Protein AF-A0A0M1JCL0-F1 (afdb_monomer_lite)

Secondary structure (DSSP, 8-state):
-HHHHHHHHHHHHHHHHHHHHHHTTTTSTTHHHHHHHHHHHHHHHTT--HHHHHHHHHHTHHHHHHHHHH-HHHHHHHHHHHGGGGG-HHHHHHHHH-GGGHHHHHH-S-HHHHHHHHTTS-TTTHHHHHHHHHH--SHHHHHHHHHHHHHHHHHHHHHHHTT-TTTTGGG-S-TTSHHHHHHHHHIIIIIHHHHHHHHHH-S-HHHHHHHHHHHHHHHHHHHHHHHHHHHH-HHHHHHHHHHHHHHHHHTTTSTTHHHHHHHHTT-TTHHHHHTSTTHHHHHHHHGGG--THHHHSTTPPPTTTHHHHHHHHHTT-HHHHHHHHHTTT-HHHHHHHT-TTS-HHHHHHHHHHHHS--TTS-SSHHHHHHHHHH--HHHHHHHSSPPP-THHHHSTTHHHHHHHHHHHTT----HHHHHHHHHHIIIIIHHHHHHSHHHHHHHHHHHHHHHHHHTTTTS-SHHHHHHHHHHHHHHHHHHHHHHTTTS----TTTTSS---PPPP----------------------------------------

Structure (mmCIF, N/CA/C/O backbone):
data_AF-A0A0M1JCL0-F1
#
_entry.id   AF-A0A0M1JCL0-F1
#
loop_
_atom_site.group_PDB
_atom_site.id
_atom_site.type_symbol
_atom_site.label_atom_id
_atom_site.label_alt_id
_atom_site.label_comp_id
_atom_site.label_asym_id
_atom_site.label_entity_id
_atom_site.label_seq_id
_atom_site.pdbx_PDB_ins_code
_atom_site.Cartn_x
_atom_site.Cartn_y
_atom_site.Cartn_z
_atom_site.occupancy
_atom_site.B_iso_or_equiv
_atom_site.auth_seq_id
_atom_site.auth_comp_id
_atom_site.auth_asym_id
_atom_site.auth_atom_id
_atom_site.pdbx_PDB_model_num
ATOM 1 N N . MET A 1 1 ? 31.296 -7.741 11.160 1.00 39.81 1 MET A N 1
ATOM 2 C CA . MET A 1 1 ? 32.186 -8.827 10.672 1.00 39.81 1 MET A CA 1
ATOM 3 C C . MET A 1 1 ? 31.529 -9.761 9.644 1.00 39.81 1 MET A C 1
ATOM 5 O O . MET A 1 1 ? 32.161 -10.052 8.638 1.00 39.81 1 MET A O 1
ATOM 9 N N . TYR A 1 2 ? 30.270 -10.188 9.824 1.00 29.16 2 TYR A N 1
ATOM 10 C CA . TYR A 1 2 ? 29.563 -11.065 8.866 1.00 29.16 2 TYR A CA 1
ATOM 11 C C . TYR A 1 2 ? 29.241 -10.385 7.511 1.00 29.16 2 TYR A C 1
ATOM 13 O O . TYR A 1 2 ? 29.352 -11.006 6.458 1.00 29.16 2 TYR A O 1
ATOM 21 N N . LEU A 1 3 ? 28.955 -9.076 7.515 1.00 33.28 3 LEU A N 1
ATOM 22 C CA . LEU A 1 3 ? 28.707 -8.289 6.293 1.00 33.28 3 LEU A CA 1
ATOM 23 C C . LEU A 1 3 ? 29.984 -7.993 5.479 1.00 33.28 3 LEU A C 1
ATOM 25 O O . LEU A 1 3 ? 29.945 -8.015 4.253 1.00 33.28 3 LEU A O 1
ATOM 29 N N . ALA A 1 4 ? 31.140 -7.842 6.137 1.00 35.06 4 ALA A N 1
ATOM 30 C CA . ALA A 1 4 ? 32.431 -7.663 5.461 1.00 35.06 4 ALA A CA 1
ATOM 31 C C . ALA A 1 4 ? 32.893 -8.941 4.730 1.00 35.06 4 ALA A C 1
ATOM 33 O O . ALA A 1 4 ? 33.469 -8.866 3.649 1.00 35.06 4 ALA A O 1
ATOM 34 N N . ARG A 1 5 ? 32.567 -10.129 5.267 1.00 34.47 5 ARG A N 1
ATOM 35 C CA . ARG A 1 5 ? 32.823 -11.415 4.590 1.00 34.47 5 ARG A CA 1
ATOM 36 C C . ARG A 1 5 ? 31.927 -11.647 3.367 1.00 34.47 5 ARG A C 1
ATOM 38 O O . ARG A 1 5 ? 32.366 -12.305 2.431 1.00 34.47 5 ARG A O 1
ATOM 45 N N . ARG A 1 6 ? 30.710 -11.087 3.329 1.00 38.03 6 ARG A N 1
ATOM 46 C CA . ARG A 1 6 ? 29.845 -11.149 2.135 1.00 38.03 6 ARG A CA 1
ATOM 47 C C . ARG A 1 6 ? 30.331 -10.226 1.015 1.00 38.03 6 ARG A C 1
ATOM 49 O O . ARG A 1 6 ? 30.335 -10.659 -0.129 1.00 38.03 6 ARG A O 1
ATOM 56 N N . ALA A 1 7 ? 30.813 -9.021 1.328 1.00 37.88 7 ALA A N 1
ATOM 57 C CA . ALA A 1 7 ? 31.351 -8.102 0.317 1.00 37.88 7 ALA A CA 1
ATOM 58 C C . ALA A 1 7 ? 32.598 -8.661 -0.402 1.00 37.88 7 ALA A C 1
ATOM 60 O O . ALA A 1 7 ? 32.731 -8.522 -1.614 1.00 37.88 7 ALA A O 1
ATOM 61 N N . ILE A 1 8 ? 33.472 -9.376 0.316 1.00 44.12 8 ILE A N 1
ATOM 62 C CA . ILE A 1 8 ? 34.675 -9.996 -0.267 1.00 44.12 8 ILE A CA 1
ATOM 63 C C . ILE A 1 8 ? 34.316 -11.168 -1.201 1.00 44.12 8 ILE A C 1
ATOM 65 O O . ILE A 1 8 ? 34.912 -11.306 -2.268 1.00 44.12 8 ILE A O 1
ATOM 69 N N . ASN A 1 9 ? 33.287 -11.957 -0.870 1.00 39.16 9 ASN A N 1
ATOM 70 C CA . ASN A 1 9 ? 32.848 -13.078 -1.710 1.00 39.16 9 ASN A CA 1
ATOM 71 C C . ASN A 1 9 ? 32.101 -12.646 -2.985 1.00 39.16 9 ASN A C 1
ATOM 73 O O . ASN A 1 9 ? 32.099 -13.400 -3.953 1.00 39.16 9 ASN A O 1
ATOM 77 N N . TYR A 1 10 ? 31.515 -11.442 -3.020 1.00 41.03 10 TYR A N 1
ATOM 78 C CA . TYR A 1 10 ? 30.919 -10.889 -4.244 1.00 41.03 10 TYR A CA 1
ATOM 79 C C . TYR A 1 10 ? 31.944 -10.206 -5.161 1.00 41.03 10 TYR A C 1
ATOM 81 O O . TYR A 1 10 ? 31.726 -10.176 -6.365 1.00 41.03 10 TYR A O 1
ATOM 89 N N . CYS A 1 11 ? 33.077 -9.718 -4.641 1.00 36.28 11 CYS A N 1
ATOM 90 C CA . CYS A 1 11 ? 34.115 -9.074 -5.460 1.00 36.28 11 CYS A CA 1
ATOM 91 C C . CYS A 1 11 ? 35.144 -10.053 -6.060 1.00 36.28 11 CYS A C 1
ATOM 93 O O . CYS A 1 11 ? 35.705 -9.768 -7.118 1.00 36.28 11 CYS A O 1
ATOM 95 N N . LEU A 1 12 ? 35.383 -11.213 -5.433 1.00 34.22 12 LEU A N 1
ATOM 96 C CA . LEU A 1 12 ? 36.360 -12.200 -5.917 1.00 34.22 12 LEU A CA 1
ATOM 97 C C . LEU A 1 12 ? 36.106 -12.731 -7.350 1.00 34.22 12 LEU A C 1
ATOM 99 O O . LEU A 1 12 ? 37.074 -12.811 -8.109 1.00 34.22 12 LEU A O 1
ATOM 103 N N . PRO A 1 13 ? 34.868 -13.052 -7.784 1.00 40.41 13 PRO A N 1
ATOM 104 C CA . PRO A 1 13 ? 34.643 -13.513 -9.157 1.00 40.41 13 PRO A CA 1
ATOM 105 C C . PRO A 1 13 ? 34.840 -12.404 -10.207 1.00 40.41 13 PRO A C 1
ATOM 107 O O . PRO A 1 13 ? 35.305 -12.692 -11.307 1.00 40.41 13 PRO A O 1
ATOM 110 N N . TYR A 1 14 ? 34.601 -11.131 -9.865 1.00 38.69 14 TYR A N 1
ATOM 111 C CA . TYR A 1 14 ? 34.862 -10.002 -10.772 1.00 38.69 14 TYR A CA 1
ATOM 112 C C . TYR A 1 14 ? 36.358 -9.686 -10.909 1.00 38.69 14 TYR A C 1
ATOM 114 O O . TYR A 1 14 ? 36.804 -9.280 -11.982 1.00 38.69 14 TYR A O 1
ATOM 122 N N . LEU A 1 15 ? 37.162 -9.941 -9.870 1.00 37.75 15 LEU A N 1
ATOM 123 C CA . LEU A 1 15 ? 38.618 -9.792 -9.946 1.00 37.75 15 LEU A CA 1
ATOM 124 C C . LEU A 1 15 ? 39.268 -10.868 -10.833 1.00 37.75 15 LEU A C 1
ATOM 126 O O . LEU A 1 15 ? 40.231 -10.579 -11.542 1.00 37.75 15 LEU A O 1
ATOM 130 N N . HIS A 1 16 ? 38.720 -12.089 -10.845 1.00 37.72 16 HIS A N 1
ATOM 131 C CA . HIS A 1 16 ? 39.189 -13.157 -11.730 1.00 37.72 16 HIS A CA 1
ATOM 132 C C . HIS A 1 16 ? 38.821 -12.913 -13.199 1.00 37.72 16 HIS A C 1
ATOM 134 O O . HIS A 1 16 ? 39.652 -13.179 -14.063 1.00 37.72 16 HIS A O 1
ATOM 140 N N . ILE A 1 17 ? 37.653 -12.328 -13.489 1.00 43.34 17 ILE A N 1
ATOM 141 C CA . ILE A 1 17 ? 37.267 -11.929 -14.856 1.00 43.34 17 ILE A CA 1
ATOM 142 C C . ILE A 1 17 ? 38.161 -10.784 -15.367 1.00 43.34 17 ILE A C 1
ATOM 144 O O . ILE A 1 17 ? 38.632 -10.832 -16.502 1.00 43.34 17 ILE A O 1
ATOM 148 N N . CYS A 1 18 ? 38.490 -9.802 -14.520 1.00 35.28 18 CYS A N 1
ATOM 149 C CA . CYS A 1 18 ? 39.399 -8.712 -14.894 1.00 35.28 18 CYS A CA 1
ATOM 150 C C . CYS A 1 18 ? 40.865 -9.158 -15.054 1.00 35.28 18 CYS A C 1
ATOM 152 O O . CYS A 1 18 ? 41.565 -8.620 -15.907 1.00 35.28 18 CYS A O 1
ATOM 154 N N . MET A 1 19 ? 41.346 -10.145 -14.285 1.00 36.03 19 MET A N 1
ATOM 155 C CA . MET A 1 19 ? 42.727 -10.643 -14.414 1.00 36.03 19 MET A CA 1
ATOM 156 C C . MET A 1 19 ? 42.917 -11.652 -15.558 1.00 36.03 19 MET A C 1
ATOM 158 O O . MET A 1 19 ? 43.997 -11.689 -16.144 1.00 36.03 19 MET A O 1
ATOM 162 N N . PHE A 1 20 ? 41.884 -12.414 -15.942 1.00 38.88 20 PHE A N 1
ATOM 163 C CA . PHE A 1 20 ? 41.943 -13.289 -17.127 1.00 38.88 20 PHE A CA 1
ATOM 164 C C . PHE A 1 20 ? 41.950 -12.492 -18.445 1.00 38.88 20 PHE A C 1
ATOM 166 O O . PHE A 1 20 ? 42.522 -12.935 -19.438 1.00 38.88 20 PHE A O 1
ATOM 173 N N . ALA A 1 21 ? 41.381 -11.281 -18.445 1.00 42.22 21 ALA A N 1
ATOM 174 C CA . ALA A 1 21 ? 41.378 -10.383 -19.600 1.00 42.22 21 ALA A CA 1
ATOM 175 C C . ALA A 1 21 ? 42.756 -9.757 -19.912 1.00 42.22 21 ALA A C 1
ATOM 177 O O . ALA A 1 21 ? 42.989 -9.325 -21.038 1.00 42.22 21 ALA A O 1
ATOM 178 N N . ILE A 1 22 ? 43.686 -9.720 -18.948 1.00 45.00 22 ILE A N 1
ATOM 179 C CA . ILE A 1 22 ? 44.989 -9.047 -19.107 1.00 45.00 22 ILE A CA 1
ATOM 180 C C . ILE A 1 22 ? 46.073 -10.007 -19.639 1.00 45.00 22 ILE A C 1
ATOM 182 O O . ILE A 1 22 ? 46.973 -9.572 -20.356 1.00 45.00 22 ILE A O 1
ATOM 186 N N . SER A 1 23 ? 45.983 -11.318 -19.375 1.00 40.19 23 SER A N 1
ATOM 187 C CA . SER A 1 23 ? 47.005 -12.297 -19.795 1.00 40.19 23 SER A CA 1
ATOM 188 C C . SER A 1 23 ? 46.862 -12.804 -21.241 1.00 40.19 23 SER A C 1
ATOM 190 O O . SER A 1 23 ? 47.848 -13.249 -21.824 1.00 40.19 23 SER A O 1
ATOM 192 N N . LEU A 1 24 ? 45.685 -12.673 -21.866 1.00 44.38 24 LEU A N 1
ATOM 193 C CA . LEU A 1 24 ? 45.437 -13.026 -23.280 1.00 44.38 24 LEU A CA 1
ATOM 194 C C . LEU A 1 24 ? 45.734 -11.878 -24.274 1.00 44.38 24 LEU A C 1
ATOM 196 O O . LEU A 1 24 ? 45.544 -12.024 -25.485 1.00 44.38 24 LEU A O 1
ATOM 200 N N . GLY A 1 25 ? 46.201 -10.726 -23.785 1.00 43.69 25 GLY A N 1
ATOM 201 C CA . GLY A 1 25 ? 46.282 -9.476 -24.549 1.00 43.69 25 GLY A CA 1
ATOM 202 C C . GLY A 1 25 ? 47.476 -9.301 -25.497 1.00 43.69 25 GLY A C 1
ATOM 203 O O . GLY A 1 25 ? 47.513 -8.298 -26.204 1.00 43.69 25 GLY A O 1
ATOM 204 N N . LEU A 1 26 ? 48.454 -10.218 -25.541 1.00 42.56 26 LEU A N 1
ATOM 205 C CA . LEU A 1 26 ? 49.728 -9.954 -26.242 1.00 42.56 26 LEU A CA 1
ATOM 206 C C . LEU A 1 26 ? 49.988 -10.773 -27.519 1.00 42.56 26 LEU A C 1
ATOM 208 O O . LEU A 1 26 ? 50.852 -10.387 -28.298 1.00 42.56 26 LEU A O 1
ATOM 212 N N . THR A 1 27 ? 49.206 -11.817 -27.815 1.00 42.84 27 THR A N 1
ATOM 213 C CA . THR A 1 27 ? 49.255 -12.532 -29.116 1.00 42.84 27 THR A CA 1
ATOM 214 C C . THR A 1 27 ? 47.953 -12.443 -29.923 1.00 42.84 27 THR A C 1
ATOM 216 O O . THR A 1 27 ? 47.927 -12.811 -31.093 1.00 42.84 27 THR A O 1
ATOM 219 N N . SER A 1 28 ? 46.883 -11.889 -29.342 1.00 45.91 28 SER A N 1
ATOM 220 C CA . SER A 1 28 ? 45.543 -11.784 -29.943 1.00 45.91 28 SER A CA 1
ATOM 221 C C . SER A 1 28 ? 45.299 -10.497 -30.742 1.00 45.91 28 SER A C 1
ATOM 223 O O . SER A 1 28 ? 44.291 -10.388 -31.435 1.00 45.91 28 SER A O 1
ATOM 225 N N . SER A 1 29 ? 46.200 -9.512 -30.691 1.00 46.53 29 SER A N 1
ATOM 226 C CA . SER A 1 29 ? 45.930 -8.161 -31.211 1.00 46.53 29 SER A CA 1
ATOM 227 C C . SER A 1 29 ? 45.887 -8.051 -32.740 1.00 46.53 29 SER A C 1
ATOM 229 O O . SER A 1 29 ? 45.275 -7.114 -33.249 1.00 46.53 29 SER A O 1
ATOM 231 N N . VAL A 1 30 ? 46.490 -8.993 -33.476 1.00 45.28 30 VAL A N 1
ATOM 232 C CA . VAL A 1 30 ? 46.502 -8.986 -34.953 1.00 45.28 30 VAL A CA 1
ATOM 233 C C . VAL A 1 30 ? 45.280 -9.720 -35.518 1.00 45.28 30 VAL A C 1
ATOM 235 O O . VAL A 1 30 ? 44.540 -9.138 -36.307 1.00 45.28 30 VAL A O 1
ATOM 238 N N . ILE A 1 31 ? 44.979 -10.926 -35.022 1.00 48.53 31 ILE A N 1
ATOM 239 C CA . ILE A 1 31 ? 43.798 -11.712 -35.436 1.00 48.53 31 ILE A CA 1
ATOM 240 C C . ILE A 1 31 ? 42.497 -11.016 -34.998 1.00 48.53 31 ILE A C 1
ATOM 242 O O . ILE A 1 31 ? 41.539 -10.930 -35.764 1.00 48.53 31 ILE A O 1
ATOM 246 N N . ALA A 1 32 ? 42.480 -10.413 -33.803 1.00 49.69 32 ALA A N 1
ATOM 247 C CA . ALA A 1 32 ? 41.311 -9.680 -33.322 1.00 49.69 32 ALA A CA 1
ATOM 248 C C . ALA A 1 32 ? 41.057 -8.366 -34.087 1.00 49.69 32 ALA A C 1
ATOM 250 O O . ALA A 1 32 ? 39.961 -7.817 -34.003 1.00 49.69 32 ALA A O 1
ATOM 251 N N . LYS A 1 33 ? 42.035 -7.832 -34.835 1.00 50.78 33 LYS A N 1
ATOM 252 C CA . LYS A 1 33 ? 41.846 -6.633 -35.672 1.00 50.78 33 LYS A CA 1
ATOM 253 C C . LYS A 1 33 ? 41.283 -6.986 -37.054 1.00 50.78 33 LYS A C 1
ATOM 255 O O . LYS A 1 33 ? 40.491 -6.219 -37.592 1.00 50.78 33 LYS A O 1
ATOM 260 N N . GLU A 1 34 ? 41.627 -8.157 -37.593 1.00 54.53 34 GLU A N 1
ATOM 261 C CA . GLU A 1 34 ? 41.066 -8.670 -38.853 1.00 54.53 34 GLU A CA 1
ATOM 262 C C . GLU A 1 34 ? 39.606 -9.135 -38.715 1.00 54.53 34 GLU A C 1
ATOM 264 O O . GLU A 1 34 ? 38.788 -8.799 -39.569 1.00 54.53 34 GLU A O 1
ATOM 269 N N . ALA A 1 35 ? 39.235 -9.819 -37.624 1.00 56.19 35 ALA A N 1
ATOM 270 C CA . ALA A 1 35 ? 37.853 -10.274 -37.402 1.00 56.19 35 ALA A CA 1
ATOM 271 C C . ALA A 1 35 ? 36.859 -9.112 -37.187 1.00 56.19 35 ALA A C 1
ATOM 273 O O . ALA A 1 35 ? 35.759 -9.116 -37.739 1.00 56.19 35 ALA A O 1
ATOM 274 N N . THR A 1 36 ? 37.277 -8.060 -36.470 1.00 58.59 36 THR A N 1
ATOM 275 C CA . THR A 1 36 ? 36.467 -6.839 -36.272 1.00 58.59 36 THR A CA 1
ATOM 276 C C . THR A 1 36 ? 36.160 -6.145 -37.603 1.00 58.59 36 THR A C 1
ATOM 278 O O . THR A 1 36 ? 35.037 -5.700 -37.836 1.00 58.59 36 THR A O 1
ATOM 281 N N . ASN A 1 37 ? 37.131 -6.141 -38.525 1.00 71.38 37 ASN A N 1
ATOM 282 C CA . ASN A 1 37 ? 36.943 -5.610 -39.873 1.00 71.38 37 ASN A CA 1
ATOM 283 C C . ASN A 1 37 ? 35.938 -6.430 -40.697 1.00 71.38 37 ASN A C 1
ATOM 285 O O . ASN A 1 37 ? 35.248 -5.849 -41.535 1.00 71.38 37 ASN A O 1
ATOM 289 N N . LEU A 1 38 ? 35.807 -7.744 -40.476 1.00 88.19 38 LEU A N 1
ATOM 290 C CA . LEU A 1 38 ? 34.889 -8.588 -41.249 1.00 88.19 38 LEU A CA 1
ATOM 291 C C . LEU A 1 38 ? 33.421 -8.245 -40.960 1.00 88.19 38 LEU A C 1
ATOM 293 O O . LEU A 1 38 ? 32.654 -7.971 -41.887 1.00 88.19 38 LEU A O 1
ATOM 297 N N . TYR A 1 39 ? 33.027 -8.218 -39.683 1.00 92.19 39 TYR A N 1
ATOM 298 C CA . TYR A 1 39 ? 31.643 -7.919 -39.301 1.00 92.19 39 TYR A CA 1
ATOM 299 C C . TYR A 1 39 ? 31.268 -6.471 -39.623 1.00 92.19 39 TYR A C 1
ATOM 301 O O . TYR A 1 39 ? 30.174 -6.220 -40.132 1.00 92.19 39 TYR A O 1
ATOM 309 N N . ALA A 1 40 ? 32.192 -5.528 -39.408 1.00 93.00 40 ALA A N 1
ATOM 310 C CA . ALA A 1 40 ? 31.971 -4.129 -39.750 1.00 93.00 40 ALA A CA 1
ATOM 311 C C . ALA A 1 40 ? 31.789 -3.948 -41.265 1.00 93.00 40 ALA A C 1
ATOM 313 O O . ALA A 1 40 ? 30.878 -3.244 -41.699 1.00 93.00 40 ALA A O 1
ATOM 314 N N . THR A 1 41 ? 32.593 -4.641 -42.081 1.00 94.62 41 THR A N 1
ATOM 315 C CA . THR A 1 41 ? 32.461 -4.632 -43.549 1.00 94.62 41 THR A CA 1
ATOM 316 C C . THR A 1 41 ? 31.117 -5.196 -43.997 1.00 94.62 41 THR A C 1
ATOM 318 O O . THR A 1 41 ? 30.478 -4.629 -44.887 1.00 94.62 41 THR A O 1
ATOM 321 N N . ARG A 1 42 ? 30.658 -6.285 -43.368 1.00 94.81 42 ARG A N 1
ATOM 322 C CA . ARG A 1 42 ? 29.351 -6.883 -43.660 1.00 94.81 42 ARG A CA 1
ATOM 323 C C . ARG A 1 42 ? 28.206 -5.921 -43.349 1.00 94.81 42 ARG A C 1
ATOM 325 O O . ARG A 1 42 ? 27.374 -5.687 -44.221 1.00 94.81 42 ARG A O 1
ATOM 332 N N . LEU A 1 43 ? 28.195 -5.309 -42.163 1.00 96.00 43 LEU A N 1
ATOM 333 C CA . LEU A 1 43 ? 27.182 -4.307 -41.811 1.00 96.00 43 LEU A CA 1
ATOM 334 C C . LEU A 1 43 ? 27.244 -3.088 -42.747 1.00 96.00 43 LEU A C 1
ATOM 336 O O . LEU A 1 43 ? 26.208 -2.621 -43.210 1.00 96.00 43 LEU A O 1
ATOM 340 N N . ASN A 1 44 ? 28.443 -2.612 -43.096 1.00 95.62 44 ASN A N 1
ATOM 341 C CA . ASN A 1 44 ? 28.626 -1.507 -44.044 1.00 95.62 44 ASN A CA 1
ATOM 342 C C . ASN A 1 44 ? 28.067 -1.845 -45.440 1.00 95.62 44 ASN A C 1
ATOM 344 O O . ASN A 1 44 ? 27.361 -1.046 -46.049 1.00 95.62 44 ASN A O 1
ATOM 348 N N . THR A 1 45 ? 28.293 -3.071 -45.918 1.00 96.06 45 THR A N 1
ATOM 349 C CA . THR A 1 45 ? 27.720 -3.557 -47.186 1.00 96.06 45 THR A CA 1
ATOM 350 C C . THR A 1 45 ? 26.191 -3.647 -47.121 1.00 96.06 45 THR A C 1
ATOM 352 O O . THR A 1 45 ? 25.521 -3.410 -48.121 1.00 96.06 45 THR A O 1
ATOM 355 N N . ALA A 1 46 ? 25.629 -3.901 -45.936 1.00 95.50 46 ALA A N 1
ATOM 356 C CA . ALA A 1 46 ? 24.192 -3.845 -45.665 1.00 95.50 46 ALA A CA 1
ATOM 357 C C . ALA A 1 46 ? 23.645 -2.415 -45.444 1.00 95.50 46 ALA A C 1
ATOM 359 O O . ALA A 1 46 ? 22.555 -2.248 -44.904 1.00 95.50 46 ALA A O 1
ATOM 360 N N . GLY A 1 47 ? 24.387 -1.370 -45.830 1.00 96.25 47 GLY A N 1
ATOM 361 C CA . GLY A 1 47 ? 23.919 0.021 -45.810 1.00 96.25 47 GLY A CA 1
ATOM 362 C C . GLY A 1 47 ? 24.205 0.792 -44.518 1.00 96.25 47 GLY A C 1
ATOM 363 O O . GLY A 1 47 ? 23.805 1.953 -44.392 1.00 96.25 47 GLY A O 1
ATOM 364 N N . TRP A 1 48 ? 24.912 0.197 -43.553 1.00 97.62 48 TRP A N 1
ATOM 365 C CA . TRP A 1 48 ? 25.330 0.913 -42.348 1.00 97.62 48 TRP A CA 1
ATOM 366 C C . TRP A 1 48 ? 26.450 1.913 -42.644 1.00 97.62 48 TRP A C 1
ATOM 368 O O . TRP A 1 48 ? 27.381 1.632 -43.388 1.00 97.62 48 TRP A O 1
ATOM 378 N N . SER A 1 49 ? 26.434 3.065 -41.978 1.00 96.75 49 SER A N 1
ATOM 379 C CA . SER A 1 49 ? 27.592 3.955 -41.950 1.00 96.75 49 SER A CA 1
ATOM 380 C C . SER A 1 49 ? 28.762 3.287 -41.232 1.00 96.75 49 SER A C 1
ATOM 382 O O . SER A 1 49 ? 28.584 2.606 -40.220 1.00 96.75 49 SER A O 1
ATOM 384 N N . ILE A 1 50 ? 29.975 3.554 -41.722 1.00 94.88 50 ILE A N 1
ATOM 385 C CA . ILE A 1 50 ? 31.230 3.022 -41.168 1.00 94.88 50 ILE A CA 1
ATOM 386 C C . ILE A 1 50 ? 31.311 3.257 -39.653 1.00 94.88 50 ILE A C 1
ATOM 388 O O . ILE A 1 50 ? 31.659 2.351 -38.904 1.00 94.88 50 ILE A O 1
ATOM 392 N N . ASN A 1 51 ? 30.925 4.448 -39.185 1.00 95.12 51 ASN A N 1
ATOM 393 C CA . ASN A 1 51 ? 30.962 4.788 -37.762 1.00 95.12 51 ASN A CA 1
ATOM 394 C C . ASN A 1 51 ? 30.025 3.910 -36.922 1.00 95.12 51 ASN A C 1
ATOM 396 O O . ASN A 1 51 ? 30.421 3.453 -35.855 1.00 95.12 51 ASN A O 1
ATOM 400 N N . ALA A 1 52 ? 28.794 3.674 -37.388 1.00 96.31 52 ALA A N 1
ATOM 401 C CA . ALA A 1 52 ? 27.828 2.848 -36.670 1.00 96.31 52 ALA A CA 1
ATOM 402 C C . ALA A 1 52 ? 28.227 1.367 -36.691 1.00 96.31 52 ALA A C 1
ATOM 404 O O . ALA A 1 52 ? 28.160 0.707 -35.657 1.00 96.31 52 ALA A O 1
ATOM 405 N N . ALA A 1 53 ? 28.676 0.869 -37.850 1.00 96.56 53 ALA A N 1
ATOM 406 C CA . ALA A 1 53 ? 29.160 -0.498 -38.001 1.00 96.56 53 ALA A CA 1
ATOM 407 C C . ALA A 1 53 ? 30.335 -0.771 -37.050 1.00 96.56 53 ALA A C 1
ATOM 409 O O . ALA A 1 53 ? 30.246 -1.689 -36.239 1.00 96.56 53 ALA A O 1
ATOM 410 N N . ASN A 1 54 ? 31.364 0.084 -37.080 1.00 95.31 54 ASN A N 1
ATOM 411 C CA . ASN A 1 54 ? 32.532 -0.042 -36.209 1.00 95.31 54 ASN A CA 1
ATOM 412 C C . ASN A 1 54 ? 32.150 0.063 -34.728 1.00 95.31 54 ASN A C 1
ATOM 414 O O . ASN A 1 54 ? 32.554 -0.782 -33.944 1.00 95.31 54 ASN A O 1
ATOM 418 N N . ALA A 1 55 ? 31.329 1.043 -34.329 1.00 95.94 55 ALA A N 1
ATOM 419 C CA . ALA A 1 55 ? 30.942 1.209 -32.924 1.00 95.94 55 ALA A CA 1
ATOM 420 C C . ALA A 1 55 ? 30.276 -0.051 -32.342 1.00 95.94 55 ALA A C 1
ATOM 422 O O . ALA A 1 55 ? 30.591 -0.462 -31.223 1.00 95.94 55 ALA A O 1
ATOM 423 N N . VAL A 1 56 ? 29.377 -0.681 -33.107 1.00 96.19 56 VAL A N 1
ATOM 424 C CA . VAL A 1 56 ? 28.706 -1.922 -32.700 1.00 96.19 56 VAL A CA 1
ATOM 425 C C . VAL A 1 56 ? 29.697 -3.083 -32.635 1.00 96.19 56 VAL A C 1
ATOM 427 O O . VAL A 1 56 ? 29.753 -3.777 -31.621 1.00 96.19 56 VAL A O 1
ATOM 430 N N . THR A 1 57 ? 30.490 -3.302 -33.684 1.00 94.88 57 THR A N 1
ATOM 431 C CA . THR A 1 57 ? 31.391 -4.462 -33.750 1.00 94.88 57 THR A CA 1
ATOM 432 C C . THR A 1 57 ? 32.567 -4.353 -32.793 1.00 94.88 57 THR A C 1
ATOM 434 O O . THR A 1 57 ? 32.971 -5.363 -32.229 1.00 94.88 57 THR A O 1
ATOM 437 N N . ASP A 1 58 ? 33.088 -3.148 -32.566 1.00 94.50 58 ASP A N 1
ATOM 438 C CA . ASP A 1 58 ? 34.206 -2.904 -31.655 1.00 94.50 58 ASP A CA 1
ATOM 439 C C . ASP A 1 58 ? 33.794 -3.195 -30.207 1.00 94.50 58 ASP A C 1
ATOM 441 O O . ASP A 1 58 ? 34.515 -3.891 -29.488 1.00 94.50 58 ASP A O 1
ATOM 445 N N . LEU A 1 59 ? 32.615 -2.713 -29.782 1.00 95.06 59 LEU A N 1
ATOM 446 C CA . LEU A 1 59 ? 32.111 -2.960 -28.430 1.00 95.06 59 LEU A CA 1
ATOM 447 C C . LEU A 1 59 ? 31.788 -4.446 -28.206 1.00 95.06 59 LEU A C 1
ATOM 449 O O . LEU A 1 59 ? 32.095 -4.993 -27.148 1.00 95.06 59 LEU A O 1
ATOM 453 N N . HIS A 1 60 ? 31.171 -5.098 -29.195 1.00 93.62 60 HIS A N 1
ATOM 454 C CA . HIS A 1 60 ? 30.669 -6.473 -29.078 1.00 93.62 60 HIS A CA 1
ATOM 455 C C . HIS A 1 60 ? 31.628 -7.538 -29.616 1.00 93.62 60 HIS A C 1
ATOM 457 O O . HIS A 1 60 ? 31.246 -8.701 -29.725 1.00 93.62 60 HIS A O 1
ATOM 463 N N . ARG A 1 61 ? 32.881 -7.179 -29.917 1.00 92.25 61 ARG A N 1
ATOM 464 C CA . ARG A 1 61 ? 33.850 -8.064 -30.582 1.00 92.25 61 ARG A CA 1
ATOM 465 C C . ARG A 1 61 ? 33.969 -9.436 -29.929 1.00 92.25 61 ARG A C 1
ATOM 467 O O . ARG A 1 61 ? 33.805 -10.446 -30.597 1.00 92.25 61 ARG A O 1
ATOM 474 N N . LEU A 1 62 ? 34.208 -9.468 -28.616 1.00 91.44 62 LEU A N 1
ATOM 475 C CA . LEU A 1 62 ? 34.380 -10.729 -27.884 1.00 91.44 62 LEU A CA 1
ATOM 476 C C . LEU A 1 62 ? 33.132 -11.613 -27.962 1.00 91.44 62 LEU A C 1
ATOM 478 O O . LEU A 1 62 ? 33.251 -12.829 -28.041 1.00 91.44 62 LEU A O 1
ATOM 482 N N . TRP A 1 63 ? 31.945 -11.003 -27.960 1.00 92.19 63 TRP A N 1
ATOM 483 C CA . TRP A 1 63 ? 30.689 -11.729 -28.095 1.00 92.19 63 TRP A CA 1
ATOM 484 C C . TRP A 1 63 ? 30.513 -12.281 -29.514 1.00 92.19 63 TRP A C 1
ATOM 486 O O . TRP A 1 63 ? 30.120 -13.431 -29.675 1.00 92.19 63 TRP A O 1
ATOM 496 N N . PHE A 1 64 ? 30.854 -11.506 -30.546 1.00 93.69 64 PHE A N 1
ATOM 497 C CA . PHE A 1 64 ? 30.775 -11.965 -31.935 1.00 93.69 64 PHE A CA 1
ATOM 498 C C . PHE A 1 64 ? 31.788 -13.078 -32.229 1.00 93.69 64 PHE A C 1
ATOM 500 O O . PHE A 1 64 ? 31.425 -14.057 -32.875 1.00 93.69 64 PHE A O 1
ATOM 507 N N . ASP A 1 65 ? 33.017 -12.973 -31.721 1.00 92.00 65 ASP A N 1
ATOM 508 C CA . ASP A 1 65 ? 34.062 -13.992 -31.889 1.00 92.00 65 ASP A CA 1
ATOM 509 C C . ASP A 1 65 ? 33.706 -15.303 -31.167 1.00 92.00 65 ASP A C 1
ATOM 511 O O . ASP A 1 65 ? 33.887 -16.396 -31.718 1.00 92.00 65 ASP A O 1
ATOM 515 N N . ASP A 1 66 ? 33.149 -15.203 -29.955 1.00 93.38 66 ASP A N 1
ATOM 516 C CA . ASP A 1 66 ? 32.636 -16.355 -29.211 1.00 93.38 66 ASP A CA 1
ATOM 517 C C . ASP A 1 66 ? 31.500 -17.042 -29.976 1.00 93.38 66 ASP A C 1
ATOM 519 O O . ASP A 1 66 ? 31.543 -18.253 -30.191 1.00 93.38 66 ASP A O 1
ATOM 523 N N . LEU A 1 67 ? 30.525 -16.277 -30.477 1.00 93.94 67 LEU A N 1
ATOM 524 C CA . LEU A 1 67 ? 29.436 -16.830 -31.277 1.00 93.94 67 LEU A CA 1
ATOM 525 C C . LEU A 1 67 ? 29.931 -17.419 -32.601 1.00 93.94 67 LEU A C 1
ATOM 527 O O . LEU A 1 67 ? 29.457 -18.478 -32.992 1.00 93.94 67 LEU A O 1
ATOM 531 N N . ALA A 1 68 ? 30.895 -16.801 -33.281 1.00 94.00 68 ALA A N 1
ATOM 532 C CA . ALA A 1 68 ? 31.466 -17.349 -34.512 1.00 94.00 68 ALA A CA 1
ATOM 533 C C . ALA A 1 68 ? 32.092 -18.729 -34.283 1.00 94.00 68 ALA A C 1
ATOM 535 O O . ALA A 1 68 ? 31.937 -19.633 -35.104 1.00 94.00 68 ALA A O 1
ATOM 536 N N . THR A 1 69 ? 32.775 -18.885 -33.148 1.00 94.50 69 THR A N 1
ATOM 537 C CA . THR A 1 69 ? 33.490 -20.111 -32.784 1.00 94.50 69 THR A CA 1
ATOM 538 C C . THR A 1 69 ? 32.539 -21.182 -32.257 1.00 94.50 69 THR A C 1
ATOM 540 O O . THR A 1 69 ? 32.600 -22.337 -32.674 1.00 94.50 69 THR A O 1
ATOM 543 N N . ASN A 1 70 ? 31.651 -20.800 -31.339 1.00 95.88 70 ASN A N 1
ATOM 544 C CA . ASN A 1 70 ? 30.885 -21.735 -30.521 1.00 95.88 70 ASN A CA 1
ATOM 545 C C . ASN A 1 70 ? 29.426 -21.879 -30.971 1.00 95.88 70 ASN A C 1
ATOM 547 O O . ASN A 1 70 ? 28.812 -22.917 -30.725 1.00 95.88 70 ASN A O 1
ATOM 551 N N . GLN A 1 71 ? 28.843 -20.859 -31.611 1.00 96.50 71 GLN A N 1
ATOM 552 C CA . GLN A 1 71 ? 27.423 -20.817 -31.990 1.00 96.50 71 GLN A CA 1
ATOM 553 C C . GLN A 1 71 ? 27.189 -20.073 -33.325 1.00 96.50 71 GLN A C 1
ATOM 555 O O . GLN A 1 71 ? 26.448 -19.083 -33.366 1.00 96.50 71 GLN A O 1
ATOM 560 N N . PRO A 1 72 ? 27.775 -20.528 -34.450 1.00 94.69 72 PRO A N 1
ATOM 561 C CA . PRO A 1 72 ? 27.780 -19.765 -35.704 1.00 94.69 72 PRO A CA 1
ATOM 562 C C . PRO A 1 72 ? 26.371 -19.475 -36.243 1.00 94.69 72 PRO A C 1
ATOM 564 O O . PRO A 1 72 ? 26.124 -18.424 -36.827 1.00 94.69 72 PRO A O 1
ATOM 567 N N . GLN A 1 73 ? 25.405 -20.364 -35.989 1.00 95.94 73 GLN A N 1
ATOM 568 C CA . GLN A 1 73 ? 24.001 -20.140 -36.356 1.00 95.94 73 GLN A CA 1
ATOM 569 C C . GLN A 1 73 ? 23.368 -18.969 -35.585 1.00 95.94 73 GLN A C 1
ATOM 571 O O . GLN A 1 73 ? 22.559 -18.230 -36.144 1.00 95.94 73 GLN A O 1
ATOM 576 N N . ALA A 1 74 ? 23.740 -18.781 -34.314 1.00 93.69 74 ALA A N 1
ATOM 577 C CA . ALA A 1 74 ? 23.268 -17.661 -33.507 1.00 93.69 74 ALA A CA 1
ATOM 578 C C . ALA A 1 74 ? 23.899 -16.342 -33.974 1.00 93.69 74 ALA A C 1
ATOM 580 O O . ALA A 1 74 ? 23.190 -15.340 -34.071 1.00 93.69 74 ALA A O 1
ATOM 581 N N . LEU A 1 75 ? 25.189 -16.352 -34.342 1.00 94.50 75 LEU A N 1
ATOM 582 C CA . LEU A 1 75 ? 25.842 -15.195 -34.962 1.00 94.50 75 LEU A CA 1
ATOM 583 C C . LEU A 1 75 ? 25.126 -14.773 -36.250 1.00 94.50 75 LEU A C 1
ATOM 585 O O . LEU A 1 75 ? 24.783 -13.603 -36.403 1.00 94.50 75 LEU A O 1
ATOM 589 N N . GLU A 1 76 ? 24.846 -15.718 -37.150 1.00 95.19 76 GLU A N 1
ATOM 590 C CA . GLU A 1 76 ? 24.127 -15.426 -38.395 1.00 95.19 76 GLU A CA 1
ATOM 591 C C . GLU A 1 76 ? 22.726 -14.866 -38.136 1.00 95.19 76 GLU A C 1
ATOM 593 O O . GLU A 1 76 ? 22.297 -13.929 -38.809 1.00 95.19 76 GLU A O 1
ATOM 598 N N . LEU A 1 77 ? 22.017 -15.375 -37.124 1.00 95.06 77 LEU A N 1
ATOM 599 C CA . LEU A 1 77 ? 20.722 -14.829 -36.724 1.00 95.06 77 LEU A CA 1
ATOM 600 C C . LEU A 1 77 ? 20.837 -13.386 -36.205 1.00 95.06 77 LEU A C 1
ATOM 602 O O . LEU A 1 77 ? 19.980 -12.554 -36.511 1.00 95.06 77 LEU A O 1
ATOM 606 N N . ILE A 1 78 ? 21.876 -13.075 -35.428 1.00 94.75 78 ILE A N 1
ATOM 607 C CA . ILE A 1 78 ? 22.137 -11.720 -34.925 1.00 94.75 78 ILE A CA 1
ATOM 608 C C . ILE A 1 78 ? 22.457 -10.775 -36.084 1.00 94.75 78 ILE A C 1
ATOM 610 O O . ILE A 1 78 ? 21.818 -9.730 -36.201 1.00 94.75 78 ILE A O 1
ATOM 614 N N . LEU A 1 79 ? 23.376 -11.156 -36.976 1.00 95.19 79 LEU A N 1
ATOM 615 C CA . LEU A 1 79 ? 23.748 -10.350 -38.141 1.00 95.19 79 LEU A CA 1
ATOM 616 C C . LEU A 1 79 ? 22.544 -10.115 -39.060 1.00 95.19 79 LEU A C 1
ATOM 618 O O . LEU A 1 79 ? 22.258 -8.969 -39.395 1.00 95.19 79 LEU A O 1
ATOM 622 N N . LYS A 1 80 ? 21.746 -11.151 -39.346 1.00 95.94 80 LYS A N 1
ATOM 623 C CA . LYS A 1 80 ? 20.494 -11.035 -40.112 1.00 95.94 80 LYS A CA 1
ATOM 624 C C . LYS A 1 80 ? 19.482 -10.077 -39.471 1.00 95.94 80 LYS A C 1
ATOM 626 O O . LYS A 1 80 ? 18.693 -9.450 -40.173 1.00 95.94 80 LYS A O 1
ATOM 631 N N . ASN A 1 81 ? 19.469 -9.963 -38.142 1.00 94.94 81 ASN A N 1
ATOM 632 C CA . ASN A 1 81 ? 18.611 -9.011 -37.436 1.00 94.94 81 ASN A CA 1
ATOM 633 C C . ASN A 1 81 ? 19.168 -7.580 -37.428 1.00 94.94 81 ASN A C 1
ATOM 635 O O . ASN A 1 81 ? 18.371 -6.640 -37.349 1.00 94.94 81 ASN A O 1
ATOM 639 N N . LEU A 1 82 ? 20.492 -7.419 -37.513 1.00 96.00 82 LEU A N 1
ATOM 640 C CA . LEU A 1 82 ? 21.174 -6.126 -37.582 1.00 96.00 82 LEU A CA 1
ATOM 641 C C . LEU A 1 82 ? 21.144 -5.521 -38.984 1.00 96.00 82 LEU A C 1
ATOM 643 O O . LEU A 1 82 ? 20.873 -4.332 -39.111 1.00 96.00 82 LEU A O 1
ATOM 647 N N . GLU A 1 83 ? 21.383 -6.308 -40.032 1.00 96.25 83 GLU A N 1
ATOM 648 C CA . GLU A 1 83 ? 21.480 -5.827 -41.418 1.00 96.25 83 GLU A CA 1
ATOM 649 C C . GLU A 1 83 ? 20.333 -4.862 -41.807 1.00 96.25 83 GLU A C 1
ATOM 651 O O . GLU A 1 83 ? 20.645 -3.732 -42.184 1.00 96.25 83 GLU A O 1
ATOM 656 N N . PRO A 1 84 ? 19.034 -5.170 -41.579 1.00 95.88 84 PRO A N 1
ATOM 657 C CA . PRO A 1 84 ? 17.931 -4.273 -41.950 1.00 95.88 84 PRO A CA 1
ATOM 658 C C . PRO A 1 84 ? 17.883 -2.944 -41.179 1.00 95.88 84 PRO A C 1
ATOM 660 O O . PRO A 1 84 ? 17.157 -2.029 -41.561 1.00 95.88 84 PRO A O 1
ATOM 663 N N . LEU A 1 85 ? 18.607 -2.813 -40.061 1.00 95.31 85 LEU A N 1
ATOM 664 C CA . LEU A 1 85 ? 18.701 -1.539 -39.338 1.00 95.31 85 LEU A CA 1
ATOM 665 C C . LEU A 1 85 ? 19.562 -0.519 -40.101 1.00 95.31 85 LEU A C 1
ATOM 667 O O . LEU A 1 85 ? 19.432 0.681 -39.850 1.00 95.31 85 LEU A O 1
ATOM 671 N N . GLY A 1 86 ? 20.384 -0.988 -41.048 1.00 94.06 86 GLY A N 1
ATOM 672 C CA . GLY A 1 86 ? 21.186 -0.171 -41.955 1.00 94.06 86 GLY A CA 1
ATOM 673 C C . GLY A 1 86 ? 20.338 0.757 -42.819 1.00 94.06 86 GLY A C 1
ATOM 674 O O . GLY A 1 86 ? 20.739 1.883 -43.073 1.00 94.06 86 GLY A O 1
ATOM 675 N N . ASP A 1 87 ? 19.102 0.393 -43.148 1.00 93.31 87 ASP A N 1
ATOM 676 C CA . ASP A 1 87 ? 18.225 1.254 -43.955 1.00 93.31 87 ASP A CA 1
ATOM 677 C C . ASP A 1 87 ? 17.686 2.479 -43.183 1.00 93.31 87 ASP A C 1
ATOM 679 O O . ASP A 1 87 ? 17.081 3.385 -43.759 1.00 93.31 87 ASP A O 1
ATOM 683 N N . SER A 1 88 ? 17.891 2.539 -41.861 1.00 95.94 88 SER A N 1
ATOM 684 C CA . SER A 1 88 ? 17.388 3.606 -40.993 1.00 95.94 88 SER A CA 1
ATOM 685 C C . SER A 1 88 ? 18.520 4.460 -40.431 1.00 95.94 88 SER A C 1
ATOM 687 O O . SER A 1 88 ? 19.201 4.079 -39.476 1.00 95.94 88 SER A O 1
ATOM 689 N N . PHE A 1 89 ? 18.645 5.691 -40.933 1.00 95.62 89 PHE A N 1
ATOM 690 C CA . PHE A 1 89 ? 19.601 6.674 -40.403 1.00 95.62 89 PHE A CA 1
ATOM 691 C C . PHE A 1 89 ? 19.461 6.883 -38.885 1.00 95.62 89 PHE A C 1
ATOM 693 O O . PHE A 1 89 ? 20.450 7.065 -38.177 1.00 95.62 89 PHE A O 1
ATOM 700 N N . ALA A 1 90 ? 18.233 6.830 -38.363 1.00 96.31 90 ALA A N 1
ATOM 701 C CA . ALA A 1 90 ? 17.975 6.990 -36.938 1.00 96.31 90 ALA A CA 1
ATOM 702 C C . ALA A 1 90 ? 18.537 5.823 -36.106 1.00 96.31 90 ALA A C 1
ATOM 704 O O . ALA A 1 90 ? 19.107 6.069 -35.043 1.00 96.31 90 ALA A O 1
ATOM 705 N N . TRP A 1 91 ? 18.450 4.581 -36.600 1.00 96.00 91 TRP A N 1
ATOM 706 C CA . TRP A 1 91 ? 19.070 3.431 -35.933 1.00 96.00 91 TRP A CA 1
ATOM 707 C C . TRP A 1 91 ? 20.585 3.495 -35.973 1.00 96.00 91 TRP A C 1
ATOM 709 O O . TRP A 1 91 ? 21.225 3.331 -34.937 1.00 96.00 91 TRP A O 1
ATOM 719 N N . GLN A 1 92 ? 21.149 3.800 -37.141 1.00 96.06 92 GLN A N 1
ATOM 720 C CA . GLN A 1 92 ? 22.591 3.960 -37.279 1.00 96.06 92 GLN A CA 1
ATOM 721 C C . GLN A 1 92 ? 23.128 5.035 -36.331 1.00 96.06 92 GLN A C 1
ATOM 723 O O . GLN A 1 92 ? 24.105 4.807 -35.624 1.00 96.06 92 GLN A O 1
ATOM 728 N N . ARG A 1 93 ? 22.469 6.200 -36.267 1.00 96.06 93 ARG A N 1
ATOM 729 C CA . ARG A 1 93 ? 22.864 7.287 -35.365 1.00 96.06 93 ARG A CA 1
ATOM 730 C C . ARG A 1 93 ? 22.782 6.868 -33.899 1.00 96.06 93 ARG A C 1
ATOM 732 O O . ARG A 1 93 ? 23.681 7.206 -33.134 1.00 96.06 93 ARG A O 1
ATOM 739 N N . LEU A 1 94 ? 21.715 6.172 -33.505 1.00 95.94 94 LEU A N 1
ATOM 740 C CA . LEU A 1 94 ? 21.548 5.694 -32.134 1.00 95.94 94 LEU A CA 1
ATOM 741 C C . LEU A 1 94 ? 22.656 4.704 -31.758 1.00 95.94 94 LEU A C 1
ATOM 743 O O . LEU A 1 94 ? 23.295 4.888 -30.732 1.00 95.94 94 LEU A O 1
ATOM 747 N N . LEU A 1 95 ? 22.906 3.694 -32.593 1.00 96.06 95 LEU A N 1
ATOM 748 C CA . LEU A 1 95 ? 23.872 2.628 -32.311 1.00 96.06 95 LEU A CA 1
ATOM 749 C C . LEU A 1 95 ? 25.330 3.066 -32.484 1.00 96.06 95 LEU A C 1
ATOM 751 O O . LEU A 1 95 ?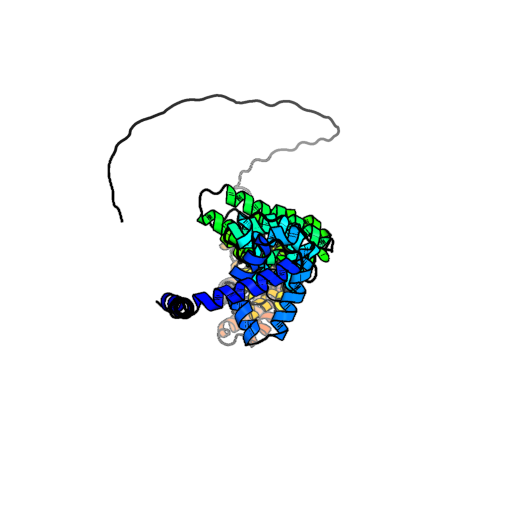 26.204 2.501 -31.841 1.00 96.06 95 LEU A O 1
ATOM 755 N N . ALA A 1 96 ? 25.599 4.109 -33.271 1.00 96.25 96 ALA A N 1
ATOM 756 C CA . ALA A 1 96 ? 26.904 4.766 -33.270 1.00 96.25 96 ALA A CA 1
ATOM 757 C C . ALA A 1 96 ? 27.203 5.463 -31.932 1.00 96.25 96 ALA A C 1
ATOM 759 O O . ALA A 1 96 ? 28.354 5.522 -31.513 1.00 96.25 96 ALA A O 1
ATOM 760 N N . LEU A 1 97 ? 26.176 6.022 -31.282 1.00 95.69 97 LEU A N 1
ATOM 761 C CA . LEU A 1 97 ? 26.314 6.721 -30.000 1.00 95.69 97 LEU A CA 1
ATOM 762 C C . LEU A 1 97 ? 26.247 5.773 -28.802 1.00 95.69 97 LEU A C 1
ATOM 764 O O . LEU A 1 97 ? 26.946 6.002 -27.822 1.00 95.69 97 LEU A O 1
ATOM 768 N N . HIS A 1 98 ? 25.407 4.742 -28.894 1.00 96.00 98 HIS A N 1
ATOM 769 C CA . HIS A 1 98 ? 25.093 3.817 -27.807 1.00 96.00 98 HIS A CA 1
ATOM 770 C C . HIS A 1 98 ? 25.099 2.351 -28.283 1.00 96.00 98 HIS A C 1
ATOM 772 O O . HIS A 1 98 ? 24.052 1.678 -28.269 1.00 96.00 98 HIS A O 1
ATOM 778 N N . PRO A 1 99 ? 26.253 1.840 -28.753 1.00 95.62 99 PRO A N 1
ATOM 779 C CA . PRO A 1 99 ? 26.374 0.492 -29.310 1.00 95.62 99 PRO A CA 1
ATOM 780 C C . PRO A 1 99 ? 26.015 -0.619 -28.314 1.00 95.62 99 PRO A C 1
ATOM 782 O O . PRO A 1 99 ? 25.638 -1.721 -28.714 1.00 95.62 99 PRO A O 1
ATOM 785 N N . GLU A 1 100 ? 26.044 -0.363 -27.010 1.00 94.00 100 GLU A N 1
ATOM 786 C CA . GLU A 1 100 ? 25.653 -1.312 -25.966 1.00 94.00 100 GLU A CA 1
ATOM 787 C C . GLU A 1 100 ? 24.168 -1.706 -26.026 1.00 94.00 100 GLU A C 1
ATOM 789 O O . GLU A 1 100 ? 23.787 -2.761 -25.524 1.00 94.00 100 GLU A O 1
ATOM 794 N N . SER A 1 101 ? 23.329 -0.919 -26.708 1.00 93.19 101 SER A N 1
ATOM 795 C CA . SER A 1 101 ? 21.911 -1.244 -26.918 1.00 93.19 101 SER A CA 1
ATOM 796 C C . SER A 1 101 ? 21.649 -2.246 -28.046 1.00 93.19 101 SER A C 1
ATOM 798 O O . SER A 1 101 ? 20.508 -2.668 -28.224 1.00 93.19 101 SER A O 1
ATOM 800 N N . THR A 1 102 ? 22.682 -2.681 -28.774 1.00 93.06 102 THR A N 1
ATOM 801 C CA . THR A 1 102 ? 22.570 -3.618 -29.908 1.00 93.06 102 THR A CA 1
ATOM 802 C C . THR A 1 102 ? 21.740 -4.857 -29.563 1.00 93.06 102 THR A C 1
ATOM 804 O O . THR A 1 102 ? 20.785 -5.165 -30.275 1.00 93.06 102 THR A O 1
ATOM 807 N N . GLY A 1 103 ? 22.035 -5.521 -28.438 1.00 89.31 103 GLY A N 1
ATOM 808 C CA . GLY A 1 103 ? 21.309 -6.720 -28.000 1.00 89.31 103 GLY A CA 1
ATOM 809 C C . GLY A 1 103 ? 19.820 -6.468 -27.727 1.00 89.31 103 GLY A C 1
ATOM 810 O O . GLY A 1 103 ? 18.969 -7.286 -28.080 1.00 89.31 103 GLY A O 1
ATOM 811 N N . LEU A 1 104 ? 19.486 -5.301 -27.172 1.00 90.06 104 LEU A N 1
ATOM 812 C CA . LEU A 1 104 ? 18.099 -4.893 -26.950 1.00 90.06 104 LEU A CA 1
ATOM 813 C C . LEU A 1 104 ? 17.382 -4.622 -28.280 1.00 90.06 104 LEU A C 1
ATOM 815 O O . LEU A 1 104 ? 16.249 -5.050 -28.476 1.00 90.06 104 LEU A O 1
ATOM 819 N N . VAL A 1 105 ? 18.037 -3.931 -29.215 1.00 92.06 105 VAL A N 1
ATOM 820 C CA . VAL A 1 105 ? 17.421 -3.544 -30.492 1.00 92.06 105 VAL A CA 1
ATOM 821 C C . VAL A 1 105 ? 17.105 -4.759 -31.365 1.00 92.06 105 VAL A C 1
ATOM 823 O O . VAL A 1 105 ? 16.035 -4.811 -31.974 1.00 92.06 105 VAL A O 1
ATOM 826 N N . ILE A 1 106 ? 17.997 -5.752 -31.416 1.00 91.00 106 ILE A N 1
ATOM 827 C CA . ILE A 1 106 ? 17.779 -6.949 -32.244 1.00 91.00 106 ILE A CA 1
ATOM 828 C C . ILE A 1 106 ? 16.652 -7.838 -31.712 1.00 91.00 106 ILE A C 1
ATOM 830 O O . ILE A 1 106 ? 15.943 -8.448 -32.515 1.00 91.00 106 ILE A O 1
ATOM 834 N N . THR A 1 107 ? 16.475 -7.881 -30.388 1.00 87.62 107 THR A N 1
ATOM 835 C CA . THR A 1 107 ? 15.472 -8.716 -29.705 1.00 87.62 107 THR A CA 1
ATOM 836 C C . THR A 1 107 ? 14.129 -8.015 -29.504 1.00 87.62 107 THR A C 1
ATOM 838 O O . THR A 1 107 ? 13.145 -8.672 -29.175 1.00 87.62 107 THR A O 1
ATOM 841 N N . ALA A 1 108 ? 14.054 -6.700 -29.726 1.00 89.44 108 ALA A N 1
ATOM 842 C CA . ALA A 1 108 ? 12.825 -5.940 -29.552 1.00 89.44 108 ALA A CA 1
ATOM 843 C C . ALA A 1 108 ? 11.729 -6.365 -30.540 1.00 89.44 108 ALA A C 1
ATOM 845 O O . ALA A 1 108 ? 11.921 -6.326 -31.757 1.00 89.44 108 ALA A O 1
ATOM 846 N N . GLU A 1 109 ? 10.550 -6.677 -29.999 1.00 88.62 109 GLU A N 1
ATOM 847 C CA . GLU A 1 109 ? 9.349 -7.019 -30.769 1.00 88.62 109 GLU A CA 1
ATOM 848 C C . GLU A 1 109 ? 8.883 -5.840 -31.643 1.00 88.62 109 GLU A C 1
ATOM 850 O O . GLU A 1 109 ? 8.662 -5.990 -32.843 1.00 88.62 109 GLU A O 1
ATOM 855 N N . ASP A 1 110 ? 8.809 -4.634 -31.064 1.00 92.56 110 ASP A N 1
ATOM 856 C CA . ASP A 1 110 ? 8.482 -3.397 -31.780 1.00 92.56 110 ASP A CA 1
ATOM 857 C C . ASP A 1 110 ? 9.688 -2.451 -31.815 1.00 92.56 110 ASP A C 1
ATOM 859 O O . ASP A 1 110 ? 9.847 -1.528 -31.007 1.00 92.56 110 ASP A O 1
ATOM 863 N N . ARG A 1 111 ? 10.551 -2.680 -32.807 1.00 92.94 111 ARG A N 1
ATOM 864 C CA . ARG A 1 111 ? 11.739 -1.861 -33.079 1.00 92.94 111 ARG A CA 1
ATOM 865 C C . ARG A 1 111 ? 11.374 -0.384 -33.292 1.00 92.94 111 ARG A C 1
ATOM 867 O O . ARG A 1 111 ? 12.058 0.501 -32.788 1.00 92.94 111 ARG A O 1
ATOM 874 N N . ARG A 1 112 ? 10.280 -0.073 -33.996 1.00 94.00 112 ARG A N 1
ATOM 875 C CA . ARG A 1 112 ? 9.906 1.327 -34.281 1.00 94.00 112 ARG A CA 1
ATOM 876 C C . ARG A 1 112 ? 9.534 2.072 -33.005 1.00 94.00 112 ARG A C 1
ATOM 878 O O . ARG A 1 112 ? 9.979 3.204 -32.801 1.00 94.00 112 ARG A O 1
ATOM 885 N N . LEU A 1 113 ? 8.752 1.433 -32.140 1.00 93.81 113 LEU A N 1
ATOM 886 C CA . LEU A 1 113 ? 8.420 1.979 -30.834 1.00 93.81 113 LEU A CA 1
ATOM 887 C C . LEU A 1 113 ? 9.681 2.170 -29.990 1.00 93.81 113 LEU A C 1
ATOM 889 O O . LEU A 1 113 ? 9.880 3.268 -29.466 1.00 93.81 113 LEU A O 1
ATOM 893 N N . LEU A 1 114 ? 10.553 1.160 -29.915 1.00 94.19 114 LEU A N 1
ATOM 894 C CA . LEU A 1 114 ? 11.806 1.249 -29.167 1.00 94.19 114 LEU A CA 1
ATOM 895 C C . LEU A 1 114 ? 12.675 2.416 -29.644 1.00 94.19 114 LEU A C 1
ATOM 897 O O . LEU A 1 114 ? 13.111 3.221 -28.824 1.00 94.19 114 LEU A O 1
ATOM 901 N N . LEU A 1 115 ? 12.861 2.568 -30.958 1.00 94.94 115 LEU A N 1
ATOM 902 C CA . LEU A 1 115 ? 13.610 3.685 -31.532 1.00 94.94 115 LEU A CA 1
ATOM 903 C C . LEU A 1 115 ? 13.025 5.033 -31.113 1.00 94.94 115 LEU A C 1
ATOM 905 O O . LEU A 1 115 ? 13.776 5.931 -30.736 1.00 94.94 115 LEU A O 1
ATOM 909 N N . SER A 1 116 ? 11.696 5.173 -31.164 1.00 94.50 116 SER A N 1
ATOM 910 C CA . SER A 1 116 ? 11.020 6.423 -30.795 1.00 94.50 116 SER A CA 1
ATOM 911 C C . SER A 1 116 ? 11.253 6.805 -29.331 1.00 94.50 116 SER A C 1
ATOM 913 O O . SER A 1 116 ? 11.365 7.987 -29.013 1.00 94.50 116 SER A O 1
ATOM 915 N N . VAL A 1 117 ? 11.377 5.807 -28.452 1.00 93.56 117 VAL A N 1
ATOM 916 C CA . VAL A 1 117 ? 11.659 5.993 -27.026 1.00 93.56 117 VAL A CA 1
ATOM 917 C C . VAL A 1 117 ? 13.132 6.321 -26.807 1.00 93.56 117 VAL A C 1
ATOM 919 O O . VAL A 1 117 ? 13.444 7.351 -26.216 1.00 93.56 117 VAL A O 1
ATOM 922 N N . LEU A 1 118 ? 14.036 5.476 -27.311 1.00 93.38 118 LEU A N 1
ATOM 923 C CA . LEU A 1 118 ? 15.482 5.615 -27.124 1.00 93.38 118 LEU A CA 1
ATOM 924 C C . LEU A 1 118 ? 16.025 6.912 -27.732 1.00 93.38 118 LEU A C 1
ATOM 926 O O . LEU A 1 118 ? 16.823 7.594 -27.097 1.00 93.38 118 LEU A O 1
ATOM 930 N N . SER A 1 119 ? 15.527 7.323 -28.900 1.00 91.56 119 SER A N 1
ATOM 931 C CA . SER A 1 119 ? 15.937 8.587 -29.535 1.00 91.56 119 SER A CA 1
ATOM 932 C C . SER A 1 119 ? 15.524 9.830 -28.738 1.00 91.56 119 SER A C 1
ATOM 934 O O . SER A 1 119 ? 16.106 10.897 -28.923 1.00 91.56 119 SER A O 1
ATOM 936 N N . GLY A 1 120 ? 14.507 9.717 -27.876 1.00 89.19 120 GLY A N 1
ATOM 937 C CA . GLY A 1 120 ? 14.033 10.808 -27.023 1.00 89.19 120 GLY A CA 1
ATOM 938 C C . GLY A 1 120 ? 14.757 10.910 -25.677 1.00 89.19 120 GLY A C 1
ATOM 939 O O . GLY A 1 120 ? 14.529 11.864 -24.931 1.00 89.19 120 GLY A O 1
ATOM 940 N N . ILE A 1 121 ? 15.612 9.941 -25.342 1.00 91.88 121 ILE A N 1
ATOM 941 C CA . ILE A 1 121 ? 16.313 9.878 -24.058 1.00 91.88 121 ILE A CA 1
ATOM 942 C C . ILE A 1 121 ? 17.611 10.688 -24.139 1.00 91.88 121 ILE A C 1
ATOM 944 O O . ILE A 1 121 ? 18.405 10.543 -25.063 1.00 91.88 121 ILE A O 1
ATOM 948 N N . SER A 1 122 ? 17.850 11.556 -23.151 1.00 92.00 122 SER A N 1
ATOM 949 C CA . SER A 1 122 ? 19.098 12.320 -23.084 1.00 92.00 122 SER A CA 1
ATOM 950 C C . SER A 1 122 ? 20.287 11.414 -22.757 1.00 92.00 122 SER A C 1
ATOM 952 O O . SER A 1 122 ? 20.160 10.484 -21.964 1.00 92.00 122 SER A O 1
ATOM 954 N N . ASN A 1 123 ? 21.481 11.749 -23.252 1.00 90.56 123 ASN A N 1
ATOM 955 C CA . ASN A 1 123 ? 22.705 10.990 -22.943 1.00 90.56 123 ASN A CA 1
ATOM 956 C C . ASN A 1 123 ? 22.976 10.879 -21.431 1.00 90.56 123 ASN A C 1
ATOM 958 O O . ASN A 1 123 ? 23.463 9.864 -20.956 1.00 90.56 123 ASN A O 1
ATOM 962 N N . THR A 1 124 ? 22.596 11.893 -20.646 1.00 91.00 124 THR A N 1
ATOM 963 C CA . THR A 1 124 ? 22.702 11.872 -19.173 1.00 91.00 124 THR A CA 1
ATOM 964 C C . THR A 1 124 ? 21.751 10.887 -18.495 1.00 91.00 124 THR A C 1
ATOM 966 O O . THR A 1 124 ? 21.953 10.523 -17.341 1.00 91.00 124 THR A O 1
ATOM 969 N N . CYS A 1 125 ? 20.684 10.503 -19.185 1.00 92.19 125 CYS A N 1
ATOM 970 C CA . CYS A 1 125 ? 19.672 9.575 -18.714 1.00 92.19 125 CYS A CA 1
ATOM 971 C C . CYS A 1 125 ? 19.913 8.145 -19.213 1.00 92.19 125 CYS A C 1
ATOM 973 O O . CYS A 1 125 ? 19.435 7.184 -18.614 1.00 92.19 125 CYS A O 1
ATOM 975 N N . TRP A 1 126 ? 20.660 8.013 -20.306 1.00 92.94 126 TRP A N 1
ATOM 976 C CA . TRP A 1 126 ? 20.862 6.767 -21.024 1.00 92.94 126 TRP A CA 1
ATOM 977 C C . TRP A 1 126 ? 21.317 5.588 -20.147 1.00 92.94 126 TRP A C 1
ATOM 979 O O . TRP A 1 126 ? 20.624 4.567 -20.169 1.00 92.94 126 TRP A O 1
ATOM 989 N N . PRO A 1 127 ? 22.356 5.716 -19.288 1.00 91.81 127 PRO A N 1
ATOM 990 C CA . PRO A 1 127 ? 22.807 4.590 -18.466 1.00 91.81 127 PRO A CA 1
ATOM 991 C C . PRO A 1 127 ? 21.707 4.065 -17.538 1.00 91.81 127 PRO A C 1
ATOM 993 O O . PRO A 1 127 ? 21.576 2.862 -17.332 1.00 91.81 127 PRO A O 1
ATOM 996 N N . PHE A 1 128 ? 20.868 4.966 -17.023 1.00 91.12 128 PHE A N 1
ATOM 997 C CA . PHE A 1 128 ? 19.785 4.629 -16.106 1.00 91.12 128 PHE A CA 1
ATOM 998 C C . PHE A 1 128 ? 18.635 3.899 -16.792 1.00 91.12 128 PHE A C 1
ATOM 1000 O O . PHE A 1 128 ? 18.032 3.013 -16.187 1.00 91.12 128 PHE A O 1
ATOM 1007 N N . ILE A 1 129 ? 18.320 4.272 -18.036 1.00 90.56 129 ILE A N 1
ATOM 1008 C CA . ILE A 1 129 ? 17.291 3.588 -18.821 1.00 90.56 129 ILE A CA 1
ATOM 1009 C C . ILE A 1 129 ? 17.784 2.218 -19.270 1.00 90.56 129 ILE A C 1
ATOM 1011 O O . ILE A 1 129 ? 17.050 1.241 -19.131 1.00 90.56 129 ILE A O 1
ATOM 1015 N N . LEU A 1 130 ? 19.025 2.129 -19.751 1.00 89.31 130 LEU A N 1
ATOM 1016 C CA . LEU A 1 130 ? 19.611 0.853 -20.145 1.00 89.31 130 LEU A CA 1
ATOM 1017 C C . LEU A 1 130 ? 19.639 -0.130 -18.967 1.00 89.31 130 LEU A C 1
ATOM 1019 O O . LEU A 1 130 ? 19.272 -1.291 -19.125 1.00 89.31 130 LEU A O 1
ATOM 1023 N N . GLN A 1 131 ? 19.966 0.354 -17.766 1.00 88.56 131 GLN A N 1
ATOM 1024 C CA . GLN A 1 131 ? 19.916 -0.447 -16.545 1.00 88.56 131 GLN A CA 1
ATOM 1025 C C . GLN A 1 131 ? 18.524 -1.054 -16.283 1.00 88.56 131 GLN A C 1
ATOM 1027 O O . GLN A 1 131 ? 18.444 -2.180 -15.798 1.00 88.56 131 GLN A O 1
ATOM 1032 N N . GLN A 1 132 ? 17.424 -0.368 -16.629 1.00 88.06 132 GLN A N 1
ATOM 1033 C CA . GLN A 1 132 ? 16.078 -0.940 -16.468 1.00 88.06 132 GLN A CA 1
ATOM 1034 C C . GLN A 1 132 ? 15.867 -2.167 -17.363 1.00 88.06 132 GLN A C 1
ATOM 1036 O O . GLN A 1 132 ? 15.270 -3.139 -16.915 1.00 88.06 132 GLN A O 1
ATOM 1041 N N . TYR A 1 133 ? 16.383 -2.147 -18.598 1.00 87.75 133 TYR A N 1
ATOM 1042 C CA . TYR A 1 133 ? 16.310 -3.302 -19.500 1.00 87.75 133 TYR A CA 1
ATOM 1043 C C . TYR A 1 133 ? 17.177 -4.467 -19.015 1.00 87.75 133 TYR A C 1
ATOM 1045 O O . TYR A 1 133 ? 16.788 -5.615 -19.174 1.00 87.75 133 TYR A O 1
ATOM 1053 N N . ILE A 1 134 ? 18.314 -4.192 -18.368 1.00 84.00 134 ILE A N 1
ATOM 1054 C CA . ILE A 1 134 ? 19.163 -5.244 -17.786 1.00 84.00 134 ILE A CA 1
ATOM 1055 C C . ILE A 1 134 ? 18.432 -5.986 -16.657 1.00 84.00 134 ILE A C 1
ATOM 1057 O O . ILE A 1 134 ? 18.584 -7.198 -16.522 1.00 84.00 134 ILE A O 1
ATOM 1061 N N . TYR A 1 135 ? 17.619 -5.286 -15.860 1.00 78.75 135 TYR A N 1
ATOM 1062 C CA . TYR A 1 135 ? 16.818 -5.917 -14.806 1.00 78.75 135 TYR A CA 1
ATOM 1063 C C . TYR A 1 135 ? 15.609 -6.705 -15.331 1.00 78.75 135 TYR A C 1
ATOM 1065 O O . TYR A 1 135 ? 15.073 -7.532 -14.598 1.00 78.75 135 TYR A O 1
ATOM 1073 N N . LEU A 1 136 ? 15.190 -6.469 -16.576 1.00 77.88 136 LEU A N 1
ATOM 1074 C CA . LEU A 1 136 ? 14.016 -7.077 -17.202 1.00 77.88 136 LEU A CA 1
ATOM 1075 C C . LEU A 1 136 ? 14.452 -7.939 -18.389 1.00 77.88 136 LEU A C 1
ATOM 1077 O O . LEU A 1 136 ? 14.360 -7.538 -19.547 1.00 77.88 136 LEU A O 1
ATOM 1081 N N . THR A 1 137 ? 14.975 -9.125 -18.079 1.00 71.94 137 THR A N 1
ATOM 1082 C CA . THR A 1 137 ? 15.606 -10.012 -19.067 1.00 71.94 137 THR A CA 1
ATOM 1083 C C . THR A 1 137 ? 14.611 -10.763 -19.951 1.00 71.94 137 THR A C 1
ATOM 1085 O O . THR A 1 137 ? 15.001 -11.260 -21.008 1.00 71.94 137 THR A O 1
ATOM 1088 N N . ALA A 1 138 ? 13.337 -10.855 -19.557 1.00 80.69 138 ALA A N 1
ATOM 1089 C CA . ALA A 1 138 ? 12.311 -11.498 -20.368 1.00 80.69 138 ALA A CA 1
ATOM 1090 C C . ALA A 1 138 ? 11.862 -10.579 -21.528 1.00 80.69 138 ALA A C 1
ATOM 1092 O O . ALA A 1 138 ? 11.622 -9.388 -21.306 1.00 80.69 138 ALA A O 1
ATOM 1093 N N . PRO A 1 139 ? 11.679 -11.104 -22.757 1.00 77.81 139 PRO A N 1
ATOM 1094 C CA . PRO A 1 139 ? 11.231 -10.300 -23.900 1.00 77.81 139 PRO A CA 1
ATOM 1095 C C . PRO A 1 139 ? 9.902 -9.562 -23.667 1.00 77.81 139 PRO A C 1
ATOM 1097 O O . PRO A 1 139 ? 9.752 -8.411 -24.078 1.00 77.81 139 PRO A O 1
ATOM 1100 N N . GLU A 1 140 ? 8.953 -10.199 -22.976 1.00 83.38 140 GLU A N 1
ATOM 1101 C CA . GLU A 1 140 ? 7.644 -9.614 -22.650 1.00 83.38 140 GLU A CA 1
ATOM 1102 C C . GLU A 1 140 ? 7.780 -8.390 -21.729 1.00 83.38 140 GLU A C 1
ATOM 1104 O O . GLU A 1 140 ? 7.160 -7.347 -21.970 1.00 83.38 140 GLU A O 1
ATOM 1109 N N . ASP A 1 141 ? 8.661 -8.477 -20.730 1.00 85.00 141 ASP A N 1
ATOM 1110 C CA . ASP A 1 141 ? 8.950 -7.380 -19.808 1.00 85.00 141 ASP A CA 1
ATOM 1111 C C . ASP A 1 141 ? 9.656 -6.225 -20.521 1.00 85.00 141 ASP A C 1
ATOM 1113 O O . ASP A 1 141 ? 9.336 -5.060 -20.277 1.00 85.00 141 ASP A O 1
ATOM 1117 N N . ALA A 1 142 ? 10.572 -6.522 -21.449 1.00 85.69 142 ALA A N 1
ATOM 1118 C CA . ALA A 1 142 ? 11.234 -5.510 -22.266 1.00 85.69 142 ALA A CA 1
ATOM 1119 C C . ALA A 1 142 ? 10.229 -4.757 -23.157 1.00 85.69 142 ALA A C 1
ATOM 1121 O O . ALA A 1 142 ? 10.255 -3.524 -23.212 1.00 85.69 142 ALA A O 1
ATOM 1122 N N . ALA A 1 143 ? 9.292 -5.466 -23.796 1.00 88.06 143 ALA A N 1
ATOM 1123 C CA . ALA A 1 143 ? 8.231 -4.848 -24.592 1.00 88.06 143 ALA A CA 1
ATOM 1124 C C . ALA A 1 143 ? 7.299 -3.974 -23.731 1.00 88.06 143 ALA A C 1
ATOM 1126 O O . ALA A 1 143 ? 6.898 -2.876 -24.142 1.00 88.06 143 ALA A O 1
ATOM 1127 N N . MET A 1 144 ? 6.968 -4.428 -22.518 1.00 90.19 144 MET A N 1
ATOM 1128 C CA . MET A 1 144 ? 6.202 -3.646 -21.549 1.00 90.19 144 MET A CA 1
ATOM 1129 C C . MET A 1 144 ? 6.972 -2.397 -21.097 1.00 90.19 144 MET A C 1
ATOM 1131 O O . MET A 1 144 ? 6.420 -1.292 -21.115 1.00 90.19 144 MET A O 1
ATOM 1135 N N . LEU A 1 145 ? 8.260 -2.539 -20.776 1.00 91.88 145 LEU A N 1
ATOM 1136 C CA . LEU A 1 145 ? 9.144 -1.440 -20.399 1.00 91.88 145 LEU A CA 1
ATOM 1137 C C . LEU A 1 145 ? 9.228 -0.388 -21.507 1.00 91.88 145 LEU A C 1
ATOM 1139 O O . LEU A 1 145 ? 9.109 0.803 -21.224 1.00 91.88 145 LEU A O 1
ATOM 1143 N N . THR A 1 146 ? 9.364 -0.793 -22.772 1.00 92.56 146 THR A N 1
ATOM 1144 C CA . THR A 1 146 ? 9.375 0.150 -23.898 1.00 92.56 146 THR A CA 1
ATOM 1145 C C . THR A 1 146 ? 8.089 0.981 -23.949 1.00 92.56 146 THR A C 1
ATOM 1147 O O . THR A 1 146 ? 8.145 2.207 -24.088 1.00 92.56 146 THR A O 1
ATOM 1150 N N . LYS A 1 147 ? 6.920 0.346 -23.780 1.00 91.94 147 LYS A N 1
ATOM 1151 C CA . LYS A 1 147 ? 5.621 1.045 -23.747 1.00 91.94 147 LYS A CA 1
ATOM 1152 C C . LYS A 1 147 ? 5.545 2.040 -22.588 1.00 91.94 147 LYS A C 1
ATOM 1154 O O . LYS A 1 147 ? 5.071 3.159 -22.772 1.00 91.94 147 LYS A O 1
ATOM 1159 N N . ILE A 1 148 ? 6.051 1.660 -21.421 1.00 92.69 148 ILE A N 1
ATOM 1160 C CA . ILE A 1 148 ? 6.070 2.500 -20.220 1.00 92.69 148 ILE A CA 1
ATOM 1161 C C . ILE A 1 148 ? 7.011 3.684 -20.381 1.00 92.69 148 ILE A C 1
ATOM 1163 O O . ILE A 1 148 ? 6.627 4.812 -20.087 1.00 92.69 148 ILE A O 1
ATOM 1167 N N . LEU A 1 149 ? 8.223 3.467 -20.888 1.00 92.94 149 LEU A N 1
ATOM 1168 C CA . LEU A 1 149 ? 9.206 4.528 -21.093 1.00 92.94 149 LEU A CA 1
ATOM 1169 C C . LEU A 1 149 ? 8.705 5.584 -22.081 1.00 92.94 149 LEU A C 1
ATOM 1171 O O . LEU A 1 149 ? 8.943 6.775 -21.875 1.00 92.94 149 LEU A O 1
ATOM 1175 N N . LYS A 1 150 ? 7.932 5.195 -23.101 1.00 92.94 150 LYS A N 1
ATOM 1176 C CA . LYS A 1 150 ? 7.285 6.165 -23.995 1.00 92.94 150 LYS A CA 1
ATOM 1177 C C . LYS A 1 150 ? 6.478 7.216 -23.234 1.00 92.94 150 LYS A C 1
ATOM 1179 O O . LYS A 1 150 ? 6.517 8.388 -23.600 1.00 92.94 150 LYS A O 1
ATOM 1184 N N . LEU A 1 151 ? 5.785 6.805 -22.178 1.00 91.06 151 LEU A N 1
ATOM 1185 C CA . LEU A 1 151 ? 4.928 7.676 -21.379 1.00 91.06 151 LEU A CA 1
ATOM 1186 C C . LEU A 1 151 ? 5.693 8.320 -20.213 1.00 91.06 151 LEU A C 1
ATOM 1188 O O . LEU A 1 151 ? 5.567 9.517 -19.975 1.00 91.06 151 LEU A O 1
ATOM 1192 N N . HIS A 1 152 ? 6.542 7.546 -19.535 1.00 93.25 152 HIS A N 1
ATOM 1193 C CA . HIS A 1 152 ? 7.053 7.863 -18.200 1.00 93.25 152 HIS A CA 1
ATOM 1194 C C . HIS A 1 152 ? 8.581 8.023 -18.126 1.00 93.25 152 HIS A C 1
ATOM 1196 O O . HIS A 1 152 ? 9.117 8.183 -17.027 1.00 93.25 152 HIS A O 1
ATOM 1202 N N . HIS A 1 153 ? 9.313 8.024 -19.256 1.00 92.00 153 HIS A N 1
ATOM 1203 C CA . HIS A 1 153 ? 10.788 8.092 -19.250 1.00 92.00 153 HIS A CA 1
ATOM 1204 C C . HIS A 1 153 ? 11.333 9.253 -18.413 1.00 92.00 153 HIS A C 1
ATOM 1206 O O . HIS A 1 153 ? 12.343 9.084 -17.741 1.00 92.00 153 HIS A O 1
ATOM 1212 N N . ARG A 1 154 ? 10.679 10.424 -18.398 1.00 91.44 154 ARG A N 1
ATOM 1213 C CA . ARG A 1 154 ? 11.148 11.581 -17.612 1.00 91.44 154 ARG A CA 1
ATOM 1214 C C . ARG A 1 154 ? 11.128 11.306 -16.109 1.00 91.44 154 ARG A C 1
ATOM 1216 O O . ARG A 1 154 ? 12.095 11.641 -15.427 1.00 91.44 154 ARG A O 1
ATOM 1223 N N . SER A 1 155 ? 10.046 10.724 -15.600 1.00 92.12 155 SER A N 1
ATOM 1224 C CA . SER A 1 155 ? 9.874 10.405 -14.178 1.00 92.12 155 SER A CA 1
ATOM 1225 C C . SER A 1 155 ? 10.804 9.264 -13.769 1.00 92.12 155 SER A C 1
ATOM 1227 O O . SER A 1 155 ? 11.563 9.409 -12.812 1.00 92.12 155 SER A O 1
ATOM 1229 N N . ILE A 1 156 ? 10.847 8.194 -14.570 1.00 93.25 156 ILE A N 1
ATOM 1230 C CA . ILE A 1 156 ? 11.742 7.043 -14.368 1.00 93.25 156 ILE A CA 1
ATOM 1231 C C . ILE A 1 156 ? 13.204 7.493 -14.350 1.00 93.25 156 ILE A C 1
ATOM 1233 O O . ILE A 1 156 ? 13.955 7.139 -13.447 1.00 93.25 156 ILE A O 1
ATOM 1237 N N . CYS A 1 157 ? 13.598 8.344 -15.296 1.00 92.44 157 CYS A N 1
ATOM 1238 C CA . CYS A 1 157 ? 14.943 8.895 -15.357 1.00 92.44 157 CYS A CA 1
ATOM 1239 C C . CYS A 1 157 ? 15.315 9.701 -14.112 1.00 92.44 157 CYS A C 1
ATOM 1241 O O . CYS A 1 157 ? 16.413 9.558 -13.579 1.00 92.44 157 CYS A O 1
ATOM 1243 N N . LYS A 1 158 ? 14.409 10.572 -13.650 1.00 92.12 158 LYS A N 1
ATOM 1244 C CA . LYS A 1 158 ? 14.634 11.375 -12.444 1.00 92.12 158 LYS A CA 1
ATOM 1245 C C . LYS A 1 158 ? 14.810 10.483 -11.221 1.00 92.12 158 LYS A C 1
ATOM 1247 O O . LYS A 1 158 ? 15.762 10.693 -10.483 1.00 92.12 158 LYS A O 1
ATOM 1252 N N . LEU A 1 159 ? 13.944 9.487 -11.039 1.00 91.88 159 LEU A N 1
ATOM 1253 C CA . LEU A 1 159 ? 14.038 8.530 -9.935 1.00 91.88 159 LEU A CA 1
ATOM 1254 C C . LEU A 1 159 ? 15.345 7.732 -9.985 1.00 91.88 159 LEU A C 1
ATOM 1256 O O . LEU A 1 159 ? 16.067 7.664 -8.994 1.00 91.88 159 LEU A O 1
ATOM 1260 N N . ALA A 1 160 ? 15.705 7.203 -11.153 1.00 89.31 160 ALA A N 1
ATOM 1261 C CA . ALA A 1 160 ? 16.930 6.430 -11.310 1.00 89.31 160 ALA A CA 1
ATOM 1262 C C . ALA A 1 160 ? 18.194 7.278 -11.067 1.00 89.31 160 ALA A C 1
ATOM 1264 O O . ALA A 1 160 ? 19.112 6.834 -10.381 1.00 89.31 160 ALA A O 1
ATOM 1265 N N . ARG A 1 161 ? 18.212 8.542 -11.518 1.00 88.31 161 ARG A N 1
ATOM 1266 C CA . ARG A 1 161 ? 19.285 9.509 -11.202 1.00 88.31 161 ARG A CA 1
ATOM 1267 C C . ARG A 1 161 ? 19.396 9.836 -9.716 1.00 88.31 161 ARG A C 1
ATOM 1269 O O . ARG A 1 161 ? 20.443 10.305 -9.280 1.00 88.31 161 ARG A O 1
ATOM 1276 N N . LEU A 1 162 ? 18.321 9.632 -8.964 1.00 88.12 162 LEU A N 1
ATOM 1277 C CA . LEU A 1 162 ? 18.270 9.800 -7.515 1.00 88.12 162 LEU A CA 1
ATOM 1278 C C . LEU A 1 162 ? 18.545 8.487 -6.769 1.00 88.12 162 LEU A C 1
ATOM 1280 O O . LEU A 1 162 ? 18.341 8.428 -5.564 1.00 88.12 162 LEU A O 1
ATOM 1284 N N . GLY A 1 163 ? 19.036 7.456 -7.464 1.00 85.69 163 GLY A N 1
ATOM 1285 C CA . GLY A 1 163 ? 19.456 6.203 -6.845 1.00 85.69 163 GLY A CA 1
ATOM 1286 C C . GLY A 1 163 ? 18.324 5.208 -6.608 1.00 85.69 163 GLY A C 1
ATOM 1287 O O . GLY A 1 163 ? 18.484 4.320 -5.781 1.00 85.69 163 GLY A O 1
ATOM 1288 N N . VAL A 1 164 ? 17.198 5.327 -7.322 1.00 86.62 164 VAL A N 1
ATOM 1289 C CA . VAL A 1 164 ? 16.104 4.343 -7.287 1.00 86.62 164 VAL A CA 1
ATOM 1290 C C . VAL A 1 164 ? 16.251 3.370 -8.470 1.00 86.62 164 VAL A C 1
ATOM 1292 O O . VAL A 1 164 ? 15.712 3.635 -9.552 1.00 86.62 164 VAL A O 1
ATOM 1295 N N . PRO A 1 165 ? 17.000 2.256 -8.331 1.00 79.75 165 PRO A N 1
ATOM 1296 C CA . PRO A 1 165 ? 17.053 1.230 -9.368 1.00 79.75 165 PRO A CA 1
ATOM 1297 C C . PRO A 1 165 ? 15.673 0.580 -9.527 1.00 79.75 165 PRO A C 1
ATOM 1299 O O . PRO A 1 165 ? 14.888 0.522 -8.584 1.00 79.75 165 PRO A O 1
ATOM 1302 N N . GLY A 1 166 ? 15.353 0.104 -10.731 1.00 83.81 166 GLY A N 1
ATOM 1303 C CA . GLY A 1 166 ? 14.054 -0.527 -10.985 1.00 83.81 166 GLY A CA 1
ATOM 1304 C C . GLY A 1 166 ? 12.858 0.432 -10.919 1.00 83.81 166 GLY A C 1
ATOM 1305 O O . GLY A 1 166 ? 11.724 -0.026 -10.810 1.00 83.81 166 GLY A O 1
ATOM 1306 N N . ALA A 1 167 ? 13.069 1.752 -11.002 1.00 89.69 167 ALA A N 1
ATOM 1307 C CA . ALA A 1 167 ? 11.996 2.750 -10.981 1.00 89.69 167 ALA A CA 1
ATOM 1308 C C . ALA A 1 167 ? 10.928 2.539 -12.069 1.00 89.69 167 ALA A C 1
ATOM 1310 O O . ALA A 1 167 ? 9.832 3.072 -11.952 1.00 89.69 167 ALA A O 1
ATOM 1311 N N . ALA A 1 168 ? 11.207 1.769 -13.123 1.00 91.75 168 ALA A N 1
ATOM 1312 C CA . ALA A 1 168 ? 10.180 1.396 -14.089 1.00 91.75 168 ALA A CA 1
ATOM 1313 C C . ALA A 1 168 ? 9.094 0.479 -13.495 1.00 91.75 168 ALA A C 1
ATOM 1315 O O . ALA A 1 168 ? 7.943 0.569 -13.917 1.00 91.75 168 ALA A O 1
ATOM 1316 N N . ALA A 1 169 ? 9.419 -0.344 -12.492 1.00 90.38 169 ALA A N 1
ATOM 1317 C CA . ALA A 1 169 ? 8.513 -1.348 -11.933 1.00 90.38 169 ALA A CA 1
ATOM 1318 C C . ALA A 1 169 ? 7.226 -0.742 -11.346 1.00 90.38 169 ALA A C 1
ATOM 1320 O O . ALA A 1 169 ? 6.153 -1.323 -11.486 1.00 90.38 169 ALA A O 1
ATOM 1321 N N . ILE A 1 170 ? 7.286 0.465 -10.766 1.00 92.31 170 ILE A N 1
ATOM 1322 C CA . ILE A 1 170 ? 6.087 1.140 -10.229 1.00 92.31 170 ILE A CA 1
ATOM 1323 C C . ILE A 1 170 ? 5.105 1.580 -11.328 1.00 92.31 170 ILE A C 1
ATOM 1325 O O . ILE A 1 170 ? 3.945 1.853 -11.031 1.00 92.31 170 ILE A O 1
ATOM 1329 N N . TYR A 1 171 ? 5.553 1.618 -12.588 1.00 93.00 171 TYR A N 1
ATOM 1330 C CA . TYR A 1 171 ? 4.750 1.937 -13.771 1.00 93.00 171 TYR A CA 1
ATOM 1331 C C . TYR A 1 171 ? 4.372 0.690 -14.593 1.00 93.00 171 TYR A C 1
ATOM 1333 O O . TYR A 1 171 ? 3.651 0.810 -15.583 1.00 93.00 171 TYR A O 1
ATOM 1341 N N . MET A 1 172 ? 4.835 -0.507 -14.203 1.00 90.94 172 MET A N 1
ATOM 1342 C CA . MET A 1 172 ? 4.570 -1.768 -14.908 1.00 90.94 172 MET A CA 1
ATOM 1343 C C . MET A 1 172 ? 3.184 -2.333 -14.594 1.00 90.94 172 MET A C 1
ATOM 1345 O O . MET A 1 172 ? 3.028 -3.291 -13.844 1.00 90.94 172 MET A O 1
ATOM 1349 N N . PHE A 1 173 ? 2.156 -1.737 -15.199 1.00 90.00 173 PHE A N 1
ATOM 1350 C CA . PHE A 1 173 ? 0.777 -2.236 -15.201 1.00 90.00 173 PHE A CA 1
ATOM 1351 C C . PHE A 1 173 ? 0.037 -1.833 -16.491 1.00 90.00 173 PHE A C 1
ATOM 1353 O O . PHE A 1 173 ? 0.490 -0.960 -17.232 1.00 90.00 173 PHE A O 1
ATOM 1360 N N . ASP A 1 174 ? -1.108 -2.462 -16.777 1.00 85.88 174 ASP A N 1
ATOM 1361 C CA . ASP A 1 174 ? -1.933 -2.102 -17.939 1.00 85.88 174 ASP A CA 1
ATOM 1362 C C . ASP A 1 174 ? -2.642 -0.755 -17.719 1.00 85.88 174 ASP A C 1
ATOM 1364 O O . ASP A 1 174 ? -3.570 -0.645 -16.917 1.00 85.88 174 ASP A O 1
ATOM 1368 N N . SER A 1 175 ? -2.209 0.278 -18.444 1.00 82.62 175 SER A N 1
ATOM 1369 C CA . SER A 1 175 ? -2.736 1.644 -18.349 1.00 82.62 175 SER A CA 1
ATOM 1370 C C . SER A 1 175 ? -3.973 1.905 -19.216 1.00 82.62 175 SER A C 1
ATOM 1372 O O . SER A 1 175 ? -4.483 3.026 -19.238 1.00 82.62 175 SER A O 1
ATOM 1374 N N . LYS A 1 176 ? -4.493 0.905 -19.941 1.00 86.38 176 LYS A N 1
ATOM 1375 C CA . LYS A 1 176 ? -5.626 1.104 -20.863 1.00 86.38 176 LYS A CA 1
ATOM 1376 C C . LYS A 1 176 ? -6.953 1.366 -20.162 1.00 8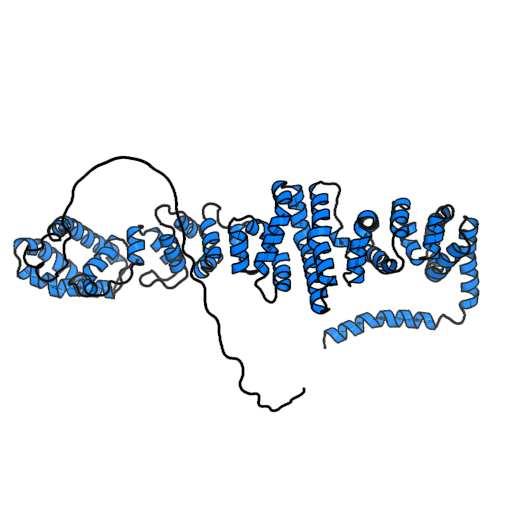6.38 176 LYS A C 1
ATOM 1378 O O . LYS A 1 176 ? -7.835 1.973 -20.762 1.00 86.38 176 LYS A O 1
ATOM 1383 N N . GLN A 1 177 ? -7.113 0.927 -18.921 1.00 88.31 177 GLN A N 1
ATOM 1384 C CA . GLN A 1 177 ? -8.368 1.058 -18.182 1.00 88.31 177 GLN A CA 1
ATOM 1385 C C . GLN A 1 177 ? -8.457 2.416 -17.470 1.00 88.31 177 GLN A C 1
ATOM 1387 O O . GLN A 1 177 ? -7.448 2.955 -17.019 1.00 88.31 177 GLN A O 1
ATOM 1392 N N . ASP A 1 178 ? -9.662 2.971 -17.327 1.00 87.81 178 ASP A N 1
ATOM 1393 C CA . ASP A 1 178 ? -9.868 4.314 -16.762 1.00 87.81 178 ASP A CA 1
ATOM 1394 C C . ASP A 1 178 ? -9.262 4.479 -15.361 1.00 87.81 178 ASP A C 1
ATOM 1396 O O . ASP A 1 178 ? -8.617 5.486 -15.077 1.00 87.81 178 ASP A O 1
ATOM 1400 N N . GLY A 1 179 ? -9.427 3.478 -14.489 1.00 90.62 179 GLY A N 1
ATOM 1401 C CA . GLY A 1 179 ? -8.834 3.510 -13.150 1.00 90.62 179 GLY A CA 1
ATOM 1402 C C . GLY A 1 179 ? -7.308 3.428 -13.174 1.00 90.62 179 GLY A C 1
ATOM 1403 O O . GLY A 1 179 ? -6.658 4.056 -12.347 1.00 90.62 179 GLY A O 1
ATOM 1404 N N . ALA A 1 180 ? -6.719 2.740 -14.155 1.00 90.44 180 ALA A N 1
ATOM 1405 C CA . ALA A 1 180 ? -5.271 2.707 -14.318 1.00 90.44 180 ALA A CA 1
ATOM 1406 C C . ALA A 1 180 ? -4.723 4.056 -14.810 1.00 90.44 180 ALA A C 1
ATOM 1408 O O . ALA A 1 180 ? -3.687 4.497 -14.322 1.00 90.44 180 ALA A O 1
ATOM 1409 N N . ARG A 1 181 ? -5.440 4.755 -15.704 1.00 91.62 181 ARG A N 1
ATOM 1410 C CA . ARG A 1 181 ? -5.070 6.117 -16.132 1.00 91.62 181 ARG A CA 1
ATOM 1411 C C . ARG A 1 181 ? -5.129 7.119 -14.983 1.00 91.62 181 ARG A C 1
ATOM 1413 O O . ARG A 1 181 ? -4.199 7.906 -14.824 1.00 91.62 181 ARG A O 1
ATOM 1420 N N . GLU A 1 182 ? -6.178 7.069 -14.164 1.00 93.94 182 GLU A N 1
ATOM 1421 C CA . GLU A 1 182 ? -6.265 7.925 -12.975 1.00 93.94 182 GLU A CA 1
ATOM 1422 C C . GLU A 1 182 ? -5.199 7.582 -11.934 1.00 93.94 182 GLU A C 1
ATOM 1424 O O . GLU A 1 182 ? -4.618 8.489 -11.338 1.00 93.94 182 GLU A O 1
ATOM 1429 N N . TYR A 1 183 ? -4.873 6.299 -11.759 1.00 95.50 183 TYR A N 1
ATOM 1430 C CA . TYR A 1 183 ? -3.763 5.900 -10.901 1.00 95.50 183 TYR A CA 1
ATOM 1431 C C . TYR A 1 183 ? -2.438 6.455 -11.418 1.00 95.50 183 TYR A C 1
ATOM 1433 O O . TYR A 1 183 ? -1.680 7.008 -10.632 1.00 95.50 183 TYR A O 1
ATOM 1441 N N . THR A 1 184 ? -2.167 6.369 -12.723 1.00 94.12 184 THR A N 1
ATOM 1442 C CA . THR A 1 184 ? -0.971 6.965 -13.331 1.00 94.12 184 THR A CA 1
ATOM 1443 C C . THR A 1 184 ? -0.909 8.469 -13.081 1.00 94.12 184 THR A C 1
ATOM 1445 O O . THR A 1 184 ? 0.122 8.963 -12.632 1.00 94.12 184 THR A O 1
ATOM 1448 N N . ARG A 1 185 ? -2.012 9.196 -13.305 1.00 94.00 185 ARG A N 1
ATOM 1449 C CA . ARG A 1 185 ? -2.084 10.639 -13.039 1.00 94.00 185 ARG A CA 1
ATOM 1450 C C . ARG A 1 185 ? -1.767 10.943 -11.572 1.00 94.00 185 ARG A C 1
ATOM 1452 O O . ARG A 1 185 ? -0.928 11.795 -11.292 1.00 94.00 185 ARG A O 1
ATOM 1459 N N . TRP A 1 186 ? -2.417 10.245 -10.642 1.00 95.69 186 TRP A N 1
ATOM 1460 C CA . TRP A 1 186 ? -2.183 10.402 -9.205 1.00 95.69 186 TRP A CA 1
ATOM 1461 C C . TRP A 1 186 ? -0.740 10.044 -8.815 1.00 95.69 186 TRP A C 1
ATOM 1463 O O . TRP A 1 186 ? -0.086 10.799 -8.101 1.00 95.69 186 TRP A O 1
ATOM 1473 N N . LEU A 1 187 ? -0.199 8.942 -9.339 1.00 95.69 187 LEU A N 1
ATOM 1474 C CA . LEU A 1 187 ? 1.171 8.498 -9.090 1.00 95.69 187 LEU A CA 1
ATOM 1475 C C . LEU A 1 187 ? 2.182 9.556 -9.543 1.00 95.69 187 LEU A C 1
ATOM 1477 O O . LEU A 1 187 ? 3.101 9.880 -8.798 1.00 95.69 187 LEU A O 1
ATOM 1481 N N . GLU A 1 188 ? 2.020 10.103 -10.747 1.00 94.31 188 GLU A N 1
ATOM 1482 C CA . GLU A 1 188 ? 2.954 11.077 -11.312 1.00 94.31 188 GLU A CA 1
ATOM 1483 C C . GLU A 1 188 ? 2.862 12.459 -10.678 1.00 94.31 188 GLU A C 1
ATOM 1485 O O . GLU A 1 188 ? 3.891 13.117 -10.545 1.00 94.31 188 GLU A O 1
ATOM 1490 N N . HIS A 1 189 ? 1.668 12.906 -10.295 1.00 93.94 189 HIS A N 1
ATOM 1491 C CA . HIS A 1 189 ? 1.470 14.250 -9.757 1.00 93.94 189 HIS A CA 1
ATOM 1492 C C . HIS A 1 189 ? 1.488 14.280 -8.230 1.00 93.94 189 HIS A C 1
ATOM 1494 O O . HIS A 1 189 ? 2.261 15.036 -7.642 1.00 93.94 189 HIS A O 1
ATOM 1500 N N . ASP A 1 190 ? 0.669 13.445 -7.598 1.00 94.12 190 ASP A N 1
ATOM 1501 C CA . ASP A 1 190 ? 0.318 13.563 -6.183 1.00 94.12 190 ASP A CA 1
ATOM 1502 C C . ASP A 1 190 ? 1.260 12.747 -5.276 1.00 94.12 190 ASP A C 1
ATOM 1504 O O . ASP A 1 190 ? 1.491 13.135 -4.131 1.00 94.12 190 ASP A O 1
ATOM 1508 N N . LEU A 1 191 ? 1.844 11.648 -5.780 1.00 95.38 191 LEU A N 1
ATOM 1509 C CA . LEU A 1 191 ? 2.812 10.828 -5.035 1.00 95.38 191 LEU A CA 1
ATOM 1510 C C . LEU A 1 191 ? 4.266 11.112 -5.445 1.00 95.38 191 LEU A C 1
ATOM 1512 O O . LEU A 1 191 ? 5.011 11.749 -4.703 1.00 95.38 191 LEU A O 1
ATOM 1516 N N . ILE A 1 192 ? 4.688 10.653 -6.627 1.00 95.88 192 ILE A N 1
ATOM 1517 C CA . ILE A 1 192 ? 6.080 10.756 -7.094 1.00 95.88 192 ILE A CA 1
ATOM 1518 C C . ILE A 1 192 ? 6.434 12.194 -7.467 1.00 95.88 192 ILE A C 1
ATOM 1520 O O . ILE A 1 192 ? 7.529 12.652 -7.149 1.00 95.88 192 ILE A O 1
ATOM 1524 N N . GLY A 1 193 ? 5.532 12.924 -8.125 1.00 93.94 193 GLY A N 1
ATOM 1525 C CA . GLY A 1 193 ? 5.758 14.322 -8.500 1.00 93.94 193 GLY A CA 1
ATOM 1526 C C . GLY A 1 193 ? 5.976 15.215 -7.287 1.00 93.94 193 GLY A C 1
ATOM 1527 O O . GLY A 1 193 ? 6.968 15.944 -7.241 1.00 93.94 193 GLY A O 1
ATOM 1528 N N . ALA A 1 194 ? 5.094 15.101 -6.292 1.00 93.19 194 ALA A N 1
ATOM 1529 C CA . ALA A 1 194 ? 5.228 15.779 -5.008 1.00 93.19 194 ALA A CA 1
ATOM 1530 C C . ALA A 1 194 ? 6.526 15.380 -4.285 1.00 93.19 194 ALA A C 1
ATOM 1532 O O . ALA A 1 194 ? 7.304 16.253 -3.913 1.00 93.19 194 ALA A O 1
ATOM 1533 N N . ALA A 1 195 ? 6.835 14.081 -4.190 1.00 93.81 195 ALA A N 1
ATOM 1534 C CA . ALA A 1 195 ? 8.066 13.613 -3.551 1.00 93.81 195 ALA A CA 1
ATOM 1535 C C . ALA A 1 195 ? 9.333 14.135 -4.250 1.00 93.81 195 ALA A C 1
ATOM 1537 O O . ALA A 1 195 ? 10.270 14.571 -3.590 1.00 93.81 195 ALA A O 1
ATOM 1538 N N . LEU A 1 196 ? 9.363 14.147 -5.588 1.00 93.06 196 LEU A N 1
ATOM 1539 C CA . LEU A 1 196 ? 10.463 14.716 -6.372 1.00 93.06 196 LEU A CA 1
ATOM 1540 C C . LEU A 1 196 ? 10.587 16.232 -6.184 1.00 93.06 196 LEU A C 1
ATOM 1542 O O . LEU A 1 196 ? 11.702 16.758 -6.226 1.00 93.06 196 LEU A O 1
ATOM 1546 N N . TYR A 1 197 ? 9.463 16.934 -6.025 1.00 92.88 197 TYR A N 1
ATOM 1547 C CA . TYR A 1 197 ? 9.449 18.359 -5.721 1.00 92.88 197 TYR A CA 1
ATOM 1548 C C . TYR A 1 197 ? 10.048 18.604 -4.332 1.00 92.88 197 TYR A C 1
ATOM 1550 O O . TYR A 1 197 ? 11.053 19.301 -4.235 1.00 92.88 197 TYR A O 1
ATOM 1558 N N . ASP A 1 198 ? 9.536 17.955 -3.290 1.00 90.50 198 ASP A N 1
ATOM 1559 C CA . ASP A 1 198 ? 10.018 18.119 -1.913 1.00 90.50 198 ASP A CA 1
ATOM 1560 C C . ASP A 1 198 ? 11.503 17.733 -1.781 1.00 90.50 198 ASP A C 1
ATOM 1562 O O . ASP A 1 198 ? 12.315 18.486 -1.238 1.00 90.50 198 ASP A O 1
ATOM 1566 N N . ALA A 1 199 ? 11.900 16.620 -2.403 1.00 89.62 199 ALA A N 1
ATOM 1567 C CA . ALA A 1 199 ? 13.284 16.158 -2.492 1.00 89.62 199 ALA A CA 1
ATOM 1568 C C . ALA A 1 199 ? 14.230 17.168 -3.169 1.00 89.62 199 ALA A C 1
ATOM 1570 O O . ALA A 1 199 ? 15.428 17.189 -2.884 1.00 89.62 199 ALA A O 1
ATOM 1571 N N . LYS A 1 200 ? 13.728 17.993 -4.096 1.00 89.69 200 LYS A N 1
ATOM 1572 C CA . LYS A 1 200 ? 14.527 19.019 -4.780 1.00 89.69 200 LYS A CA 1
ATOM 1573 C C . LYS A 1 200 ? 14.819 20.218 -3.875 1.00 89.69 200 LYS A C 1
ATOM 1575 O O . LYS A 1 200 ? 15.870 20.833 -4.041 1.00 89.69 200 LYS A O 1
ATOM 1580 N N . TYR A 1 201 ? 13.902 20.563 -2.973 1.00 90.00 201 TYR A N 1
ATOM 1581 C CA . TYR A 1 201 ? 14.029 21.727 -2.087 1.00 90.00 201 TYR A CA 1
ATOM 1582 C C . TYR A 1 201 ? 14.584 21.384 -0.700 1.00 90.00 201 TYR A C 1
ATOM 1584 O O . TYR A 1 201 ? 14.954 22.294 0.039 1.00 90.00 201 TYR A O 1
ATOM 1592 N N . SER A 1 202 ? 14.703 20.099 -0.357 1.00 87.75 202 SER A N 1
ATOM 1593 C CA . SER A 1 202 ? 15.437 19.667 0.834 1.00 87.75 202 SER A CA 1
ATOM 1594 C C . SER A 1 202 ? 16.938 19.927 0.679 1.00 87.75 202 SER A C 1
ATOM 1596 O O . SER A 1 202 ? 17.570 19.446 -0.264 1.00 87.75 202 SER A O 1
ATOM 1598 N N . SER A 1 203 ? 17.526 20.656 1.629 1.00 87.50 203 SER A N 1
ATOM 1599 C CA . SER A 1 203 ? 18.978 20.851 1.724 1.00 87.50 203 SER A CA 1
ATOM 1600 C C . SER A 1 203 ? 19.701 19.653 2.350 1.00 87.50 203 SER A C 1
ATOM 1602 O O . SER A 1 203 ? 20.896 19.479 2.116 1.00 87.50 203 SER A O 1
ATOM 1604 N N . ASN A 1 204 ? 18.990 18.822 3.120 1.00 90.19 204 ASN A N 1
ATOM 1605 C CA . ASN A 1 204 ? 19.530 17.618 3.742 1.00 90.19 204 ASN A CA 1
ATOM 1606 C C . ASN A 1 204 ? 19.372 16.413 2.796 1.00 90.19 204 ASN A C 1
ATOM 1608 O O . ASN A 1 204 ? 18.262 16.109 2.339 1.00 90.19 204 ASN A O 1
ATOM 1612 N N . LEU A 1 205 ? 20.494 15.745 2.505 1.00 86.19 205 LEU A N 1
ATOM 1613 C CA . LEU A 1 205 ? 20.554 14.564 1.646 1.00 86.19 205 LEU A CA 1
ATOM 1614 C C . LEU A 1 205 ? 19.808 13.366 2.247 1.00 86.19 205 LEU A C 1
ATOM 1616 O O . LEU A 1 205 ? 19.137 12.656 1.503 1.00 86.19 205 LEU A O 1
ATOM 1620 N N . ASP A 1 206 ? 19.870 13.175 3.563 1.00 86.56 206 ASP A N 1
ATOM 1621 C CA . ASP A 1 206 ? 19.193 12.066 4.242 1.00 86.56 206 ASP A CA 1
ATOM 1622 C C . ASP A 1 206 ? 17.678 12.246 4.139 1.00 86.56 206 ASP A C 1
ATOM 1624 O O . ASP A 1 206 ? 16.981 11.394 3.597 1.00 86.56 206 ASP A O 1
ATOM 1628 N N . THR A 1 207 ? 17.183 13.443 4.466 1.00 86.62 207 THR A N 1
ATOM 1629 C CA . THR A 1 207 ? 15.764 13.797 4.307 1.00 86.62 207 THR A CA 1
ATOM 1630 C C . THR A 1 207 ? 15.279 13.621 2.868 1.00 86.62 207 THR A C 1
ATOM 1632 O O . THR A 1 207 ? 14.166 13.154 2.627 1.00 86.62 207 THR A O 1
ATOM 1635 N N . LYS A 1 208 ? 16.113 13.978 1.886 1.00 88.38 208 LYS A N 1
ATOM 1636 C CA . LYS A 1 208 ? 15.801 13.795 0.467 1.00 88.38 208 LYS A CA 1
ATOM 1637 C C . LYS A 1 208 ? 15.634 12.316 0.111 1.00 88.38 208 LYS A C 1
ATOM 1639 O O . LYS A 1 208 ? 14.688 11.967 -0.597 1.00 88.38 208 LYS A O 1
ATOM 1644 N N . ASN A 1 209 ? 16.557 11.474 0.569 1.00 87.75 209 ASN A N 1
ATOM 1645 C CA . ASN A 1 209 ? 16.519 10.038 0.323 1.00 87.75 209 ASN A CA 1
ATOM 1646 C C . ASN A 1 209 ? 15.309 9.402 1.011 1.00 87.75 209 ASN A C 1
ATOM 1648 O O . ASN A 1 209 ? 14.612 8.618 0.371 1.00 87.75 209 ASN A O 1
ATOM 1652 N N . ASP A 1 210 ? 14.995 9.808 2.241 1.00 89.19 210 ASP A N 1
ATOM 1653 C CA . ASP A 1 210 ? 13.848 9.300 2.995 1.00 89.19 210 ASP A CA 1
ATOM 1654 C C . ASP A 1 210 ? 12.520 9.619 2.304 1.00 89.19 210 ASP A C 1
ATOM 1656 O O . ASP A 1 210 ? 11.694 8.729 2.116 1.00 89.19 210 ASP A O 1
ATOM 1660 N N . ILE A 1 211 ? 12.322 10.864 1.852 1.00 91.00 211 ILE A N 1
ATOM 1661 C CA . ILE A 1 211 ? 11.100 11.272 1.135 1.00 91.00 211 ILE A CA 1
ATOM 1662 C C . ILE A 1 211 ? 10.872 10.385 -0.099 1.00 91.00 211 ILE A C 1
ATOM 1664 O O . ILE A 1 211 ? 9.761 9.905 -0.340 1.00 91.00 211 ILE A O 1
ATOM 1668 N N . LEU A 1 212 ? 11.927 10.152 -0.885 1.00 91.94 212 LEU A N 1
ATOM 1669 C CA . LEU A 1 212 ? 11.839 9.343 -2.100 1.00 91.94 212 LEU A CA 1
ATOM 1670 C C . LEU A 1 212 ? 11.661 7.859 -1.785 1.00 91.94 212 LEU A C 1
ATOM 1672 O O . LEU A 1 212 ? 10.833 7.205 -2.418 1.00 91.94 212 LEU A O 1
ATOM 1676 N N . ALA A 1 213 ? 12.400 7.335 -0.805 1.00 90.50 213 ALA A N 1
ATOM 1677 C CA . ALA A 1 213 ? 12.298 5.949 -0.372 1.00 90.50 213 ALA A CA 1
ATOM 1678 C C . ALA A 1 213 ? 10.880 5.634 0.113 1.00 90.50 213 ALA A C 1
ATOM 1680 O O . ALA A 1 213 ? 10.309 4.626 -0.302 1.00 90.50 213 ALA A O 1
ATOM 1681 N N . VAL A 1 214 ? 10.275 6.523 0.905 1.00 92.00 214 VAL A N 1
ATOM 1682 C CA . VAL A 1 214 ? 8.889 6.394 1.366 1.00 92.00 214 VAL A CA 1
ATOM 1683 C C . VAL A 1 214 ? 7.914 6.409 0.196 1.00 92.00 214 VAL A C 1
ATOM 1685 O O . VAL A 1 214 ? 7.081 5.513 0.102 1.00 92.00 214 VAL A O 1
ATOM 1688 N N . ALA A 1 215 ? 8.021 7.369 -0.727 1.00 94.06 215 ALA A N 1
ATOM 1689 C CA . ALA A 1 215 ? 7.097 7.462 -1.858 1.00 94.06 215 ALA A CA 1
ATOM 1690 C C . ALA A 1 215 ? 7.175 6.240 -2.791 1.00 94.06 215 ALA A C 1
ATOM 1692 O O . ALA A 1 215 ? 6.147 5.727 -3.236 1.00 94.06 215 ALA A O 1
ATOM 1693 N N . VAL A 1 216 ? 8.387 5.746 -3.063 1.00 92.88 216 VAL A N 1
ATOM 1694 C CA . VAL A 1 216 ? 8.606 4.549 -3.889 1.00 92.88 216 VAL A CA 1
ATOM 1695 C C . VAL A 1 216 ? 8.104 3.296 -3.175 1.00 92.88 216 VAL A C 1
ATOM 1697 O O . VAL A 1 216 ? 7.377 2.511 -3.779 1.00 92.88 216 VAL A O 1
ATOM 1700 N N . THR A 1 217 ? 8.426 3.136 -1.890 1.00 91.06 217 THR A N 1
ATOM 1701 C CA . THR A 1 217 ? 7.935 2.030 -1.049 1.00 91.06 217 THR A CA 1
ATOM 1702 C C . THR A 1 217 ? 6.409 2.016 -1.031 1.00 91.06 217 THR A C 1
ATOM 1704 O O . THR A 1 217 ? 5.789 0.994 -1.322 1.00 91.06 217 THR A O 1
ATOM 1707 N N . PHE A 1 218 ? 5.786 3.173 -0.807 1.00 94.38 218 PHE A N 1
ATOM 1708 C CA . PHE A 1 218 ? 4.337 3.329 -0.842 1.00 94.38 218 PHE A CA 1
ATOM 1709 C C . PHE A 1 218 ? 3.754 2.907 -2.196 1.00 94.38 218 PHE A C 1
ATOM 1711 O O . PHE A 1 218 ? 2.813 2.116 -2.249 1.00 94.38 218 PHE A O 1
ATOM 1718 N N . ALA A 1 219 ? 4.332 3.383 -3.305 1.00 94.81 219 ALA A N 1
ATOM 1719 C CA . ALA A 1 219 ? 3.889 3.017 -4.649 1.00 94.81 219 ALA A CA 1
ATOM 1720 C C . ALA A 1 219 ? 4.013 1.509 -4.919 1.00 94.81 219 ALA A C 1
ATOM 1722 O O . ALA A 1 219 ? 3.128 0.931 -5.549 1.00 94.81 219 ALA A O 1
ATOM 1723 N N . MET A 1 220 ? 5.078 0.866 -4.433 1.00 91.69 220 MET A N 1
ATOM 1724 C CA . MET A 1 220 ? 5.300 -0.570 -4.604 1.00 91.69 220 MET A CA 1
ATOM 1725 C C . MET A 1 220 ? 4.295 -1.412 -3.809 1.00 91.69 220 MET A C 1
ATOM 1727 O O . MET A 1 220 ? 3.698 -2.326 -4.377 1.00 91.69 220 MET A O 1
ATOM 1731 N N . PHE A 1 221 ? 4.067 -1.094 -2.531 1.00 92.38 221 PHE A N 1
ATOM 1732 C CA . PHE A 1 221 ? 3.225 -1.916 -1.653 1.00 92.38 221 PHE A CA 1
ATOM 1733 C C . PHE A 1 221 ? 1.731 -1.592 -1.762 1.00 92.38 221 PHE A C 1
ATOM 1735 O O . PHE A 1 221 ? 0.911 -2.501 -1.885 1.00 92.38 221 PHE A O 1
ATOM 1742 N N . GLN A 1 222 ? 1.355 -0.311 -1.795 1.00 94.56 222 GLN A N 1
ATOM 1743 C CA . GLN A 1 222 ? -0.051 0.099 -1.905 1.00 94.56 222 GLN A CA 1
ATOM 1744 C C . GLN A 1 222 ? -0.530 0.205 -3.354 1.00 94.56 222 GLN A C 1
ATOM 1746 O O . GLN A 1 222 ? -1.731 0.131 -3.608 1.00 94.56 222 GLN A O 1
ATOM 1751 N N . GLY A 1 223 ? 0.379 0.347 -4.324 1.00 94.88 223 GLY A N 1
ATOM 1752 C CA . GLY A 1 223 ? 0.028 0.520 -5.735 1.00 94.88 223 GLY A CA 1
ATOM 1753 C C . GLY A 1 223 ? -0.947 -0.526 -6.278 1.00 94.88 223 GLY A C 1
ATOM 1754 O O . GLY A 1 223 ? -1.971 -0.127 -6.831 1.00 94.88 223 GLY A O 1
ATOM 1755 N N . PRO A 1 224 ? -0.700 -1.841 -6.113 1.00 93.81 224 PRO A N 1
ATOM 1756 C CA . PRO A 1 224 ? -1.628 -2.875 -6.572 1.00 93.81 224 PRO A CA 1
ATOM 1757 C C . PRO A 1 224 ? -3.033 -2.743 -5.967 1.00 93.81 224 PRO A C 1
ATOM 1759 O O . PRO A 1 224 ? -4.019 -2.828 -6.698 1.00 93.81 224 PRO A O 1
ATOM 1762 N N . VAL A 1 225 ? -3.126 -2.469 -4.661 1.00 94.69 225 VAL A N 1
ATOM 1763 C CA . VAL A 1 225 ? -4.401 -2.322 -3.937 1.00 94.69 225 VAL A CA 1
ATOM 1764 C C . VAL A 1 225 ? -5.160 -1.087 -4.414 1.00 94.69 225 VAL A C 1
ATOM 1766 O O . VAL A 1 225 ? -6.352 -1.167 -4.705 1.00 94.69 225 VAL A O 1
ATOM 1769 N N . ILE A 1 226 ? -4.473 0.052 -4.540 1.00 95.94 226 ILE A N 1
ATOM 1770 C CA . ILE A 1 226 ? -5.069 1.296 -5.035 1.00 95.94 226 ILE A CA 1
ATOM 1771 C C . ILE A 1 226 ? -5.562 1.108 -6.470 1.00 95.94 226 ILE A C 1
ATOM 1773 O O . ILE A 1 226 ? -6.687 1.497 -6.774 1.00 95.94 226 ILE A O 1
ATOM 1777 N N . ARG A 1 227 ? -4.748 0.503 -7.348 1.00 94.75 227 ARG A N 1
ATOM 1778 C CA . ARG A 1 227 ? -5.122 0.251 -8.747 1.00 94.75 227 ARG A CA 1
ATOM 1779 C C . ARG A 1 227 ? -6.372 -0.610 -8.835 1.00 94.75 227 ARG A C 1
ATOM 1781 O O . ARG A 1 227 ? -7.325 -0.213 -9.498 1.00 94.75 227 ARG A O 1
ATOM 1788 N N . ASP A 1 228 ? -6.395 -1.742 -8.138 1.00 94.50 228 ASP A N 1
ATOM 1789 C CA . ASP A 1 228 ? -7.548 -2.645 -8.133 1.00 94.50 228 ASP A CA 1
ATOM 1790 C C . ASP A 1 228 ? -8.827 -1.935 -7.658 1.00 94.50 228 ASP A C 1
ATOM 1792 O O . ASP A 1 228 ? -9.867 -2.002 -8.318 1.00 94.50 228 ASP A O 1
ATOM 1796 N N . ARG A 1 229 ? -8.738 -1.145 -6.579 1.00 95.00 229 ARG A N 1
ATOM 1797 C CA . ARG A 1 229 ? -9.870 -0.344 -6.091 1.00 95.00 229 ARG A CA 1
ATOM 1798 C C . ARG A 1 229 ? -10.290 0.743 -7.071 1.00 95.00 229 ARG A C 1
ATOM 1800 O O . ARG A 1 229 ? -11.480 0.915 -7.295 1.00 95.00 229 ARG A O 1
ATOM 1807 N N . MET A 1 230 ? -9.353 1.457 -7.693 1.00 94.62 230 MET A N 1
ATOM 1808 C CA . MET A 1 230 ? -9.682 2.468 -8.703 1.00 94.62 230 MET A CA 1
ATOM 1809 C C . MET A 1 230 ? -10.402 1.873 -9.915 1.00 94.62 230 MET A C 1
ATOM 1811 O O . MET A 1 230 ? -11.210 2.564 -10.541 1.00 94.62 230 MET A O 1
ATOM 1815 N N . LEU A 1 231 ? -10.099 0.624 -10.274 1.00 93.94 231 LEU A N 1
ATOM 1816 C CA . LEU A 1 231 ? -10.787 -0.088 -11.348 1.00 93.94 231 LEU A CA 1
ATOM 1817 C C . LEU A 1 231 ? -12.217 -0.465 -10.947 1.00 93.94 231 LEU A C 1
ATOM 1819 O O . LEU A 1 231 ? -13.134 -0.248 -11.736 1.00 93.94 231 LEU A O 1
ATOM 1823 N N . ARG A 1 232 ? -12.409 -0.981 -9.727 1.00 95.19 232 ARG A N 1
ATOM 1824 C CA . ARG A 1 232 ? -13.692 -1.534 -9.259 1.00 95.19 232 ARG A CA 1
ATOM 1825 C C . ARG A 1 232 ? -14.656 -0.504 -8.664 1.00 95.19 232 ARG A C 1
ATOM 1827 O O . ARG A 1 232 ? -15.864 -0.688 -8.763 1.00 95.19 232 ARG A O 1
ATOM 1834 N N . ASP A 1 233 ? -14.144 0.561 -8.053 1.00 95.50 233 ASP A N 1
ATOM 1835 C CA . ASP A 1 233 ? -14.923 1.556 -7.311 1.00 95.50 233 ASP A CA 1
ATOM 1836 C C . ASP A 1 233 ? -14.664 2.981 -7.850 1.00 95.50 233 ASP A C 1
ATOM 1838 O O . ASP A 1 233 ? -13.675 3.636 -7.490 1.00 95.50 233 ASP A O 1
ATOM 1842 N N . PRO A 1 234 ? -15.567 3.510 -8.701 1.00 94.19 234 PRO A N 1
ATOM 1843 C CA . PRO A 1 234 ? -15.487 4.885 -9.191 1.00 94.19 234 PRO A CA 1
ATOM 1844 C C . PRO A 1 234 ? -15.520 5.937 -8.075 1.00 94.19 234 PRO A C 1
ATOM 1846 O O . PRO A 1 234 ? -14.926 7.006 -8.215 1.00 94.19 234 PRO A O 1
ATOM 1849 N N . SER A 1 235 ? -16.193 5.648 -6.959 1.00 94.94 235 SER A N 1
ATOM 1850 C CA . SER A 1 235 ? -16.302 6.579 -5.838 1.00 94.94 235 SER A CA 1
ATOM 1851 C C . SER A 1 235 ? -14.994 6.664 -5.050 1.00 94.94 235 SER A C 1
ATOM 1853 O O . SER A 1 235 ? -14.609 7.753 -4.620 1.00 94.94 235 SER A O 1
ATOM 1855 N N . PHE A 1 236 ? -14.271 5.547 -4.920 1.00 95.81 236 PHE A N 1
ATOM 1856 C CA . PHE A 1 236 ? -12.916 5.527 -4.371 1.00 95.81 236 PHE A CA 1
ATOM 1857 C C . PHE A 1 236 ? -11.954 6.304 -5.268 1.00 95.81 236 PHE A C 1
ATOM 1859 O O . PHE A 1 236 ? -11.189 7.132 -4.778 1.00 95.81 236 PHE A O 1
ATOM 1866 N N . ARG A 1 237 ? -12.041 6.108 -6.591 1.00 94.56 237 ARG A N 1
ATOM 1867 C CA . ARG A 1 237 ? -11.215 6.825 -7.576 1.00 94.56 237 ARG A CA 1
ATOM 1868 C C . ARG A 1 237 ? -11.313 8.345 -7.419 1.00 94.56 237 ARG A C 1
ATOM 1870 O O . ARG A 1 237 ? -10.293 9.025 -7.436 1.00 94.56 237 ARG A O 1
ATOM 1877 N N . GLN A 1 238 ? -12.523 8.870 -7.223 1.00 93.44 238 GLN A N 1
ATOM 1878 C CA . GLN A 1 238 ? -12.749 10.304 -7.003 1.00 93.44 238 GLN A CA 1
ATOM 1879 C C . GLN A 1 238 ? -12.242 10.786 -5.636 1.00 93.44 238 GLN A C 1
ATOM 1881 O O . GLN A 1 238 ? -11.790 11.922 -5.512 1.00 93.44 238 GLN A O 1
ATOM 1886 N N . ARG A 1 239 ? -12.309 9.933 -4.607 1.00 95.31 239 ARG A N 1
ATOM 1887 C CA . ARG A 1 239 ? -11.945 10.286 -3.227 1.00 95.31 239 ARG A CA 1
ATOM 1888 C C . ARG A 1 239 ? -10.461 10.123 -2.906 1.00 95.31 239 ARG A C 1
ATOM 1890 O O . ARG A 1 239 ? -10.001 10.777 -1.972 1.00 95.31 239 ARG A O 1
ATOM 1897 N N . LEU A 1 240 ? -9.707 9.306 -3.649 1.00 95.56 240 LEU A N 1
ATOM 1898 C CA . LEU A 1 240 ? -8.314 8.985 -3.314 1.00 95.56 240 LEU A CA 1
ATOM 1899 C C . LEU A 1 240 ? -7.436 10.218 -3.043 1.00 95.56 240 LEU A C 1
ATOM 1901 O O . LEU A 1 240 ? -6.731 10.186 -2.037 1.00 95.56 240 LEU A O 1
ATOM 1905 N N . PRO A 1 241 ? -7.459 11.303 -3.845 1.00 93.75 241 PRO A N 1
ATOM 1906 C CA . PRO A 1 241 ? -6.634 12.473 -3.547 1.00 93.75 241 PRO A CA 1
ATOM 1907 C C . PRO A 1 241 ? -6.913 13.047 -2.150 1.00 93.75 241 PRO A C 1
ATOM 1909 O O . PRO A 1 241 ? -5.982 13.352 -1.409 1.00 93.75 241 PRO A O 1
ATOM 1912 N N . GLY A 1 242 ? -8.189 13.114 -1.752 1.00 95.81 242 GLY A N 1
ATOM 1913 C CA . GLY A 1 242 ? -8.595 13.556 -0.417 1.00 95.81 242 GLY A CA 1
ATOM 1914 C C . GLY A 1 242 ? -8.189 12.574 0.685 1.00 95.81 242 GLY A C 1
ATOM 1915 O O . GLY A 1 242 ? -7.703 13.002 1.729 1.00 95.81 242 GLY A O 1
ATOM 1916 N N . LEU A 1 243 ? -8.318 11.264 0.440 1.00 96.19 243 LEU A N 1
ATOM 1917 C CA . LEU A 1 243 ? -7.890 10.221 1.382 1.00 96.19 243 LEU A CA 1
ATOM 1918 C C . LEU A 1 243 ? -6.372 10.232 1.593 1.00 96.19 243 LEU A C 1
ATOM 1920 O O . LEU A 1 243 ? -5.903 10.116 2.719 1.00 96.19 243 LEU A O 1
ATOM 1924 N N . TYR A 1 244 ? -5.593 10.415 0.528 1.00 95.38 244 TYR A N 1
ATOM 1925 C CA . TYR A 1 244 ? -4.139 10.514 0.621 1.00 95.38 244 TYR A CA 1
ATOM 1926 C C . TYR A 1 244 ? -3.703 11.774 1.380 1.00 95.38 244 TYR A C 1
ATOM 1928 O O . TYR A 1 244 ? -2.795 11.718 2.205 1.00 95.38 244 TYR A O 1
ATOM 1936 N N . GLN A 1 245 ? -4.390 12.902 1.191 1.00 94.50 245 GLN A N 1
ATOM 1937 C CA . GLN A 1 245 ? -4.151 14.094 2.009 1.00 94.50 245 GLN A CA 1
ATOM 1938 C C . GLN A 1 245 ? -4.527 13.876 3.483 1.00 94.50 245 GL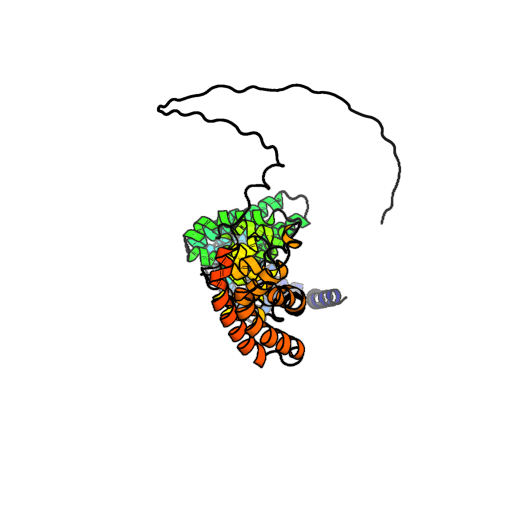N A C 1
ATOM 1940 O O . GLN A 1 245 ? -3.800 14.330 4.364 1.00 94.50 245 GLN A O 1
ATOM 1945 N N . ALA A 1 246 ? -5.627 13.169 3.765 1.00 95.94 246 ALA A N 1
ATOM 1946 C CA . ALA A 1 246 ? -6.010 12.794 5.128 1.00 95.94 246 ALA A CA 1
ATOM 1947 C C . ALA A 1 246 ? -4.952 11.898 5.783 1.00 95.94 246 ALA A C 1
ATOM 1949 O O . ALA A 1 246 ? -4.542 12.162 6.910 1.00 95.94 246 ALA A O 1
ATOM 1950 N N . LEU A 1 247 ? -4.426 10.914 5.046 1.00 95.50 247 LEU A N 1
ATOM 1951 C CA . LEU A 1 247 ? -3.293 10.098 5.479 1.00 95.50 247 LEU A CA 1
ATOM 1952 C C . LEU A 1 247 ? -2.097 10.978 5.860 1.00 95.50 247 LEU A C 1
ATOM 1954 O O . LEU A 1 247 ? -1.551 10.834 6.949 1.00 95.50 247 LEU A O 1
ATOM 1958 N N . GLN A 1 248 ? -1.704 11.903 4.979 1.00 92.94 248 GLN A N 1
ATOM 1959 C CA . GLN A 1 248 ? -0.558 12.786 5.202 1.00 92.94 248 GLN A CA 1
ATOM 1960 C C . GLN A 1 248 ? -0.730 13.702 6.421 1.00 92.94 248 GLN A C 1
ATOM 1962 O O . GLN A 1 248 ? 0.253 13.935 7.125 1.00 92.94 248 GLN A O 1
ATOM 1967 N N . ARG A 1 249 ? -1.945 14.206 6.677 1.00 94.62 249 ARG A N 1
ATOM 1968 C CA . ARG A 1 249 ? -2.267 15.009 7.869 1.00 94.62 249 ARG A CA 1
ATOM 1969 C C . ARG A 1 249 ? -2.280 14.175 9.145 1.00 94.62 249 ARG A C 1
ATOM 1971 O O . ARG A 1 249 ? -1.725 14.607 10.149 1.00 94.62 249 ARG A O 1
ATOM 1978 N N . ALA A 1 250 ? -2.832 12.964 9.102 1.00 94.94 250 ALA A N 1
ATOM 1979 C CA . ALA A 1 250 ? -2.860 12.078 10.264 1.00 94.94 250 ALA A CA 1
ATOM 1980 C C . ALA A 1 250 ? -1.451 11.782 10.799 1.00 94.94 250 ALA A C 1
ATOM 1982 O O . ALA A 1 250 ? -1.248 11.663 12.003 1.00 94.94 250 ALA A O 1
ATOM 1983 N N . VAL A 1 251 ? -0.459 11.714 9.908 1.00 93.19 251 VAL A N 1
ATOM 1984 C CA . VAL A 1 251 ? 0.936 11.446 10.278 1.00 93.19 251 VAL A CA 1
ATOM 1985 C C . VAL A 1 251 ? 1.802 12.700 10.435 1.00 93.19 251 VAL A C 1
ATOM 1987 O O . VAL A 1 251 ? 2.965 12.582 10.814 1.00 93.19 251 VAL A O 1
ATOM 1990 N N . SER A 1 252 ? 1.292 13.905 10.152 1.00 89.88 252 SER A N 1
ATOM 1991 C CA . SER A 1 252 ? 2.126 15.119 10.149 1.00 89.88 252 SER A CA 1
ATOM 1992 C C . SER A 1 252 ? 2.565 15.575 11.540 1.00 89.88 252 SER A C 1
ATOM 1994 O O . SER A 1 252 ? 3.511 16.346 11.646 1.00 89.88 252 SER A O 1
ATOM 1996 N N . GLY A 1 253 ? 1.870 15.136 12.594 1.00 85.25 253 GLY A N 1
ATOM 1997 C CA . GLY A 1 253 ? 2.186 15.482 13.983 1.00 85.25 253 GLY A CA 1
ATOM 1998 C C . GLY A 1 253 ? 3.326 14.669 14.604 1.00 85.25 253 GLY A C 1
ATOM 1999 O O . GLY A 1 253 ? 3.667 14.909 15.758 1.00 85.25 253 GLY A O 1
ATOM 2000 N N . TYR A 1 254 ? 3.893 13.706 13.875 1.00 85.81 254 TYR A N 1
ATOM 2001 C CA . TYR A 1 254 ? 4.971 12.858 14.371 1.00 85.81 254 TYR A CA 1
ATOM 2002 C C . TYR A 1 254 ? 6.333 13.335 13.875 1.00 85.81 254 TYR A C 1
ATOM 2004 O O . TYR A 1 254 ? 6.466 13.727 12.716 1.00 85.81 254 TYR A O 1
ATOM 2012 N N . GLU A 1 255 ? 7.338 13.243 14.748 1.00 85.38 255 GLU A N 1
ATOM 2013 C CA . GLU A 1 255 ? 8.736 13.559 14.433 1.00 85.38 255 GLU A CA 1
ATOM 2014 C C . GLU A 1 255 ? 9.231 12.698 13.256 1.00 85.38 255 GLU A C 1
ATOM 2016 O O . GLU A 1 255 ? 9.640 13.232 12.225 1.00 85.38 255 GLU A O 1
ATOM 2021 N N . ASP A 1 256 ? 8.998 11.383 13.321 1.00 87.00 256 ASP A N 1
ATOM 2022 C CA . ASP A 1 256 ? 9.352 10.421 12.267 1.00 87.00 256 ASP A CA 1
ATOM 2023 C C . ASP A 1 256 ? 8.206 10.183 11.268 1.00 87.00 256 ASP A C 1
ATOM 2025 O O . ASP A 1 256 ? 7.772 9.055 11.005 1.00 87.00 256 ASP A O 1
ATOM 2029 N N . ARG A 1 257 ? 7.664 11.264 10.694 1.00 88.38 257 ARG A N 1
ATOM 2030 C CA . ARG A 1 257 ? 6.549 11.204 9.725 1.00 88.38 257 ARG A CA 1
ATOM 2031 C C . ARG A 1 257 ? 6.788 10.182 8.605 1.00 88.38 257 ARG A C 1
ATOM 2033 O O . ARG A 1 257 ? 5.884 9.427 8.245 1.00 88.38 257 ARG A O 1
ATOM 2040 N N . ASN A 1 258 ? 7.988 10.194 8.033 1.00 86.81 258 ASN A N 1
ATOM 2041 C CA . ASN A 1 258 ? 8.368 9.350 6.901 1.00 86.81 258 ASN A CA 1
ATOM 2042 C C . ASN A 1 258 ? 8.342 7.861 7.269 1.00 86.81 258 ASN A C 1
ATOM 2044 O O . ASN A 1 258 ? 7.764 7.058 6.535 1.00 86.81 258 ASN A O 1
ATOM 2048 N N . GLU A 1 259 ? 8.877 7.506 8.438 1.00 87.69 259 GLU A N 1
ATOM 2049 C CA . GLU A 1 259 ? 8.845 6.137 8.955 1.00 87.69 259 GLU A CA 1
ATOM 2050 C C . GLU A 1 259 ? 7.406 5.653 9.157 1.00 87.69 259 GLU A C 1
ATOM 2052 O O . GLU A 1 259 ? 7.049 4.547 8.751 1.00 87.69 259 GLU A O 1
ATOM 2057 N N . ARG A 1 260 ? 6.524 6.509 9.682 1.00 89.75 260 ARG A N 1
ATOM 2058 C CA . ARG A 1 260 ? 5.112 6.146 9.865 1.00 89.75 260 ARG A CA 1
ATOM 2059 C C . ARG A 1 260 ? 4.388 5.903 8.551 1.00 89.75 260 ARG A C 1
ATOM 2061 O O . ARG A 1 260 ? 3.623 4.946 8.461 1.00 89.75 260 ARG A O 1
ATOM 2068 N N . ILE A 1 261 ? 4.636 6.716 7.522 1.00 90.12 261 ILE A N 1
ATOM 2069 C CA . ILE A 1 261 ? 4.081 6.458 6.184 1.00 90.12 261 ILE A CA 1
ATOM 2070 C C . ILE A 1 261 ? 4.619 5.133 5.636 1.00 90.12 261 ILE A C 1
ATOM 2072 O O . ILE A 1 261 ? 3.848 4.354 5.071 1.00 90.12 261 ILE A O 1
ATOM 2076 N N . ALA A 1 262 ? 5.911 4.846 5.822 1.00 88.00 262 ALA A N 1
ATOM 2077 C CA . ALA A 1 262 ? 6.497 3.577 5.400 1.00 88.00 262 ALA A CA 1
ATOM 2078 C C . ALA A 1 262 ? 5.811 2.384 6.083 1.00 88.00 262 ALA A C 1
ATOM 2080 O O . ALA A 1 262 ? 5.408 1.452 5.396 1.00 88.00 262 ALA A O 1
ATOM 2081 N N . LEU A 1 263 ? 5.583 2.439 7.397 1.00 89.25 263 LEU A N 1
ATOM 2082 C CA . LEU A 1 263 ? 4.884 1.380 8.133 1.00 89.25 263 LEU A CA 1
ATOM 2083 C C . LEU A 1 263 ? 3.429 1.213 7.669 1.00 89.25 263 LEU A C 1
ATOM 2085 O O . LEU A 1 263 ? 2.984 0.097 7.410 1.00 89.25 263 LEU A O 1
ATOM 2089 N N . ILE A 1 264 ? 2.707 2.318 7.467 1.00 91.56 264 ILE A N 1
ATOM 2090 C CA . ILE A 1 264 ? 1.326 2.290 6.958 1.00 91.56 264 ILE A CA 1
ATOM 2091 C C . ILE A 1 264 ? 1.257 1.733 5.525 1.00 91.56 264 ILE A C 1
ATOM 2093 O O . ILE A 1 264 ? 0.250 1.142 5.136 1.00 91.56 264 ILE A O 1
ATOM 2097 N N . SER A 1 265 ? 2.332 1.855 4.738 1.00 90.31 265 SER A N 1
ATOM 2098 C CA . SER A 1 265 ? 2.391 1.330 3.365 1.00 90.31 265 SER A CA 1
ATOM 2099 C C . SER A 1 265 ? 2.183 -0.184 3.292 1.00 90.31 265 SER A C 1
ATOM 2101 O O . SER A 1 265 ? 1.828 -0.691 2.231 1.00 90.31 265 SER A O 1
ATOM 2103 N N . PHE A 1 266 ? 2.351 -0.911 4.395 1.00 90.75 266 PHE A N 1
ATOM 2104 C CA . PHE A 1 266 ? 2.129 -2.355 4.456 1.00 90.75 266 PHE A CA 1
ATOM 2105 C C . PHE A 1 266 ? 0.695 -2.751 4.829 1.00 90.75 266 PHE A C 1
ATOM 2107 O O . PHE A 1 266 ? 0.367 -3.932 4.764 1.00 90.75 266 PHE A O 1
ATOM 2114 N N . GLU A 1 267 ? -0.171 -1.796 5.175 1.00 93.06 267 GLU A N 1
ATOM 2115 C CA . GLU A 1 267 ? -1.542 -2.066 5.610 1.00 93.06 267 GLU A CA 1
ATOM 2116 C C . GLU A 1 267 ? -2.548 -1.810 4.468 1.00 93.06 267 GLU A C 1
ATOM 2118 O O . GLU A 1 267 ? -2.915 -0.662 4.199 1.00 93.06 267 GLU A O 1
ATOM 2123 N N . PRO A 1 268 ? -3.006 -2.840 3.732 1.00 89.88 268 PRO A N 1
ATOM 2124 C CA . PRO A 1 268 ? -3.897 -2.671 2.577 1.00 89.88 268 PRO A CA 1
ATOM 2125 C C . PRO A 1 268 ? -5.303 -2.158 2.938 1.00 89.88 268 PRO A C 1
ATOM 2127 O O . PRO A 1 268 ? -6.045 -1.705 2.056 1.00 89.88 268 PRO A O 1
ATOM 2130 N N . LYS A 1 269 ? -5.701 -2.251 4.213 1.00 94.12 269 LYS A N 1
ATOM 2131 C CA . LYS A 1 269 ? -7.002 -1.807 4.730 1.00 94.12 269 LYS A CA 1
ATOM 2132 C C . LYS A 1 269 ? -6.974 -0.387 5.294 1.00 94.12 269 LYS A C 1
ATOM 2134 O O . LYS A 1 269 ? -8.008 0.109 5.739 1.00 94.12 269 LYS A O 1
ATOM 2139 N N . ILE A 1 270 ? -5.843 0.318 5.197 1.00 95.62 270 ILE A N 1
ATOM 2140 C CA . ILE A 1 270 ? -5.743 1.719 5.628 1.00 95.62 270 ILE A CA 1
ATOM 2141 C C . ILE A 1 270 ? -6.780 2.618 4.944 1.00 95.62 270 ILE A C 1
ATOM 2143 O O . ILE A 1 270 ? -7.339 3.528 5.551 1.00 95.62 270 ILE A O 1
ATOM 2147 N N . TRP A 1 271 ? -7.090 2.332 3.683 1.00 95.50 271 TRP A N 1
ATOM 2148 C CA . TRP A 1 271 ? -8.075 3.085 2.916 1.00 95.50 271 TRP A CA 1
ATOM 2149 C C . TRP A 1 271 ? -9.499 2.895 3.433 1.00 95.50 271 TRP A C 1
ATOM 2151 O O . TRP A 1 271 ? -10.283 3.835 3.378 1.00 95.50 271 TRP A O 1
ATOM 2161 N N . ASP A 1 272 ? -9.825 1.707 3.950 1.00 95.25 272 ASP A N 1
ATOM 2162 C CA . ASP A 1 272 ? -11.130 1.437 4.558 1.00 95.25 272 ASP A CA 1
ATOM 2163 C C . ASP A 1 272 ? -11.275 2.204 5.875 1.00 95.25 272 ASP A C 1
ATOM 2165 O O . ASP A 1 272 ? -12.322 2.795 6.133 1.00 95.25 272 ASP A O 1
ATOM 2169 N N . LEU A 1 273 ? -10.194 2.281 6.661 1.00 96.44 273 LEU A N 1
ATOM 2170 C CA . LEU A 1 273 ? -10.150 3.113 7.861 1.00 96.44 273 LEU A CA 1
ATOM 2171 C C . LEU A 1 273 ? -10.361 4.594 7.521 1.00 96.44 273 LEU A C 1
ATOM 2173 O O . LEU A 1 273 ? -11.192 5.246 8.143 1.00 96.44 273 LEU A O 1
ATOM 2177 N N . LEU A 1 274 ? -9.641 5.126 6.530 1.00 96.75 274 LEU A N 1
ATOM 2178 C CA . LEU A 1 274 ? -9.733 6.540 6.139 1.00 96.75 274 LEU A CA 1
ATOM 2179 C C . LEU A 1 274 ? -11.074 6.917 5.492 1.00 96.75 274 LEU A C 1
ATOM 2181 O O . LEU A 1 274 ? -11.386 8.101 5.395 1.00 96.75 274 LEU A O 1
ATOM 2185 N N . LEU A 1 275 ? -11.864 5.938 5.047 1.00 95.44 275 LEU A N 1
ATOM 2186 C CA . LEU A 1 275 ? -13.229 6.161 4.570 1.00 95.44 275 LEU A CA 1
ATOM 2187 C C . LEU A 1 275 ? -14.237 6.356 5.714 1.00 95.44 275 LEU A C 1
ATOM 2189 O O . LEU A 1 275 ? -15.334 6.854 5.457 1.00 95.44 275 LEU A O 1
ATOM 2193 N N . LEU A 1 276 ? -13.889 5.985 6.951 1.00 95.62 276 LEU A N 1
ATOM 2194 C CA . LEU A 1 276 ? -14.703 6.292 8.126 1.00 95.62 276 LEU A CA 1
ATOM 2195 C C . LEU A 1 276 ? -14.669 7.795 8.414 1.00 95.62 276 LEU A C 1
ATOM 2197 O O . LEU A 1 276 ? -13.637 8.445 8.260 1.00 95.62 276 LEU A O 1
ATOM 2201 N N . GLU A 1 277 ? -15.773 8.335 8.929 1.00 95.38 277 GLU A N 1
ATOM 2202 C CA . GLU A 1 277 ? -15.867 9.749 9.316 1.00 95.38 277 GLU A CA 1
ATOM 2203 C C . GLU A 1 277 ? -14.788 10.139 10.343 1.00 95.38 277 GLU A C 1
ATOM 2205 O O . GLU A 1 277 ? -14.187 11.206 10.250 1.00 95.38 277 GLU A O 1
ATOM 2210 N N . GLN A 1 278 ? -14.485 9.245 11.288 1.00 95.69 278 GLN A N 1
ATOM 2211 C CA . GLN A 1 278 ? -13.457 9.439 12.314 1.00 95.69 278 GLN A CA 1
ATOM 2212 C C . GLN A 1 278 ? -12.074 8.905 11.892 1.00 95.69 278 GLN A C 1
ATOM 2214 O O . GLN A 1 278 ? -11.142 8.936 12.694 1.00 95.69 278 GLN A O 1
ATOM 2219 N N . GLY A 1 279 ? -11.922 8.405 10.661 1.00 96.62 279 GLY A N 1
ATOM 2220 C CA . GLY A 1 279 ? -10.751 7.648 10.207 1.00 96.62 279 GLY A CA 1
ATOM 2221 C C . GLY A 1 279 ? -9.426 8.397 10.336 1.00 96.62 279 GLY A C 1
ATOM 2222 O O . GLY A 1 279 ? -8.452 7.845 10.844 1.00 96.62 279 GLY A O 1
ATOM 2223 N N . GLU A 1 280 ? -9.397 9.674 9.939 1.00 96.62 280 GLU A N 1
ATOM 2224 C CA . GLU A 1 280 ? -8.206 10.531 10.056 1.00 96.62 280 GLU A CA 1
ATOM 2225 C C . GLU A 1 280 ? -7.795 10.732 11.522 1.00 96.62 280 GLU A C 1
ATOM 2227 O O . GLU A 1 280 ? -6.628 10.560 11.866 1.00 96.62 280 GLU A O 1
ATOM 2232 N N . ALA A 1 281 ? -8.757 11.033 12.401 1.00 96.25 281 ALA A N 1
ATOM 2233 C CA . ALA A 1 281 ? -8.502 11.245 13.826 1.00 96.25 281 ALA A CA 1
ATOM 2234 C C . ALA A 1 281 ? -8.055 9.955 14.526 1.00 96.25 281 ALA A C 1
ATOM 2236 O O . ALA A 1 281 ? -7.132 9.973 15.339 1.00 96.25 281 ALA A O 1
ATOM 2237 N N . ILE A 1 282 ? -8.677 8.827 14.180 1.00 96.25 282 ILE A N 1
ATOM 2238 C CA . ILE A 1 282 ? -8.280 7.506 14.664 1.00 96.25 282 ILE A CA 1
ATOM 2239 C C . ILE A 1 282 ? -6.835 7.208 14.245 1.00 96.25 282 ILE A C 1
ATOM 2241 O O . ILE A 1 282 ? -6.012 6.856 15.089 1.00 96.25 282 ILE A O 1
ATOM 2245 N N . LEU A 1 283 ? -6.488 7.412 12.974 1.00 95.62 283 LEU A N 1
ATOM 2246 C CA . LEU A 1 283 ? -5.129 7.176 12.501 1.00 95.62 283 LEU A CA 1
ATOM 2247 C C . LEU A 1 283 ? -4.110 8.124 13.150 1.00 95.62 283 LEU A C 1
ATOM 2249 O O . LEU A 1 283 ? -3.024 7.686 13.506 1.00 95.62 283 LEU A O 1
ATOM 2253 N N . ALA A 1 284 ? -4.457 9.394 13.366 1.00 93.75 284 ALA A N 1
ATOM 2254 C CA . ALA A 1 284 ? -3.596 10.349 14.069 1.00 93.75 284 ALA A CA 1
ATOM 2255 C C . ALA A 1 284 ? -3.375 9.980 15.546 1.00 93.75 284 ALA A C 1
ATOM 2257 O O . ALA A 1 284 ? -2.353 10.309 16.144 1.00 93.75 284 ALA A O 1
ATOM 2258 N N . ASN A 1 285 ? -4.342 9.293 16.152 1.00 91.00 285 ASN A N 1
ATOM 2259 C CA . ASN A 1 285 ? -4.279 8.875 17.543 1.00 91.00 285 ASN A CA 1
ATOM 2260 C C . ASN A 1 285 ? -3.411 7.632 17.757 1.00 91.00 285 ASN A C 1
ATOM 2262 O O . ASN A 1 285 ? -2.766 7.536 18.805 1.00 91.00 285 ASN A O 1
ATOM 2266 N N . TRP A 1 286 ? -3.411 6.715 16.791 1.00 90.75 286 TRP A N 1
ATOM 2267 C CA . TRP A 1 286 ? -2.795 5.389 16.901 1.00 90.75 286 TRP A CA 1
ATOM 2268 C C . TRP A 1 286 ? -1.543 5.209 16.041 1.00 90.75 286 TRP A C 1
ATOM 2270 O O . TRP A 1 286 ? -0.663 4.422 16.377 1.00 90.75 286 TRP A O 1
ATOM 2280 N N . GLY A 1 287 ? -1.432 5.937 14.935 1.00 89.88 287 GLY A N 1
ATOM 2281 C CA . GLY A 1 287 ? -0.386 5.725 13.945 1.00 89.88 287 GLY A CA 1
ATOM 2282 C C . GLY A 1 287 ? -0.476 4.335 13.295 1.00 89.88 287 GLY A C 1
ATOM 2283 O O . GLY A 1 287 ? -1.575 3.808 13.144 1.00 89.88 287 GLY A O 1
ATOM 2284 N N . PRO A 1 288 ? 0.657 3.734 12.886 1.00 87.25 288 PRO A N 1
ATOM 2285 C CA . PRO A 1 288 ? 0.679 2.453 12.170 1.00 87.25 288 PRO A CA 1
ATOM 2286 C C . PRO A 1 288 ? 0.267 1.239 13.018 1.00 87.25 288 PRO A C 1
ATOM 2288 O O . PRO A 1 288 ? -0.029 0.190 12.461 1.00 87.25 288 PRO A O 1
ATOM 2291 N N . GLU A 1 289 ? 0.249 1.361 14.346 1.00 88.69 289 GLU A N 1
ATOM 2292 C CA . GLU A 1 289 ? -0.017 0.250 15.275 1.00 88.69 289 GLU A CA 1
ATOM 2293 C C . GLU A 1 289 ? -1.510 -0.049 15.457 1.00 88.69 289 GLU A C 1
ATOM 2295 O O . GLU A 1 289 ? -1.886 -0.950 16.208 1.00 88.69 289 GLU A O 1
ATOM 2300 N N . ILE A 1 290 ? -2.384 0.710 14.793 1.00 92.06 290 ILE A N 1
ATOM 2301 C CA . ILE A 1 290 ? -3.820 0.495 14.899 1.00 92.06 290 ILE A CA 1
ATOM 2302 C C . ILE A 1 290 ? -4.198 -0.929 14.449 1.00 92.06 290 ILE A C 1
ATOM 2304 O O . ILE A 1 290 ? -3.870 -1.336 13.332 1.00 92.06 290 ILE A O 1
ATOM 2308 N N . PRO A 1 291 ? -4.956 -1.695 15.255 1.00 92.62 291 PRO A N 1
ATOM 2309 C CA . PRO A 1 291 ? -5.366 -3.041 14.876 1.00 92.62 291 PRO A CA 1
ATOM 2310 C C . PRO A 1 291 ? -6.568 -3.016 13.922 1.00 92.62 291 PRO A C 1
ATOM 2312 O O . PRO A 1 291 ? -7.668 -3.465 14.244 1.00 92.62 291 PRO A O 1
ATOM 2315 N N . ILE A 1 292 ? -6.335 -2.513 12.706 1.00 93.88 292 ILE A N 1
ATOM 2316 C CA . ILE A 1 292 ? -7.301 -2.383 11.598 1.00 93.88 292 ILE A CA 1
ATOM 2317 C C . ILE A 1 292 ? -7.977 -3.722 11.266 1.00 93.88 292 ILE A C 1
ATOM 2319 O O . ILE A 1 292 ? -9.134 -3.752 10.836 1.00 93.88 292 ILE A O 1
ATOM 2323 N N . ALA A 1 293 ? -7.303 -4.842 11.540 1.00 91.94 293 ALA A N 1
ATOM 2324 C CA . ALA A 1 293 ? -7.856 -6.183 11.394 1.00 91.94 293 ALA A CA 1
ATOM 2325 C C . ALA A 1 293 ? -9.152 -6.411 12.199 1.00 91.94 293 ALA A C 1
ATOM 2327 O O . ALA A 1 293 ? -10.002 -7.178 11.744 1.00 91.94 293 ALA A O 1
ATOM 2328 N N . LEU A 1 294 ? -9.353 -5.710 13.325 1.00 94.25 294 LEU A N 1
ATOM 2329 C CA . LEU A 1 294 ? -10.607 -5.764 14.088 1.00 94.25 294 LEU A CA 1
ATOM 2330 C C . LEU A 1 294 ? -11.817 -5.259 13.287 1.00 94.25 294 LEU A C 1
ATOM 2332 O O . LEU A 1 294 ? -12.943 -5.652 13.581 1.00 94.25 294 LEU A O 1
ATOM 2336 N N . LEU A 1 295 ? -11.600 -4.404 12.284 1.00 95.19 295 LEU A N 1
ATOM 2337 C CA . LEU A 1 295 ? -12.662 -3.791 11.482 1.00 95.19 295 LEU A CA 1
ATOM 2338 C C . LEU A 1 295 ? -12.778 -4.389 10.076 1.00 95.19 295 LEU A C 1
ATOM 2340 O O . LEU A 1 295 ? -13.886 -4.506 9.557 1.00 95.19 295 LEU A O 1
ATOM 2344 N N . PHE A 1 296 ? -11.656 -4.762 9.447 1.00 94.06 296 PHE A N 1
ATOM 2345 C CA . PHE A 1 296 ? -11.633 -5.038 8.001 1.00 94.06 296 PHE A CA 1
ATOM 2346 C C . PHE A 1 296 ? -10.943 -6.350 7.581 1.00 94.06 296 PHE A C 1
ATOM 2348 O O . PHE A 1 296 ? -10.667 -6.544 6.390 1.00 94.06 296 PHE A O 1
ATOM 2355 N N . SER A 1 297 ? -10.659 -7.257 8.522 1.00 91.25 297 SER A N 1
ATOM 2356 C CA . SER A 1 297 ? -10.163 -8.610 8.220 1.00 91.25 297 SER A CA 1
ATOM 2357 C C . SER A 1 297 ? -11.302 -9.625 7.992 1.00 91.25 297 SER A C 1
ATOM 2359 O O . SER A 1 297 ? -12.453 -9.343 8.320 1.00 91.25 297 SER A O 1
ATOM 2361 N N . PRO A 1 298 ? -11.016 -10.831 7.459 1.00 89.00 298 PRO A N 1
ATOM 2362 C CA . PRO A 1 298 ? -12.009 -11.907 7.365 1.00 89.00 298 PRO A CA 1
ATOM 2363 C C . PRO A 1 298 ? -12.603 -12.340 8.714 1.00 89.00 298 PRO A C 1
ATOM 2365 O O . PRO A 1 298 ? -13.701 -12.886 8.741 1.00 89.00 298 PRO A O 1
ATOM 2368 N N . VAL A 1 299 ? -11.883 -12.090 9.812 1.00 89.19 299 VAL A N 1
ATOM 2369 C CA . VAL A 1 299 ? -12.312 -12.346 11.197 1.00 89.19 299 VAL A CA 1
ATOM 2370 C C . VAL A 1 299 ? -12.689 -11.049 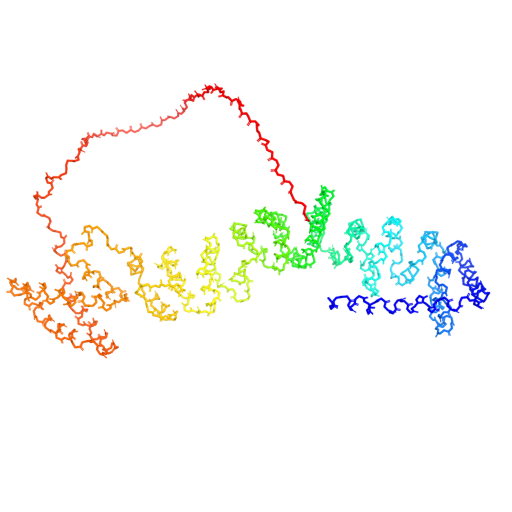11.920 1.00 89.19 299 VAL A C 1
ATOM 2372 O O . VAL A 1 299 ? -12.688 -10.994 13.142 1.00 89.19 299 VAL A O 1
ATOM 2375 N N . ALA A 1 300 ? -12.975 -9.971 11.181 1.00 94.31 300 ALA A N 1
ATOM 2376 C CA . ALA A 1 300 ? -13.371 -8.700 11.772 1.00 94.31 300 ALA A CA 1
ATOM 2377 C C . ALA A 1 300 ? -14.627 -8.834 12.636 1.00 94.31 300 ALA A C 1
ATOM 2379 O O . ALA A 1 300 ? -15.469 -9.715 12.435 1.00 94.31 300 ALA A O 1
ATOM 2380 N N . LEU A 1 301 ? -14.791 -7.874 13.546 1.00 94.56 301 LEU A N 1
ATOM 2381 C CA . LEU A 1 301 ? -16.013 -7.751 14.319 1.00 94.56 301 LEU A CA 1
ATOM 2382 C C . LEU A 1 301 ? -17.221 -7.652 13.375 1.00 94.56 301 LEU A C 1
ATOM 2384 O O . LEU A 1 301 ? -17.163 -6.932 12.372 1.00 94.56 301 LEU A O 1
ATOM 2388 N N . PRO A 1 302 ? -18.332 -8.332 13.697 1.00 94.19 302 PRO A N 1
ATOM 2389 C CA . PRO A 1 302 ? -19.587 -8.180 12.977 1.00 94.19 302 PRO A CA 1
ATOM 2390 C C . PRO A 1 302 ? -19.996 -6.707 12.833 1.00 94.19 302 PRO A C 1
ATOM 2392 O O . PRO A 1 302 ? -19.885 -5.924 13.778 1.00 94.19 302 PRO A O 1
ATOM 2395 N N . SER A 1 303 ? -20.489 -6.325 11.652 1.00 92.50 303 SER A N 1
ATOM 2396 C CA . SER A 1 303 ? -20.764 -4.924 11.289 1.00 92.50 303 SER A CA 1
ATOM 2397 C C . SER A 1 303 ? -21.695 -4.197 12.262 1.00 92.50 303 SER A C 1
ATOM 2399 O O . SER A 1 303 ? -21.582 -2.990 12.442 1.00 92.50 303 SER A O 1
ATOM 2401 N N . ASP A 1 304 ? -22.602 -4.928 12.910 1.00 92.94 304 ASP A N 1
ATOM 2402 C CA . ASP A 1 304 ? -23.563 -4.387 13.869 1.00 92.94 304 ASP A CA 1
ATOM 2403 C C . ASP A 1 304 ? -22.939 -3.975 15.214 1.00 92.94 304 ASP A C 1
ATOM 2405 O O . ASP A 1 304 ? -23.556 -3.223 15.959 1.00 92.94 304 ASP A O 1
ATOM 2409 N N . ILE A 1 305 ? -21.709 -4.413 15.506 1.00 94.69 305 ILE A N 1
ATOM 2410 C CA . ILE A 1 305 ? -20.957 -4.078 16.729 1.00 94.69 305 ILE A CA 1
ATOM 2411 C C . ILE A 1 305 ? -19.610 -3.394 16.454 1.00 94.69 305 ILE A C 1
ATOM 2413 O O . ILE A 1 305 ? -18.943 -2.965 17.395 1.00 94.69 305 ILE A O 1
ATOM 2417 N N . GLN A 1 306 ? -19.217 -3.210 15.188 1.00 94.44 306 GLN A N 1
ATOM 2418 C CA . GLN A 1 306 ? -17.976 -2.510 14.816 1.00 94.44 306 GLN A CA 1
ATOM 2419 C C . GLN A 1 306 ? -17.887 -1.086 15.379 1.00 94.44 306 GLN A C 1
ATOM 2421 O O . GLN A 1 306 ? -16.792 -0.617 15.684 1.00 94.44 306 GLN A O 1
ATOM 2426 N N . TYR A 1 307 ? -19.024 -0.409 15.573 1.00 94.25 307 TYR A N 1
ATOM 2427 C CA . TYR A 1 307 ? -19.060 0.939 16.147 1.00 94.25 307 TYR A CA 1
ATOM 2428 C C . TYR A 1 307 ? -18.410 1.013 17.539 1.00 94.25 307 TYR A C 1
ATOM 2430 O O . TYR A 1 307 ? -17.872 2.056 17.897 1.00 94.25 307 TYR A O 1
ATOM 2438 N N . ILE A 1 308 ? -18.423 -0.085 18.307 1.00 94.75 308 ILE A N 1
ATOM 2439 C CA . ILE A 1 308 ? -17.776 -0.168 19.623 1.00 94.75 308 ILE A CA 1
ATOM 2440 C C . ILE A 1 308 ? -16.257 -0.098 19.465 1.00 94.75 308 ILE A C 1
ATOM 2442 O O . ILE A 1 308 ? -15.604 0.647 20.189 1.00 94.75 308 ILE A O 1
ATOM 2446 N N . ALA A 1 309 ? -15.694 -0.825 18.497 1.00 95.12 309 ALA A N 1
ATOM 2447 C CA . ALA A 1 309 ? -14.263 -0.772 18.208 1.00 95.12 309 ALA A CA 1
ATOM 2448 C C . ALA A 1 309 ? -13.851 0.592 17.642 1.00 95.12 309 ALA A C 1
ATOM 2450 O O . ALA A 1 309 ? -12.844 1.143 18.073 1.00 95.12 309 ALA A O 1
ATOM 2451 N N . ILE A 1 310 ? -14.649 1.173 16.739 1.00 96.00 310 ILE A N 1
ATOM 2452 C CA . ILE A 1 310 ? -14.407 2.522 16.196 1.00 96.00 310 ILE A CA 1
ATOM 2453 C C . ILE A 1 310 ? -14.364 3.557 17.326 1.00 96.00 310 ILE A C 1
ATOM 2455 O O . ILE A 1 310 ? -13.444 4.372 17.384 1.00 96.00 310 ILE A O 1
ATOM 2459 N N . ASP A 1 311 ? -15.324 3.504 18.249 1.00 94.81 311 ASP A N 1
ATOM 2460 C CA . ASP A 1 311 ? -15.364 4.399 19.402 1.00 94.81 311 ASP A CA 1
ATOM 2461 C C . ASP A 1 311 ? -14.201 4.155 20.374 1.00 94.81 311 ASP A C 1
ATOM 2463 O O . ASP A 1 311 ? -13.579 5.105 20.850 1.00 94.81 311 ASP A O 1
ATOM 2467 N N . ALA A 1 312 ? -13.845 2.889 20.613 1.00 94.62 312 ALA A N 1
ATOM 2468 C CA . ALA A 1 312 ? -12.689 2.526 21.425 1.00 94.62 312 ALA A CA 1
ATOM 2469 C C . ALA A 1 312 ? -11.378 3.052 20.822 1.00 94.62 312 ALA A C 1
ATOM 2471 O O . ALA A 1 312 ? -10.544 3.589 21.554 1.00 94.62 312 ALA A O 1
ATOM 2472 N N . PHE A 1 313 ? -11.209 2.973 19.496 1.00 95.56 313 PHE A N 1
ATOM 2473 C CA . PHE A 1 313 ? -10.072 3.578 18.804 1.00 95.56 313 PHE A CA 1
ATOM 2474 C C . PHE A 1 313 ? -10.088 5.096 18.936 1.00 95.56 313 PHE A C 1
ATOM 2476 O O . PHE A 1 313 ? -9.082 5.694 19.315 1.00 95.56 313 PHE A O 1
ATOM 2483 N N . TYR A 1 314 ? -11.224 5.735 18.675 1.00 95.12 314 TYR A N 1
ATOM 2484 C CA . TYR A 1 314 ? -11.321 7.188 18.726 1.00 95.12 314 TYR A CA 1
ATOM 2485 C C . TYR A 1 314 ? -10.944 7.746 20.109 1.00 95.12 314 TYR A C 1
ATOM 2487 O O . TYR A 1 314 ? -10.159 8.690 20.196 1.00 95.12 314 TYR A O 1
ATOM 2495 N N . ASN A 1 315 ? -11.417 7.101 21.180 1.00 93.25 315 ASN A N 1
ATOM 2496 C CA . ASN A 1 315 ? -11.193 7.521 22.567 1.00 93.25 315 ASN A CA 1
ATOM 2497 C C . ASN A 1 315 ? -9.960 6.878 23.241 1.00 93.25 315 ASN A C 1
ATOM 2499 O O . ASN A 1 315 ? -9.717 7.120 24.421 1.00 93.25 315 ASN A O 1
ATOM 2503 N N . LYS A 1 316 ? -9.165 6.075 22.516 1.00 91.88 316 LYS A N 1
ATOM 2504 C CA . LYS A 1 316 ? -7.974 5.363 23.028 1.00 91.88 316 LYS A CA 1
ATOM 2505 C C . LYS A 1 316 ? -8.250 4.428 24.222 1.00 91.88 316 LYS A C 1
ATOM 2507 O O . LYS A 1 316 ? -7.433 4.320 25.137 1.00 91.88 316 LYS A O 1
ATOM 2512 N N . HIS A 1 317 ? -9.372 3.710 24.212 1.00 93.06 317 HIS A N 1
ATOM 2513 C CA . HIS A 1 317 ? -9.686 2.709 25.240 1.00 93.06 317 HIS A CA 1
ATOM 2514 C C . HIS A 1 317 ? -8.894 1.408 25.023 1.00 93.06 317 HIS A C 1
ATOM 2516 O O . HIS A 1 317 ? -9.426 0.430 24.496 1.00 93.06 317 HIS A O 1
ATOM 2522 N N . LEU A 1 318 ? -7.622 1.397 25.441 1.00 92.50 318 LEU A N 1
ATOM 2523 C CA . LEU A 1 318 ? -6.712 0.254 25.271 1.00 92.50 318 LEU A CA 1
ATOM 2524 C C . LEU A 1 318 ? -7.281 -1.049 25.851 1.00 92.50 318 LEU A C 1
ATOM 2526 O O . LEU A 1 318 ? -7.217 -2.075 25.186 1.00 92.50 318 LEU A O 1
ATOM 2530 N N . ASP A 1 319 ? -7.900 -1.000 27.034 1.00 93.00 319 ASP A N 1
ATOM 2531 C CA . ASP A 1 319 ? -8.480 -2.182 27.693 1.00 93.00 319 ASP A CA 1
ATOM 2532 C C . ASP A 1 319 ? -9.586 -2.829 26.845 1.00 93.00 319 ASP A C 1
ATOM 2534 O O . ASP A 1 319 ? -9.662 -4.047 26.711 1.00 93.00 319 ASP A O 1
ATOM 2538 N N . ILE A 1 320 ? -10.434 -2.011 26.210 1.00 95.12 320 ILE A N 1
ATOM 2539 C CA . ILE A 1 320 ? -11.499 -2.513 25.332 1.00 95.12 320 ILE A CA 1
ATOM 2540 C C . ILE A 1 320 ? -10.889 -3.126 24.071 1.00 95.12 320 ILE A C 1
ATOM 2542 O O . ILE A 1 320 ? -11.353 -4.155 23.594 1.00 95.12 320 ILE A O 1
ATOM 2546 N N . ILE A 1 321 ? -9.840 -2.520 23.525 1.00 94.50 321 ILE A N 1
ATOM 2547 C CA . ILE A 1 321 ? -9.201 -3.010 22.301 1.00 94.50 321 ILE A CA 1
ATOM 2548 C C . ILE A 1 321 ? -8.477 -4.326 22.560 1.00 94.50 321 ILE A C 1
ATOM 2550 O O . ILE A 1 321 ? -8.683 -5.273 21.805 1.00 94.50 321 ILE A O 1
ATOM 2554 N N . ASN A 1 322 ? -7.727 -4.420 23.657 1.00 93.88 322 ASN A N 1
ATOM 2555 C CA . ASN A 1 322 ? -7.082 -5.656 24.089 1.00 93.88 322 ASN A CA 1
ATOM 2556 C C . ASN A 1 322 ? -8.117 -6.763 24.310 1.00 93.88 322 ASN A C 1
ATOM 2558 O O . ASN A 1 322 ? -7.938 -7.880 23.822 1.00 93.88 322 ASN A O 1
ATOM 2562 N N . LEU A 1 323 ? -9.239 -6.443 24.966 1.00 95.69 323 LEU A N 1
ATOM 2563 C CA . LEU A 1 323 ? -10.347 -7.378 25.135 1.00 95.69 323 LEU A CA 1
ATOM 2564 C C . LEU A 1 323 ? -10.854 -7.908 23.790 1.00 95.69 323 LEU A C 1
ATOM 2566 O O . LEU A 1 323 ? -11.010 -9.116 23.618 1.00 95.69 323 LEU A O 1
ATOM 2570 N N . LEU A 1 324 ? -11.123 -7.004 22.845 1.00 95.50 324 LEU A N 1
ATOM 2571 C CA . LEU A 1 324 ? -11.653 -7.351 21.529 1.00 95.50 324 LEU A CA 1
ATOM 2572 C C . LEU A 1 324 ? -10.648 -8.159 20.704 1.00 95.50 324 LEU A C 1
ATOM 2574 O O . LEU A 1 324 ? -11.061 -9.063 19.990 1.00 95.50 324 LEU A O 1
ATOM 2578 N N . GLN A 1 325 ? -9.347 -7.888 20.819 1.00 93.25 325 GLN A N 1
ATOM 2579 C CA . GLN A 1 325 ? -8.309 -8.684 20.159 1.00 93.25 325 GLN A CA 1
ATOM 2580 C C . GLN A 1 325 ? -8.204 -10.093 20.747 1.00 93.25 325 GLN A C 1
ATOM 2582 O O . GLN A 1 325 ? -8.126 -11.065 20.000 1.00 93.25 325 GLN A O 1
ATOM 2587 N N . ASN A 1 326 ? -8.235 -10.214 22.075 1.00 93.81 326 ASN A N 1
ATOM 2588 C CA . ASN A 1 326 ? -8.079 -11.495 22.766 1.00 93.81 326 ASN A CA 1
ATOM 2589 C C . ASN A 1 326 ? -9.321 -12.392 22.660 1.00 93.81 326 ASN A C 1
ATOM 2591 O O . ASN A 1 326 ? -9.219 -13.612 22.798 1.00 93.81 326 ASN A O 1
ATOM 2595 N N . HIS A 1 327 ? -10.494 -11.798 22.427 1.00 94.19 327 HIS A N 1
ATOM 2596 C CA . HIS A 1 327 ? -11.786 -12.486 22.434 1.00 94.19 327 HIS A CA 1
ATOM 2597 C C . HIS A 1 327 ? -12.634 -12.186 21.191 1.00 94.19 327 HIS A C 1
ATOM 2599 O O . HIS A 1 327 ? -13.864 -12.185 21.263 1.00 94.19 327 HIS A O 1
ATOM 2605 N N . LEU A 1 328 ? -11.975 -11.961 20.051 1.00 92.56 328 LEU A N 1
ATOM 2606 C CA . LEU A 1 328 ? -12.599 -11.585 18.779 1.00 92.56 328 LEU A CA 1
ATOM 2607 C C . LEU A 1 328 ? -13.663 -12.580 18.297 1.00 92.56 328 LEU A C 1
ATOM 2609 O O . LEU A 1 328 ? -14.653 -12.176 17.704 1.00 92.56 328 LEU A O 1
ATOM 2613 N N . ASP A 1 329 ? -13.487 -13.870 18.583 1.00 91.88 329 ASP A N 1
ATOM 2614 C CA . ASP A 1 329 ? -14.404 -14.931 18.151 1.00 91.88 329 ASP A CA 1
ATOM 2615 C C . ASP A 1 329 ? -15.437 -15.326 19.228 1.00 91.88 329 ASP A C 1
ATOM 2617 O O . ASP A 1 329 ? -16.233 -16.250 19.031 1.00 91.88 329 ASP A O 1
ATOM 2621 N N . ASP A 1 330 ? -15.460 -14.657 20.390 1.00 94.62 330 ASP A N 1
ATOM 2622 C CA . ASP A 1 330 ? -16.363 -15.035 21.480 1.00 94.62 330 ASP A CA 1
ATOM 2623 C C . ASP A 1 330 ? -17.811 -14.582 21.200 1.00 94.62 330 ASP A C 1
ATOM 2625 O O . ASP A 1 330 ? -18.218 -13.435 21.414 1.00 94.62 330 ASP A O 1
ATOM 2629 N N . ALA A 1 331 ? -18.650 -15.537 20.789 1.00 94.81 331 ALA A N 1
ATOM 2630 C CA . ALA A 1 331 ? -20.074 -15.319 20.542 1.00 94.81 331 ALA A CA 1
ATOM 2631 C C . ALA A 1 331 ? -20.838 -14.760 21.760 1.00 94.81 331 ALA A C 1
ATOM 2633 O O . ALA A 1 331 ? -21.830 -14.040 21.599 1.00 94.81 331 ALA A O 1
ATOM 2634 N N . ASN A 1 332 ? -20.403 -15.058 22.989 1.00 95.12 332 ASN A N 1
ATOM 2635 C CA . ASN A 1 332 ? -21.010 -14.503 24.194 1.00 95.12 332 ASN A CA 1
ATOM 2636 C C . ASN A 1 332 ? -20.647 -13.035 24.395 1.00 95.12 332 ASN A C 1
ATOM 2638 O O . ASN A 1 332 ? -21.520 -12.282 24.833 1.00 95.12 332 ASN A O 1
ATOM 2642 N N . LEU A 1 333 ? -19.420 -12.633 24.054 1.00 96.44 333 LEU A N 1
ATOM 2643 C CA . LEU A 1 333 ? -19.007 -11.230 24.056 1.00 96.44 333 LEU A CA 1
ATOM 2644 C C . LEU A 1 333 ? -19.810 -10.447 23.023 1.00 96.44 333 LEU A C 1
ATOM 2646 O O . LEU A 1 333 ? -20.404 -9.421 23.351 1.00 96.44 333 LEU A O 1
ATOM 2650 N N . HIS A 1 334 ? -19.942 -10.987 21.811 1.00 95.56 334 HIS A N 1
ATOM 2651 C CA . HIS A 1 334 ? -20.771 -10.386 20.766 1.00 95.56 334 HIS A CA 1
ATOM 2652 C C . HIS A 1 334 ? -22.236 -10.254 21.196 1.00 95.56 334 HIS A C 1
ATOM 2654 O O . HIS A 1 334 ? -22.857 -9.211 21.009 1.00 95.56 334 HIS A O 1
ATOM 2660 N N . SER A 1 335 ? -22.797 -11.293 21.821 1.00 95.75 335 SER A N 1
ATOM 2661 C CA . SER A 1 335 ? -24.158 -11.261 22.367 1.00 95.75 335 SER A CA 1
ATOM 2662 C C . SER A 1 335 ? -24.331 -10.207 23.464 1.00 95.75 335 SER A C 1
ATOM 2664 O O . SER A 1 335 ? -25.393 -9.593 23.531 1.00 95.75 335 SER A O 1
ATOM 2666 N N . LEU A 1 336 ? -23.320 -9.990 24.312 1.00 96.12 336 LEU A N 1
ATOM 2667 C CA . LEU A 1 336 ? -23.345 -8.935 25.324 1.00 96.12 336 LEU A CA 1
ATOM 2668 C C . LEU A 1 336 ? -23.324 -7.549 24.670 1.00 96.12 336 LEU A C 1
ATOM 2670 O O . LEU A 1 336 ? -24.146 -6.712 25.022 1.00 96.12 336 LEU A O 1
ATOM 2674 N N . MET A 1 337 ? -22.443 -7.331 23.694 1.00 96.50 337 MET A N 1
ATOM 2675 C CA . MET A 1 337 ? -22.296 -6.051 22.990 1.00 96.50 337 MET A CA 1
ATOM 2676 C C . MET A 1 337 ? -23.530 -5.644 22.177 1.00 96.50 337 MET A C 1
ATOM 2678 O O . MET A 1 337 ? -23.776 -4.458 21.990 1.00 96.50 337 MET A O 1
ATOM 2682 N N . ARG A 1 338 ? -24.343 -6.613 21.745 1.00 95.56 338 ARG A N 1
ATOM 2683 C CA . ARG A 1 338 ? -25.609 -6.383 21.028 1.00 95.56 338 ARG A CA 1
ATOM 2684 C C . ARG A 1 338 ? -26.785 -5.994 21.918 1.00 95.56 338 ARG A C 1
ATOM 2686 O O . ARG A 1 338 ? -27.890 -5.819 21.411 1.00 95.56 338 ARG A O 1
ATOM 2693 N N . ARG A 1 339 ? -26.606 -5.924 23.238 1.00 94.31 339 ARG A N 1
ATOM 2694 C CA . ARG A 1 339 ? -27.705 -5.623 24.159 1.00 94.31 339 ARG A CA 1
ATOM 2695 C C . ARG A 1 339 ? -28.220 -4.193 23.956 1.00 94.31 339 ARG A C 1
ATOM 2697 O O . ARG A 1 339 ? -27.493 -3.254 24.274 1.00 94.31 339 ARG A O 1
ATOM 2704 N N . PRO A 1 340 ? -29.473 -4.005 23.501 1.00 92.88 340 PRO A N 1
ATOM 2705 C CA . PRO A 1 340 ? -30.014 -2.673 23.233 1.00 92.88 340 PRO A CA 1
ATOM 2706 C C . PRO A 1 340 ? -30.393 -1.923 24.514 1.00 92.88 340 PRO A C 1
ATOM 2708 O O . PRO A 1 340 ? -30.593 -0.713 24.493 1.00 92.88 340 PRO A O 1
ATOM 2711 N N . ASP A 1 341 ? -30.527 -2.639 25.631 1.00 94.00 341 ASP A N 1
ATOM 2712 C CA . ASP A 1 341 ? -30.920 -2.075 26.916 1.00 94.00 341 ASP A CA 1
ATOM 2713 C C . ASP A 1 341 ? -29.750 -1.419 27.664 1.00 94.00 341 ASP A C 1
ATOM 2715 O O . ASP A 1 341 ? -29.964 -0.723 28.656 1.00 94.00 341 ASP A O 1
ATOM 2719 N N . PHE A 1 342 ? -28.515 -1.604 27.188 1.00 93.00 342 PHE A N 1
ATOM 2720 C CA . PHE A 1 342 ? -27.341 -0.927 27.728 1.00 93.00 342 PHE A CA 1
ATOM 2721 C C . PHE A 1 342 ? -27.088 0.367 26.961 1.00 93.00 342 PHE A C 1
ATOM 2723 O O . PHE A 1 342 ? -26.874 0.371 25.751 1.00 93.00 342 PHE A O 1
ATOM 2730 N N . SER A 1 343 ? -27.053 1.483 27.686 1.00 93.00 343 SER A N 1
ATOM 2731 C CA . SER A 1 343 ? -26.535 2.732 27.130 1.00 93.00 343 SER A CA 1
ATOM 2732 C C . SER A 1 343 ? -25.047 2.595 26.791 1.00 93.00 343 SER A C 1
ATOM 2734 O O . SER A 1 343 ? -24.322 1.807 27.403 1.00 93.00 343 SER A O 1
ATOM 2736 N N . LYS A 1 344 ? -24.562 3.413 25.851 1.00 91.19 344 LYS A N 1
ATOM 2737 C CA . LYS A 1 344 ? -23.149 3.424 25.444 1.00 91.19 344 LYS A CA 1
ATOM 2738 C C . LYS A 1 344 ? -22.172 3.534 26.638 1.00 91.19 344 LYS A C 1
ATOM 2740 O O . LYS A 1 344 ? -21.301 2.672 26.732 1.00 91.19 344 LYS A O 1
ATOM 2745 N N . PRO A 1 345 ? -22.351 4.455 27.613 1.00 92.56 345 PRO A N 1
ATOM 2746 C CA . PRO A 1 345 ? -21.455 4.533 28.772 1.00 92.56 345 PRO A CA 1
ATOM 2747 C C . PRO A 1 345 ? -21.513 3.303 29.689 1.00 92.56 345 PRO A C 1
ATOM 2749 O O . PRO A 1 345 ? -20.530 2.966 30.344 1.00 92.56 345 PRO A O 1
ATOM 2752 N N . GLN A 1 346 ? -22.667 2.630 29.778 1.00 94.06 346 GLN A N 1
ATOM 2753 C CA . GLN A 1 346 ? -22.783 1.387 30.545 1.00 94.06 346 GLN A CA 1
ATOM 2754 C C . GLN A 1 346 ? -22.027 0.252 29.854 1.00 94.06 346 GLN A C 1
ATOM 2756 O O . GLN A 1 346 ? -21.300 -0.476 30.526 1.00 94.06 346 GLN A O 1
ATOM 2761 N N . MET A 1 347 ? -22.171 0.122 28.530 1.00 95.31 347 MET A N 1
ATOM 2762 C CA . MET A 1 347 ? -21.457 -0.891 27.752 1.00 95.31 347 MET A CA 1
ATOM 2763 C C . MET A 1 347 ? -19.944 -0.718 27.880 1.00 95.31 347 MET A C 1
ATOM 2765 O O . MET A 1 347 ? -19.242 -1.678 28.173 1.00 95.31 347 MET A O 1
ATOM 2769 N N . GLU A 1 348 ? -19.450 0.511 27.749 1.00 93.00 348 GLU A N 1
ATOM 2770 C CA . GLU A 1 348 ? -18.029 0.834 27.893 1.00 93.00 348 GLU A CA 1
ATOM 2771 C C . GLU A 1 348 ? -17.470 0.377 29.251 1.00 93.00 348 GLU A C 1
ATOM 2773 O O . GLU A 1 348 ? -16.494 -0.371 29.301 1.00 93.00 348 GLU A O 1
ATOM 2778 N N . ARG A 1 349 ? -18.140 0.722 30.362 1.00 92.44 349 ARG A N 1
ATOM 2779 C CA . ARG A 1 349 ? -17.735 0.284 31.713 1.00 92.44 349 ARG A CA 1
ATOM 2780 C C . ARG A 1 349 ? -17.729 -1.233 31.862 1.00 92.44 349 ARG A C 1
ATOM 2782 O O . ARG A 1 349 ? -16.845 -1.782 32.516 1.00 92.44 349 ARG A O 1
ATOM 2789 N N . VAL A 1 350 ? -18.714 -1.909 31.269 1.00 94.81 350 VAL A N 1
ATOM 2790 C CA . VAL A 1 350 ? -18.789 -3.374 31.268 1.00 94.81 350 VAL A CA 1
ATOM 2791 C C . VAL A 1 350 ? -17.604 -3.977 30.515 1.00 94.81 350 VAL A C 1
ATOM 2793 O O . VAL A 1 350 ? -16.977 -4.895 31.037 1.00 94.81 350 VAL A O 1
ATOM 2796 N N . LEU A 1 351 ? -17.263 -3.457 29.334 1.00 95.38 351 LEU A N 1
ATOM 2797 C CA . LEU A 1 351 ? -16.135 -3.945 28.538 1.00 95.38 351 LEU A CA 1
ATOM 2798 C C . LEU A 1 351 ? -14.797 -3.722 29.256 1.00 95.38 351 LEU A C 1
ATOM 2800 O O . LEU A 1 351 ? -14.017 -4.661 29.384 1.00 95.38 351 LEU A O 1
ATOM 2804 N N . VAL A 1 352 ? -14.573 -2.540 29.836 1.00 92.75 352 VAL A N 1
ATOM 2805 C CA . VAL A 1 352 ? -13.377 -2.275 30.660 1.00 92.75 352 VAL A CA 1
ATOM 2806 C C . VAL A 1 352 ? -13.293 -3.248 31.846 1.00 92.75 352 VAL A C 1
ATOM 2808 O O . VAL A 1 352 ? -12.228 -3.778 32.156 1.00 92.75 352 VAL A O 1
ATOM 2811 N N . ALA A 1 353 ? -14.421 -3.554 32.493 1.00 92.44 353 ALA A N 1
ATOM 2812 C CA . ALA A 1 353 ? -14.475 -4.489 33.618 1.00 92.44 353 ALA A CA 1
ATOM 2813 C C . ALA A 1 353 ? -14.262 -5.969 33.228 1.00 92.44 353 ALA A C 1
ATOM 2815 O O . ALA A 1 353 ? -13.933 -6.794 34.092 1.00 92.44 353 ALA A O 1
ATOM 2816 N N . LEU A 1 354 ? -14.457 -6.333 31.955 1.00 93.38 354 LEU A N 1
ATOM 2817 C CA . LEU A 1 354 ? -14.219 -7.692 31.456 1.00 93.38 354 LEU A CA 1
ATOM 2818 C C . LEU A 1 354 ? -12.734 -8.023 31.322 1.00 93.38 354 LEU A C 1
ATOM 2820 O O . LEU A 1 354 ? -12.369 -9.161 31.608 1.00 93.38 354 LEU A O 1
ATOM 2824 N N . ASP A 1 355 ? -11.909 -7.047 30.947 1.00 85.50 355 ASP A N 1
ATOM 2825 C CA . ASP A 1 355 ? -10.453 -7.206 30.825 1.00 85.50 355 ASP A CA 1
ATOM 2826 C C . ASP A 1 355 ? -9.741 -6.830 32.136 1.00 85.50 355 ASP A C 1
ATOM 2828 O O . ASP A 1 355 ? -8.893 -7.559 32.651 1.00 85.50 355 ASP A O 1
ATOM 2832 N N . GLY A 1 356 ? -10.181 -5.737 32.766 1.00 79.75 356 GLY A N 1
ATOM 2833 C CA . GLY A 1 356 ? -9.542 -5.142 33.937 1.00 79.75 356 GLY A CA 1
ATOM 2834 C C . GLY A 1 356 ? -9.898 -5.774 35.287 1.00 79.75 356 GLY A C 1
ATOM 2835 O O . GLY A 1 356 ? -10.368 -6.904 35.399 1.00 79.75 356 GLY A O 1
ATOM 2836 N N . LYS A 1 357 ? -9.673 -5.028 36.372 1.00 73.06 357 LYS A N 1
ATOM 2837 C CA . LYS A 1 357 ? -10.099 -5.426 37.723 1.00 73.06 357 LYS A CA 1
ATOM 2838 C C . LYS A 1 357 ? -11.505 -4.897 37.989 1.00 73.06 357 LYS A C 1
ATOM 2840 O O . LYS A 1 357 ? -11.704 -3.689 38.046 1.00 73.06 357 LYS A O 1
ATOM 2845 N N . CYS A 1 358 ? -12.459 -5.795 38.211 1.00 80.94 358 CYS A N 1
ATOM 2846 C CA . CYS A 1 358 ? -13.780 -5.437 38.717 1.00 80.94 358 CYS A CA 1
ATOM 2847 C C . CYS A 1 358 ? -13.884 -5.829 40.201 1.00 80.94 358 CYS A C 1
ATOM 2849 O O . CYS A 1 358 ? -13.941 -7.027 40.502 1.00 80.94 358 CYS A O 1
ATOM 2851 N N . PRO A 1 359 ? -13.901 -4.856 41.131 1.00 68.88 359 PRO A N 1
ATOM 2852 C CA . PRO A 1 359 ? -14.241 -5.135 42.517 1.00 68.88 359 PRO A CA 1
ATOM 2853 C C . PRO A 1 359 ? -15.701 -5.602 42.568 1.00 68.88 359 PRO A C 1
ATOM 2855 O O . PRO A 1 359 ? -16.579 -4.972 41.982 1.00 68.88 359 PRO A O 1
ATOM 2858 N N . ASP A 1 360 ? -15.947 -6.733 43.225 1.00 77.50 360 ASP A N 1
ATOM 2859 C CA . ASP A 1 360 ? -17.245 -7.421 43.269 1.00 77.50 360 ASP A CA 1
ATOM 2860 C C . ASP A 1 360 ? -17.699 -8.050 41.933 1.00 77.50 360 ASP A C 1
ATOM 2862 O O . ASP A 1 360 ? -18.895 -8.097 41.638 1.00 77.50 360 ASP A O 1
ATOM 2866 N N . CYS A 1 361 ? -16.765 -8.568 41.130 1.00 85.12 361 CYS A N 1
ATOM 2867 C CA . CYS A 1 361 ? -17.080 -9.483 40.029 1.00 85.12 361 CYS A CA 1
ATOM 2868 C C . CYS A 1 361 ? -16.445 -10.870 40.226 1.00 85.12 361 CYS A C 1
ATOM 2870 O O . CYS A 1 361 ? -15.440 -10.998 40.929 1.00 85.12 361 CYS A O 1
ATOM 2872 N N . PRO A 1 362 ? -17.000 -11.927 39.595 1.00 84.94 362 PRO A N 1
ATOM 2873 C CA . PRO A 1 362 ? -16.390 -13.245 39.649 1.00 84.94 362 PRO A CA 1
ATOM 2874 C C . PRO A 1 362 ? -15.018 -13.235 38.974 1.00 84.94 362 PRO A C 1
ATOM 2876 O O . PRO A 1 362 ? -14.848 -12.599 37.936 1.00 84.94 362 PRO A O 1
ATOM 2879 N N . ASP A 1 363 ? -14.058 -13.986 39.503 1.00 85.25 363 ASP A N 1
ATOM 2880 C CA . ASP A 1 363 ? -12.739 -14.068 38.876 1.00 85.25 363 ASP A CA 1
ATOM 2881 C C . ASP A 1 363 ? -12.773 -14.836 37.549 1.00 85.25 363 ASP A C 1
ATOM 2883 O O . ASP A 1 363 ? -13.419 -15.881 37.417 1.00 85.25 363 ASP A O 1
ATOM 2887 N N . GLY A 1 364 ? -12.015 -14.326 36.576 1.00 88.50 364 GLY A N 1
ATOM 2888 C CA . GLY A 1 364 ? -11.874 -14.896 35.236 1.00 88.50 364 GLY A CA 1
ATOM 2889 C C . GLY A 1 364 ? -12.881 -14.358 34.214 1.00 88.50 364 GLY A C 1
ATOM 2890 O O . GLY A 1 364 ? -14.071 -14.207 34.496 1.00 88.50 364 GLY A O 1
ATOM 2891 N N . TYR A 1 365 ? -12.385 -14.118 32.999 1.00 92.25 365 TYR A N 1
ATOM 2892 C CA . TYR A 1 365 ? -13.128 -13.530 31.882 1.00 92.25 365 TYR A CA 1
ATOM 2893 C C . TYR A 1 365 ? -14.496 -14.191 31.648 1.00 92.25 365 TYR A C 1
ATOM 2895 O O . TYR A 1 365 ? -15.526 -13.526 31.731 1.00 92.25 365 TYR A O 1
ATOM 2903 N N . THR A 1 366 ? -14.543 -15.516 31.471 1.00 92.50 366 THR A N 1
ATOM 2904 C CA . THR A 1 366 ? -15.790 -16.241 31.168 1.00 92.50 366 THR A CA 1
ATOM 2905 C C . THR A 1 366 ? -16.844 -16.086 32.269 1.00 92.50 366 THR A C 1
ATOM 2907 O O . THR A 1 366 ? -18.036 -15.952 31.982 1.00 92.50 366 THR A O 1
ATOM 2910 N N . LYS A 1 367 ? -16.427 -16.060 33.546 1.00 92.50 367 LYS A N 1
ATOM 2911 C CA . LYS A 1 367 ? -17.356 -15.876 34.671 1.00 92.50 367 LYS A CA 1
ATOM 2912 C C . LYS A 1 367 ? -17.861 -14.436 34.747 1.00 92.50 367 LYS A C 1
ATOM 2914 O O . LYS A 1 367 ? -19.048 -14.242 35.014 1.00 92.50 367 LYS A O 1
ATOM 2919 N N . ARG A 1 368 ? -17.009 -13.439 34.472 1.00 93.94 368 ARG A N 1
ATOM 2920 C CA . ARG A 1 368 ? -17.427 -12.027 34.369 1.00 93.94 368 ARG A CA 1
ATOM 2921 C C . ARG A 1 368 ? -18.364 -11.795 33.194 1.00 93.94 368 ARG A C 1
ATOM 2923 O O . ARG A 1 368 ? -19.366 -11.107 33.343 1.00 93.94 368 ARG A O 1
ATOM 2930 N N . LEU A 1 369 ? -18.100 -12.422 32.056 1.00 95.25 369 LEU A N 1
ATOM 2931 C CA . LEU A 1 369 ? -18.953 -12.333 30.878 1.00 95.25 369 LEU A CA 1
ATOM 2932 C C . LEU A 1 369 ? -20.352 -12.884 31.160 1.00 95.25 369 LEU A C 1
ATOM 2934 O O . LEU A 1 369 ? -21.349 -12.192 30.954 1.00 95.25 369 LEU A O 1
ATOM 2938 N N . ALA A 1 370 ? -20.435 -14.089 31.729 1.00 93.44 370 ALA A N 1
ATOM 2939 C CA . ALA A 1 370 ? -21.707 -14.662 32.162 1.00 93.44 370 ALA A CA 1
ATOM 2940 C C . ALA A 1 370 ? -22.407 -13.796 33.229 1.00 93.44 370 ALA A C 1
ATOM 2942 O O . ALA A 1 370 ? -23.633 -13.672 33.223 1.00 93.44 370 ALA A O 1
ATOM 2943 N N . TYR A 1 371 ? -21.637 -13.173 34.128 1.00 93.94 371 TYR A N 1
ATOM 2944 C CA . TYR A 1 371 ? -22.140 -12.241 35.135 1.00 93.94 371 TYR A CA 1
ATOM 2945 C C . TYR A 1 371 ? -22.766 -10.988 34.511 1.00 93.94 371 TYR A C 1
ATOM 2947 O O . TYR A 1 371 ? -23.919 -10.684 34.800 1.00 93.94 371 TYR A O 1
ATOM 2955 N N . PHE A 1 372 ? -22.076 -10.289 33.614 1.00 95.31 372 PHE A N 1
ATOM 2956 C CA . PHE A 1 372 ? -22.610 -9.066 33.012 1.00 95.31 372 PHE A CA 1
ATOM 2957 C C . PHE A 1 372 ? -23.785 -9.331 32.065 1.00 95.31 372 PHE A C 1
ATOM 2959 O O . PHE A 1 372 ? -24.721 -8.531 32.010 1.00 95.31 372 PHE A O 1
ATOM 2966 N N . LYS A 1 373 ? -23.818 -10.490 31.393 1.00 94.12 373 LYS A N 1
ATOM 2967 C CA . LYS A 1 373 ? -24.959 -10.888 30.551 1.00 94.12 373 LYS A CA 1
ATOM 2968 C C . LYS A 1 373 ? -26.277 -11.012 31.320 1.00 94.12 373 LYS A C 1
ATOM 2970 O O . LYS A 1 373 ? -27.323 -10.781 30.727 1.00 94.12 373 LYS A O 1
ATOM 2975 N N . ARG A 1 374 ? -26.252 -11.361 32.612 1.00 92.94 374 ARG A N 1
ATOM 2976 C CA . ARG A 1 374 ? -27.479 -11.529 33.418 1.00 92.94 374 ARG A CA 1
ATOM 2977 C C . ARG A 1 374 ? -27.964 -10.256 34.113 1.00 92.94 374 ARG A C 1
ATOM 2979 O O . ARG A 1 374 ? -29.080 -10.247 34.622 1.00 92.94 374 ARG A O 1
ATOM 2986 N N . LEU A 1 375 ? -27.137 -9.213 34.196 1.00 93.88 375 LEU A N 1
ATOM 2987 C CA . LEU A 1 375 ? -27.494 -7.991 34.918 1.00 93.88 375 LEU A CA 1
ATOM 2988 C C . LEU A 1 375 ? -28.441 -7.113 34.095 1.00 93.88 375 LEU A C 1
ATOM 2990 O O . LEU A 1 375 ? -28.318 -7.020 32.872 1.00 93.88 375 LEU A O 1
ATOM 2994 N N . SER A 1 376 ? -29.379 -6.454 34.775 1.00 93.62 376 SER A N 1
ATOM 2995 C CA . SER A 1 376 ? -30.225 -5.414 34.181 1.00 93.62 376 SER A CA 1
ATOM 2996 C C . SER A 1 376 ? -29.460 -4.086 34.060 1.00 93.62 376 SER A C 1
ATOM 2998 O O . SER A 1 376 ? -28.463 -3.893 34.760 1.00 93.62 376 SER A O 1
ATOM 3000 N N . PRO A 1 377 ? -29.925 -3.125 33.243 1.00 93.44 377 PRO A N 1
ATOM 3001 C CA . PRO A 1 377 ? -29.274 -1.817 33.123 1.00 93.44 377 PRO A CA 1
ATOM 3002 C C . PRO A 1 377 ? -29.177 -1.078 34.465 1.00 93.44 377 PRO A C 1
ATOM 3004 O O . PRO A 1 377 ? -28.145 -0.493 34.779 1.00 93.44 377 PRO A O 1
ATOM 3007 N N . ALA A 1 378 ? -30.221 -1.164 35.300 1.00 91.44 378 ALA A N 1
ATOM 3008 C CA . ALA A 1 378 ? -30.213 -0.595 36.650 1.00 91.44 378 ALA A CA 1
ATOM 3009 C C . ALA A 1 378 ? -29.148 -1.255 37.542 1.00 91.44 378 ALA A C 1
ATOM 3011 O O . ALA A 1 378 ? -28.413 -0.566 38.244 1.00 91.44 378 ALA A O 1
ATOM 3012 N N . ALA A 1 379 ? -29.007 -2.583 37.459 1.00 92.19 379 ALA A N 1
ATOM 3013 C CA . ALA A 1 379 ? -27.976 -3.308 38.191 1.00 92.19 379 ALA A CA 1
ATOM 3014 C C . ALA A 1 379 ? -26.560 -2.907 37.745 1.00 92.19 379 ALA A C 1
ATOM 3016 O O . ALA A 1 379 ? -25.676 -2.777 38.584 1.00 92.19 379 ALA A O 1
ATOM 3017 N N . ILE A 1 380 ? -26.339 -2.678 36.446 1.00 92.44 380 ILE A N 1
ATOM 3018 C CA . ILE A 1 380 ? -25.055 -2.184 35.925 1.00 92.44 380 ILE A CA 1
ATOM 3019 C C . ILE A 1 380 ? -24.756 -0.776 36.436 1.00 92.44 380 ILE A C 1
ATOM 3021 O O . ILE A 1 380 ? -23.646 -0.521 36.904 1.00 92.44 380 ILE A O 1
ATOM 3025 N N . SER A 1 381 ? -25.737 0.129 36.391 1.00 91.06 381 SER A N 1
ATOM 3026 C CA . SER A 1 381 ? -25.573 1.483 36.927 1.00 91.06 381 SER A CA 1
ATOM 3027 C C . SER A 1 381 ? -25.170 1.459 38.397 1.00 91.06 381 SER A C 1
ATOM 3029 O O . SER A 1 381 ? -24.215 2.133 38.770 1.00 91.06 381 SER A O 1
ATOM 3031 N N . ASP A 1 382 ? -25.828 0.627 39.206 1.00 88.88 382 ASP A N 1
ATOM 3032 C CA . ASP A 1 382 ? -25.522 0.504 40.630 1.00 88.88 382 ASP A CA 1
ATOM 3033 C C . ASP A 1 382 ? -24.216 -0.255 40.905 1.00 88.88 382 ASP A C 1
ATOM 3035 O O . ASP A 1 382 ? -23.598 -0.043 41.948 1.00 88.88 382 ASP A O 1
ATOM 3039 N N . GLN A 1 383 ? -23.786 -1.157 40.011 1.00 89.06 383 GLN A N 1
ATOM 3040 C CA . GLN A 1 383 ? -22.492 -1.847 40.107 1.00 89.06 383 GLN A CA 1
ATOM 3041 C C . GLN A 1 383 ? -21.329 -0.862 39.977 1.00 89.06 383 GLN A C 1
ATOM 3043 O O . GLN A 1 383 ? -20.339 -0.992 40.690 1.00 89.06 383 GLN A O 1
ATOM 3048 N N . PHE A 1 384 ? -21.453 0.112 39.075 1.00 88.94 384 PHE A N 1
ATOM 3049 C CA . PHE A 1 384 ? -20.427 1.123 38.817 1.00 88.94 384 PHE A CA 1
ATOM 3050 C C . PHE A 1 384 ? -20.751 2.482 39.449 1.00 88.94 384 PHE A C 1
ATOM 3052 O O . PHE A 1 384 ? -20.128 3.489 39.096 1.00 88.94 384 PHE A O 1
ATOM 3059 N N . ALA A 1 385 ? -21.742 2.543 40.340 1.00 85.69 385 ALA A N 1
ATOM 3060 C CA . ALA A 1 385 ? -22.029 3.743 41.105 1.00 85.69 385 ALA A CA 1
ATOM 3061 C C . ALA A 1 385 ? -20.890 3.980 42.109 1.00 85.69 385 ALA A C 1
ATOM 3063 O O . ALA A 1 385 ? -20.394 3.020 42.707 1.00 85.69 385 ALA A O 1
ATOM 3064 N N . PRO A 1 386 ? -20.459 5.236 42.317 1.00 81.50 386 PRO A N 1
ATOM 3065 C CA . PRO A 1 386 ? -19.517 5.529 43.383 1.00 81.50 386 PRO A CA 1
ATOM 3066 C C . PRO A 1 386 ? -20.113 5.075 44.718 1.00 81.50 386 PRO A C 1
ATOM 3068 O O . PRO A 1 386 ? -21.316 5.221 44.952 1.00 81.50 386 PRO A O 1
ATOM 3071 N N . SER A 1 387 ? -19.270 4.535 45.599 1.00 78.94 387 SER A N 1
ATOM 3072 C CA . SER A 1 387 ? -19.674 4.234 46.972 1.00 78.94 387 SER A CA 1
ATOM 3073 C C . SER A 1 387 ? -20.337 5.463 47.590 1.00 78.94 387 SER A C 1
ATOM 3075 O O . SER A 1 387 ? -19.865 6.581 47.382 1.00 78.94 387 SER A O 1
ATOM 3077 N N . ALA A 1 388 ? -21.418 5.264 48.349 1.00 78.25 388 ALA A N 1
ATOM 3078 C CA . ALA A 1 388 ? -22.062 6.362 49.060 1.00 78.25 388 ALA A CA 1
ATOM 3079 C C . ALA A 1 388 ? -21.014 7.126 49.888 1.00 78.25 388 ALA A C 1
ATOM 3081 O O . ALA A 1 388 ? -20.224 6.518 50.613 1.00 78.25 388 ALA A O 1
ATOM 3082 N N . THR A 1 389 ? -20.997 8.452 49.759 1.00 76.44 389 THR A N 1
ATOM 3083 C CA . THR A 1 389 ? -20.104 9.352 50.498 1.00 76.44 389 THR A CA 1
ATOM 3084 C C . THR A 1 389 ? -20.912 10.342 51.342 1.00 76.44 389 THR A C 1
ATOM 3086 O O . THR A 1 389 ? -22.123 10.501 51.168 1.00 76.44 389 THR A O 1
ATOM 3089 N N . GLY A 1 390 ? -20.249 11.001 52.298 1.00 81.25 390 GLY A N 1
ATOM 3090 C CA . GLY A 1 390 ? -20.874 12.015 53.153 1.00 81.25 390 GLY A CA 1
ATOM 3091 C C . GLY A 1 390 ? -21.948 11.447 54.086 1.00 81.25 390 GLY A C 1
ATOM 3092 O O . GLY A 1 390 ? -21.881 10.286 54.478 1.00 81.25 390 GLY A O 1
ATOM 3093 N N . ILE A 1 391 ? -22.941 12.269 54.448 1.00 74.44 391 ILE A N 1
ATOM 3094 C CA . ILE A 1 391 ? -23.999 11.929 55.425 1.00 74.44 391 ILE A CA 1
ATOM 3095 C C . ILE A 1 391 ? -24.759 10.653 55.034 1.00 74.44 391 ILE A C 1
ATOM 3097 O O . ILE A 1 391 ? -25.108 9.862 55.904 1.00 74.44 391 ILE A O 1
ATOM 3101 N N . VAL A 1 392 ? -24.957 10.407 53.735 1.00 70.25 392 VAL A N 1
ATOM 3102 C CA . VAL A 1 392 ? -25.644 9.204 53.233 1.00 70.25 392 VAL A CA 1
ATOM 3103 C C . VAL A 1 392 ? -24.875 7.930 53.591 1.00 70.25 392 VAL A C 1
ATOM 3105 O O . VAL A 1 392 ? -25.487 6.933 53.948 1.00 70.25 392 VAL A O 1
ATOM 3108 N N . ALA A 1 393 ? -23.539 7.960 53.583 1.00 73.75 393 ALA A N 1
ATOM 3109 C CA . ALA A 1 393 ? -22.719 6.815 53.989 1.00 73.75 393 ALA A CA 1
ATOM 3110 C C . ALA A 1 393 ? -22.858 6.468 55.484 1.00 73.75 393 ALA A C 1
ATOM 3112 O O . ALA A 1 393 ? -22.591 5.332 55.876 1.00 73.75 393 ALA A O 1
ATOM 3113 N N . TRP A 1 394 ? -23.264 7.448 56.301 1.00 70.88 394 TRP A N 1
ATOM 3114 C CA . TRP A 1 394 ? -23.453 7.326 57.749 1.00 70.88 394 TRP A CA 1
ATOM 3115 C C . TRP A 1 394 ? -24.900 7.047 58.154 1.00 70.88 394 TRP A C 1
ATOM 3117 O O . TRP A 1 394 ? -25.145 6.763 59.327 1.00 70.88 394 TRP A O 1
ATOM 3127 N N . MET A 1 395 ? -25.862 7.129 57.228 1.00 72.12 395 MET A N 1
ATOM 3128 C CA . MET A 1 395 ? -27.250 6.822 57.557 1.00 72.12 395 MET A CA 1
ATOM 3129 C C . MET A 1 395 ? -27.354 5.358 58.023 1.00 72.12 395 MET A C 1
ATOM 3131 O O . MET A 1 395 ? -26.800 4.464 57.363 1.00 72.12 395 MET A O 1
ATOM 3135 N N . PRO A 1 396 ? -28.053 5.087 59.142 1.00 69.06 396 PRO A N 1
ATOM 3136 C CA . PRO A 1 396 ? -28.304 3.725 59.591 1.00 69.06 396 PRO A CA 1
ATOM 3137 C C . PRO A 1 396 ? -28.938 2.905 58.466 1.00 69.06 396 PRO A C 1
ATOM 3139 O O . PRO A 1 396 ? -29.765 3.416 57.713 1.00 69.06 396 PRO A O 1
ATOM 3142 N N . PHE A 1 397 ? -28.560 1.635 58.357 1.00 75.06 397 PHE A N 1
ATOM 3143 C CA . PHE A 1 397 ? -29.097 0.679 57.384 1.00 75.06 397 PHE A CA 1
ATOM 3144 C C . PHE A 1 397 ? -28.707 0.880 55.911 1.00 75.06 397 PHE A C 1
ATOM 3146 O O . PHE A 1 397 ? -29.124 0.097 55.055 1.00 75.06 397 PHE A O 1
ATOM 3153 N N . THR A 1 398 ? -27.891 1.882 55.570 1.00 75.38 398 THR A N 1
ATOM 3154 C CA . THR A 1 398 ? -27.532 2.142 54.163 1.00 75.38 398 THR A CA 1
ATOM 3155 C C . THR A 1 398 ? -26.734 0.993 53.543 1.00 75.38 398 THR A C 1
ATOM 3157 O O . THR A 1 398 ? -26.936 0.665 52.375 1.00 75.38 398 THR A O 1
ATOM 3160 N N . LYS A 1 399 ? -25.853 0.333 54.310 1.00 79.56 399 LYS A N 1
ATOM 3161 C CA . LYS A 1 399 ? -25.072 -0.824 53.826 1.00 79.56 399 LYS A CA 1
ATOM 3162 C C . LYS A 1 399 ? -25.941 -2.068 53.626 1.00 79.56 399 LYS A C 1
ATOM 3164 O O . LYS A 1 399 ? -25.676 -2.897 52.760 1.00 79.56 399 LYS A O 1
ATOM 3169 N N . GLU A 1 400 ? -26.998 -2.193 54.406 1.00 81.75 400 GLU A N 1
ATOM 3170 C CA . GLU A 1 400 ? -27.952 -3.286 54.395 1.00 81.75 400 GLU A CA 1
ATOM 3171 C C . GLU A 1 400 ? -28.892 -3.125 53.208 1.00 81.75 400 GLU A C 1
ATOM 3173 O O . GLU A 1 400 ? -29.070 -4.070 52.445 1.00 81.75 400 GLU A O 1
ATOM 3178 N N . VAL A 1 401 ? -29.404 -1.910 52.983 1.00 81.06 401 VAL A N 1
ATOM 3179 C CA . VAL A 1 401 ? -30.190 -1.568 51.791 1.00 81.06 401 VAL A CA 1
ATOM 3180 C C . VAL A 1 401 ? -29.365 -1.793 50.525 1.00 81.06 401 VAL A C 1
ATOM 3182 O O . VAL A 1 401 ? -29.858 -2.417 49.586 1.00 81.06 401 VAL A O 1
ATOM 3185 N N . THR A 1 402 ? -28.095 -1.372 50.486 1.00 83.38 402 THR A N 1
ATOM 3186 C CA . THR A 1 402 ? -27.242 -1.624 49.312 1.00 83.38 402 THR A CA 1
ATOM 3187 C C . THR A 1 402 ? -26.939 -3.110 49.123 1.00 83.38 402 THR A C 1
ATOM 3189 O O . THR A 1 402 ? -26.984 -3.585 47.990 1.00 83.38 402 THR A O 1
ATOM 3192 N N . THR A 1 403 ? -26.715 -3.871 50.198 1.00 85.69 403 THR A N 1
ATOM 3193 C CA . THR A 1 403 ? -26.521 -5.331 50.133 1.00 85.69 403 THR A CA 1
ATOM 3194 C C . THR A 1 403 ? -27.777 -6.052 49.640 1.00 85.69 403 THR A C 1
ATOM 3196 O O . THR A 1 403 ? -27.694 -6.907 48.759 1.00 85.69 403 THR A O 1
ATOM 3199 N N . ILE A 1 404 ? -28.959 -5.685 50.144 1.00 83.25 404 ILE A N 1
ATOM 3200 C CA . ILE A 1 404 ? -30.243 -6.228 49.683 1.00 83.25 404 ILE A CA 1
ATOM 3201 C C . ILE A 1 404 ? -30.459 -5.882 48.207 1.00 83.25 404 ILE A C 1
ATOM 3203 O O . ILE A 1 404 ? -30.810 -6.765 47.424 1.00 83.25 404 ILE A O 1
ATOM 3207 N N . ASN A 1 405 ? -30.171 -4.644 47.795 1.00 84.00 405 ASN A N 1
ATOM 3208 C CA . ASN A 1 405 ? -30.245 -4.245 46.391 1.00 84.00 405 ASN A CA 1
ATOM 3209 C C . ASN A 1 405 ? -29.286 -5.067 45.523 1.00 84.00 405 ASN A C 1
ATOM 3211 O O . ASN A 1 405 ? -29.706 -5.539 44.468 1.00 84.00 405 ASN A O 1
ATOM 3215 N N . LYS A 1 406 ? -28.045 -5.328 45.971 1.00 87.38 406 LYS A N 1
ATOM 3216 C CA . LYS A 1 406 ? -27.114 -6.234 45.272 1.00 87.38 406 LYS A CA 1
ATOM 3217 C C . LYS A 1 406 ? -27.740 -7.624 45.074 1.00 87.38 406 LYS A C 1
ATOM 3219 O O . LYS A 1 406 ? -27.731 -8.130 43.953 1.00 87.38 406 LYS A O 1
ATOM 3224 N N . ILE A 1 407 ? -28.340 -8.206 46.119 1.00 84.44 407 ILE A N 1
ATOM 3225 C CA . ILE A 1 407 ? -29.004 -9.523 46.063 1.00 84.44 407 ILE A CA 1
ATOM 3226 C C . ILE A 1 407 ? -30.163 -9.523 45.057 1.00 84.44 407 ILE A C 1
ATOM 3228 O O . ILE A 1 407 ? -30.213 -10.382 44.175 1.00 84.44 407 ILE A O 1
ATOM 3232 N N . VAL A 1 408 ? -31.080 -8.555 45.166 1.00 84.50 408 VAL A N 1
ATOM 3233 C CA . VAL A 1 408 ? -32.272 -8.445 44.304 1.00 84.50 408 VAL A CA 1
ATOM 3234 C C . VAL A 1 408 ? -31.882 -8.241 42.839 1.00 84.50 408 VAL A C 1
ATOM 3236 O O . VAL A 1 408 ? -32.500 -8.811 41.944 1.00 84.50 408 VAL A O 1
ATOM 3239 N N . GLN A 1 409 ? -30.819 -7.478 42.591 1.00 86.50 409 GLN A N 1
ATOM 3240 C CA . GLN A 1 409 ? -30.303 -7.186 41.255 1.00 86.50 409 GLN A CA 1
ATOM 3241 C C . GLN A 1 409 ? -29.423 -8.307 40.676 1.00 86.50 409 GLN A C 1
ATOM 3243 O O . GLN A 1 409 ? -28.951 -8.189 39.546 1.00 86.50 409 GLN A O 1
ATOM 3248 N N . GLY A 1 410 ? -29.167 -9.384 41.429 1.00 84.56 410 GLY A N 1
ATOM 3249 C CA . GLY A 1 410 ? -28.289 -10.476 41.000 1.00 84.56 410 GLY A CA 1
ATOM 3250 C C . GLY A 1 410 ? -26.805 -10.093 40.921 1.00 84.56 410 GLY A C 1
ATOM 3251 O O . GLY A 1 410 ? -26.019 -10.817 40.286 1.00 84.56 410 GLY A O 1
ATOM 3252 N N . ARG A 1 411 ? -26.420 -8.979 41.559 1.00 89.81 411 ARG A N 1
ATOM 3253 C CA . ARG A 1 411 ? -25.027 -8.551 41.710 1.00 89.81 411 ARG A CA 1
ATOM 3254 C C . ARG A 1 411 ? -24.286 -9.450 42.693 1.00 89.81 411 ARG A C 1
ATOM 3256 O O . ARG A 1 411 ? -24.895 -10.165 43.491 1.00 89.81 411 ARG A O 1
ATOM 3263 N N . GLN A 1 412 ? -22.961 -9.469 42.606 1.00 85.44 412 GLN A N 1
ATOM 3264 C CA . GLN A 1 412 ? -22.157 -10.210 43.569 1.00 85.44 412 GLN A CA 1
ATOM 3265 C C . GLN A 1 412 ? -22.195 -9.522 44.930 1.00 85.44 412 GLN A C 1
ATOM 3267 O O . GLN A 1 412 ? -22.143 -8.300 45.032 1.00 85.44 412 GLN A O 1
ATOM 3272 N N . VAL A 1 413 ? -22.291 -10.338 45.972 1.00 85.50 413 VAL A N 1
ATOM 3273 C CA . VAL A 1 413 ? -22.326 -9.903 47.364 1.00 85.50 413 VAL A CA 1
ATOM 3274 C C . VAL A 1 413 ? -21.051 -10.415 48.012 1.00 85.50 413 VAL A C 1
ATOM 3276 O O . VAL A 1 413 ? -20.765 -11.615 47.942 1.00 85.50 413 VAL A O 1
ATOM 3279 N N . SER A 1 414 ? -20.254 -9.511 48.574 1.00 84.69 414 SER A N 1
ATOM 3280 C CA . SER A 1 414 ? -18.991 -9.877 49.214 1.00 84.69 414 SER A CA 1
ATOM 3281 C C . SER A 1 414 ? -19.233 -10.574 50.560 1.00 84.69 414 SER A C 1
ATOM 3283 O O . SER A 1 414 ? -20.312 -10.489 51.149 1.00 84.69 414 SER A O 1
ATOM 3285 N N . ALA A 1 415 ? -18.215 -11.258 51.092 1.00 82.25 415 ALA A N 1
ATOM 3286 C CA . ALA A 1 415 ? -18.296 -11.822 52.442 1.00 82.25 415 ALA A CA 1
ATOM 3287 C C . ALA A 1 415 ? -18.530 -10.730 53.504 1.00 82.25 415 ALA A C 1
ATOM 3289 O O . ALA A 1 415 ? -19.250 -10.956 54.474 1.00 82.25 415 ALA A O 1
ATOM 3290 N N . ILE A 1 416 ? -17.971 -9.534 53.287 1.00 80.56 416 ILE A N 1
ATOM 3291 C CA . ILE A 1 416 ? -18.166 -8.371 54.159 1.00 80.56 416 ILE A CA 1
ATOM 3292 C C . ILE A 1 416 ? -19.614 -7.880 54.079 1.00 80.56 416 ILE A C 1
ATOM 3294 O O . ILE A 1 416 ? -20.202 -7.591 55.116 1.00 80.56 416 ILE A O 1
ATOM 3298 N N . ASP A 1 417 ? -20.213 -7.845 52.886 1.00 83.06 417 ASP A N 1
ATOM 3299 C CA . ASP A 1 417 ? -21.620 -7.463 52.708 1.00 83.06 417 ASP A CA 1
ATOM 3300 C C . ASP A 1 417 ? -22.548 -8.415 53.488 1.00 83.06 417 ASP A C 1
ATOM 3302 O O . ASP A 1 417 ? -23.415 -7.971 54.244 1.00 83.06 417 ASP A O 1
ATOM 3306 N N . TYR A 1 418 ? -22.323 -9.732 53.385 1.00 82.50 418 TYR A N 1
ATOM 3307 C CA . TYR A 1 418 ? -23.080 -10.722 54.159 1.00 82.50 418 TYR A CA 1
ATOM 3308 C C . TYR A 1 418 ? -22.847 -10.604 55.668 1.00 82.50 418 TYR A C 1
ATOM 3310 O O . TYR A 1 418 ? -23.801 -10.719 56.440 1.00 82.50 418 TYR A O 1
ATOM 3318 N N . ALA A 1 419 ? -21.606 -10.366 56.098 1.00 79.75 419 ALA A N 1
ATOM 3319 C CA . ALA A 1 419 ? -21.276 -10.198 57.509 1.00 79.75 419 ALA A CA 1
ATOM 3320 C C . ALA A 1 419 ? -21.954 -8.956 58.104 1.00 79.75 419 ALA A C 1
ATOM 3322 O O . ALA A 1 419 ? -22.532 -9.039 59.185 1.00 79.75 419 ALA A O 1
ATOM 3323 N N . MET A 1 420 ? -21.943 -7.832 57.382 1.00 78.62 420 MET A N 1
ATOM 3324 C CA . MET A 1 420 ? -22.598 -6.590 57.804 1.00 78.62 420 MET A CA 1
ATOM 3325 C C . MET A 1 420 ? -24.115 -6.755 57.870 1.00 78.62 420 MET A C 1
ATOM 3327 O O . MET A 1 420 ? -24.722 -6.406 58.879 1.00 78.62 420 MET A O 1
ATOM 3331 N N . LEU A 1 421 ? -24.726 -7.370 56.852 1.00 81.31 421 LEU A N 1
ATOM 3332 C CA . LEU A 1 421 ? -26.157 -7.669 56.873 1.00 81.31 421 LEU A CA 1
ATOM 3333 C C . LEU A 1 421 ? -26.521 -8.578 58.060 1.00 81.31 421 LEU A C 1
ATOM 3335 O O . LEU A 1 421 ? -27.495 -8.318 58.765 1.00 81.31 421 LEU A O 1
ATOM 3339 N N . GLY A 1 422 ? -25.723 -9.619 58.312 1.00 76.12 422 GLY A N 1
ATOM 3340 C CA . GLY A 1 422 ? -25.908 -10.523 59.447 1.00 76.12 422 GLY A CA 1
ATOM 3341 C C . GLY A 1 422 ? -25.774 -9.818 60.798 1.00 76.12 422 GLY A C 1
ATOM 3342 O O . GLY A 1 422 ? -26.614 -10.017 61.676 1.00 76.12 422 GLY A O 1
ATOM 3343 N N . PHE A 1 423 ? -24.762 -8.960 60.952 1.00 74.62 423 PHE A N 1
ATOM 3344 C CA . PHE A 1 423 ? -24.525 -8.188 62.171 1.00 74.62 423 PHE A CA 1
ATOM 3345 C C . PHE A 1 423 ? -25.683 -7.235 62.473 1.00 74.62 423 PHE A C 1
ATOM 3347 O O . PHE A 1 423 ? -26.170 -7.209 63.602 1.00 74.62 423 PHE A O 1
ATOM 3354 N N . SER A 1 424 ? -26.180 -6.500 61.482 1.00 69.00 424 SER A N 1
ATOM 3355 C CA . SER A 1 424 ? -27.290 -5.561 61.673 1.00 69.00 424 SER A CA 1
ATOM 3356 C C . SER A 1 424 ? -28.615 -6.263 61.959 1.00 69.00 424 SER A C 1
ATOM 3358 O O . SER A 1 424 ? -29.395 -5.818 62.804 1.00 69.00 424 SER A O 1
ATOM 3360 N N . ILE A 1 425 ? -28.863 -7.418 61.330 1.00 69.75 425 ILE A N 1
ATOM 3361 C CA . ILE A 1 425 ? -30.007 -8.261 61.696 1.00 69.75 425 ILE A CA 1
ATOM 3362 C C . ILE A 1 425 ? -29.884 -8.687 63.166 1.00 69.75 425 ILE A C 1
ATOM 3364 O O . ILE A 1 425 ? -30.840 -8.534 63.925 1.00 69.75 425 ILE A O 1
ATOM 3368 N N . ALA A 1 426 ? -28.706 -9.164 63.580 1.00 64.12 426 ALA A N 1
ATOM 3369 C CA . ALA A 1 426 ? -28.474 -9.672 64.928 1.00 64.12 426 ALA A CA 1
ATOM 3370 C C . ALA A 1 426 ? -28.534 -8.591 66.021 1.00 64.12 426 ALA A C 1
ATOM 3372 O O . ALA A 1 426 ? -29.055 -8.842 67.104 1.00 64.12 426 ALA A O 1
ATOM 3373 N N . THR A 1 427 ? -28.012 -7.397 65.745 1.00 63.34 427 THR A N 1
ATOM 3374 C CA . THR A 1 427 ? -27.825 -6.338 66.751 1.00 63.34 427 THR A CA 1
ATOM 3375 C C . THR A 1 427 ? -28.894 -5.260 66.726 1.00 63.34 427 THR A C 1
ATOM 3377 O O . THR A 1 427 ? -29.105 -4.607 67.741 1.00 63.34 427 THR A O 1
ATOM 3380 N N . THR A 1 428 ? -29.574 -5.049 65.598 1.00 60.62 428 THR A N 1
ATOM 3381 C CA . THR A 1 428 ? -30.522 -3.937 65.449 1.00 60.62 428 THR A CA 1
ATOM 3382 C C . THR A 1 428 ? -31.952 -4.427 65.267 1.00 60.62 428 THR A C 1
ATOM 3384 O O . THR A 1 428 ? -32.848 -3.938 65.950 1.00 60.62 428 THR A O 1
ATOM 3387 N N . PHE A 1 429 ? -32.184 -5.439 64.425 1.00 56.03 429 PHE A N 1
ATOM 3388 C CA . PHE A 1 429 ? -33.540 -5.942 64.164 1.00 56.03 429 PHE A CA 1
ATOM 3389 C C . PHE A 1 429 ? -34.051 -6.922 65.226 1.00 56.03 429 PHE A C 1
ATOM 3391 O O . PHE A 1 429 ? -35.228 -6.856 65.586 1.00 56.03 429 PHE A O 1
ATOM 3398 N N . ILE A 1 430 ? -33.198 -7.803 65.763 1.00 53.47 430 ILE A N 1
ATOM 3399 C CA . ILE A 1 430 ? -33.607 -8.732 66.831 1.00 53.47 430 ILE A CA 1
ATOM 3400 C C . ILE A 1 430 ? -34.044 -7.968 68.097 1.00 53.47 430 ILE A C 1
ATOM 3402 O O . ILE A 1 430 ? -35.153 -8.238 68.566 1.00 53.47 430 ILE A O 1
ATOM 3406 N N . PRO A 1 431 ? -33.303 -6.962 68.604 1.00 51.06 431 PRO A N 1
ATOM 3407 C CA . PRO A 1 431 ? -33.758 -6.189 69.761 1.00 51.06 431 PRO A CA 1
ATOM 3408 C C . PRO A 1 431 ? -35.002 -5.340 69.468 1.00 51.06 431 PRO A C 1
ATOM 3410 O O . PRO A 1 431 ? -35.903 -5.284 70.298 1.00 51.06 431 PRO A O 1
ATOM 3413 N N . PHE A 1 432 ? -35.130 -4.743 68.273 1.00 43.69 432 PHE A N 1
ATOM 3414 C CA . PHE A 1 432 ? -36.338 -3.982 67.912 1.00 43.69 432 PHE A CA 1
ATOM 3415 C C . PHE A 1 432 ? -37.592 -4.860 67.825 1.00 43.69 432 PHE A C 1
ATOM 3417 O O . PHE A 1 432 ? -38.669 -4.427 68.228 1.00 43.69 432 PHE A O 1
ATOM 3424 N N . SER A 1 433 ? -37.469 -6.107 67.358 1.00 42.81 433 SER A N 1
ATOM 3425 C CA . SER A 1 433 ? -38.588 -7.062 67.322 1.00 42.81 433 SER A CA 1
ATOM 3426 C C . SER A 1 433 ? -39.056 -7.512 68.711 1.00 42.81 433 SER A C 1
ATOM 3428 O O . SER A 1 433 ? -40.194 -7.952 68.856 1.00 42.81 433 SER A O 1
ATOM 3430 N N . GLN A 1 434 ? -38.208 -7.365 69.735 1.00 45.75 434 GLN A N 1
ATOM 3431 C CA . GLN A 1 434 ? -38.578 -7.592 71.134 1.00 45.75 434 GLN A CA 1
ATOM 3432 C C . GLN A 1 434 ? -39.288 -6.380 71.764 1.00 45.75 434 GLN A C 1
ATOM 3434 O O . GLN A 1 434 ? -39.919 -6.532 72.805 1.00 45.75 434 GLN A O 1
ATOM 3439 N N . VAL A 1 435 ? -39.221 -5.196 71.137 1.00 44.72 435 VAL A N 1
ATOM 3440 C CA . VAL A 1 435 ? -39.743 -3.930 71.689 1.00 44.72 435 VAL A CA 1
ATOM 3441 C C . VAL A 1 435 ? -40.954 -3.386 70.908 1.00 44.72 435 VAL A C 1
ATOM 3443 O O . VAL A 1 435 ? -41.822 -2.751 71.501 1.00 44.72 435 VAL A O 1
ATOM 3446 N N . ALA A 1 436 ? -41.079 -3.651 69.603 1.00 39.22 436 ALA A N 1
ATOM 3447 C CA . ALA A 1 436 ? -42.170 -3.147 68.762 1.00 39.22 436 ALA A CA 1
ATOM 3448 C C . ALA A 1 436 ? -43.146 -4.270 68.355 1.00 39.22 436 ALA A C 1
ATOM 3450 O O . ALA A 1 436 ? -42.741 -5.204 67.673 1.00 39.22 436 ALA A O 1
ATOM 3451 N N . GLY A 1 437 ? -44.424 -4.144 68.751 1.00 47.44 437 GLY A N 1
ATOM 3452 C CA . GLY A 1 437 ? -45.515 -5.139 68.669 1.00 47.44 437 GLY A CA 1
ATOM 3453 C C . GLY A 1 437 ? -45.783 -5.837 67.318 1.00 47.44 437 GLY A C 1
ATOM 3454 O O . GLY A 1 437 ? -44.917 -6.488 66.760 1.00 47.44 437 GLY A O 1
ATOM 3455 N N . VAL A 1 438 ? -47.024 -5.824 66.809 1.00 39.66 438 VAL A N 1
ATOM 3456 C CA . VAL A 1 438 ? -47.544 -6.786 65.794 1.00 39.66 438 VAL A CA 1
ATOM 3457 C C . VAL A 1 438 ? -46.669 -6.962 64.526 1.00 39.66 438 VAL A C 1
ATOM 3459 O O . VAL A 1 438 ? -46.638 -8.058 63.966 1.00 39.66 438 VAL A O 1
ATOM 3462 N N . ALA A 1 439 ? -45.887 -5.954 64.118 1.00 39.56 439 ALA A N 1
ATOM 3463 C CA . ALA A 1 439 ? -44.909 -6.055 63.023 1.00 39.56 439 ALA A CA 1
ATOM 3464 C C . ALA A 1 439 ? -43.652 -6.893 63.373 1.00 39.56 439 ALA A C 1
ATOM 3466 O O . ALA A 1 439 ? -43.120 -7.606 62.520 1.00 39.56 439 ALA A O 1
ATOM 3467 N N . GLY A 1 440 ? -43.217 -6.884 64.637 1.00 40.25 440 GLY A N 1
ATOM 3468 C CA . GLY A 1 440 ? -42.121 -7.704 65.157 1.00 40.25 440 GLY A CA 1
ATOM 3469 C C . GLY A 1 440 ? -42.415 -9.204 65.103 1.00 40.25 440 GLY A C 1
ATOM 3470 O O . GLY A 1 440 ? -41.507 -9.987 64.852 1.00 40.25 440 GLY A O 1
ATOM 3471 N N . ASN A 1 441 ? -43.681 -9.625 65.210 1.00 42.84 441 ASN A N 1
ATOM 3472 C CA . ASN A 1 441 ? -44.059 -11.046 65.197 1.00 42.84 441 ASN A CA 1
ATOM 3473 C C . ASN A 1 441 ? -43.902 -11.732 63.828 1.00 42.84 441 ASN A C 1
ATOM 3475 O O . ASN A 1 441 ? -43.647 -12.938 63.773 1.00 42.84 441 ASN A O 1
ATOM 3479 N N . ALA A 1 442 ? -44.038 -10.993 62.723 1.00 45.16 442 ALA A N 1
ATOM 3480 C CA . ALA A 1 442 ? -43.788 -11.535 61.388 1.00 45.16 442 ALA A CA 1
ATOM 3481 C C . ALA A 1 442 ? -42.279 -11.730 61.155 1.00 45.16 442 ALA A C 1
ATOM 3483 O O . ALA A 1 442 ? -41.845 -12.800 60.726 1.00 45.16 442 ALA A O 1
ATOM 3484 N N . PHE A 1 443 ? -41.467 -10.741 61.542 1.00 41.19 443 PHE A N 1
ATOM 3485 C CA . PHE A 1 443 ? -40.010 -10.801 61.413 1.00 41.19 443 PHE A CA 1
ATOM 3486 C C . PHE A 1 443 ? -39.351 -11.759 62.415 1.00 41.19 443 PHE A C 1
ATOM 3488 O O . PHE A 1 443 ? -38.439 -12.490 62.037 1.00 41.19 443 PHE A O 1
ATOM 3495 N N . ALA A 1 444 ? -39.842 -11.851 63.653 1.00 42.62 444 ALA A N 1
ATOM 3496 C CA . ALA A 1 444 ? -39.323 -12.746 64.691 1.00 42.62 444 ALA A CA 1
ATOM 3497 C C . ALA A 1 444 ? -39.505 -14.237 64.359 1.00 42.62 444 ALA A C 1
ATOM 3499 O O . ALA A 1 444 ? -38.778 -15.077 64.882 1.00 42.62 444 ALA A O 1
ATOM 3500 N N . LYS A 1 445 ? -40.425 -14.597 63.452 1.00 47.34 445 LYS A N 1
ATOM 3501 C CA . LYS A 1 445 ? -40.546 -15.977 62.940 1.00 47.34 445 LYS A CA 1
ATOM 3502 C C . LYS A 1 445 ? -39.516 -16.314 61.858 1.00 47.34 445 LYS A C 1
ATOM 3504 O O . LYS A 1 445 ? -39.213 -17.490 61.639 1.00 47.34 445 LYS A O 1
ATOM 3509 N N . VAL A 1 446 ? -38.982 -15.300 61.181 1.00 45.06 446 VAL A N 1
ATOM 3510 C CA . VAL A 1 446 ? -38.074 -15.437 60.033 1.00 45.06 446 VAL A CA 1
ATOM 3511 C C . VAL A 1 446 ? -36.616 -15.192 60.451 1.00 45.06 446 VAL A C 1
ATOM 3513 O O . VAL A 1 446 ? -35.716 -15.908 60.010 1.00 45.06 446 VAL A O 1
ATOM 3516 N N . ALA A 1 447 ? -36.379 -14.266 61.383 1.00 40.84 447 ALA A N 1
ATOM 3517 C CA . ALA A 1 447 ? -35.058 -13.853 61.855 1.00 40.84 447 ALA A CA 1
ATOM 3518 C C . ALA A 1 447 ? -34.231 -14.972 62.527 1.00 40.84 447 ALA A C 1
ATOM 3520 O O . ALA A 1 447 ? -33.060 -15.095 62.179 1.00 40.84 447 ALA A O 1
ATOM 3521 N N . PRO A 1 448 ? -34.778 -15.862 63.383 1.00 41.62 448 PRO A N 1
ATOM 3522 C CA . PRO A 1 448 ? -34.014 -16.975 63.955 1.00 41.62 448 PRO A CA 1
ATOM 3523 C C . PRO A 1 448 ? -33.609 -18.009 62.897 1.00 41.62 448 PRO A C 1
ATOM 3525 O O . PRO A 1 448 ? -32.542 -18.612 62.990 1.00 41.62 448 PRO A O 1
ATOM 3528 N N . LYS A 1 449 ? -34.430 -18.185 61.849 1.00 46.78 449 LYS A N 1
ATOM 3529 C CA . LYS A 1 449 ? -34.120 -19.069 60.714 1.00 46.78 449 LYS A CA 1
ATOM 3530 C C . LYS A 1 449 ? -33.029 -18.488 59.811 1.00 46.78 449 LYS A C 1
ATOM 3532 O O . LYS A 1 449 ? -32.264 -19.260 59.238 1.00 46.78 449 LYS A O 1
ATOM 3537 N N . LEU A 1 450 ? -32.945 -17.160 59.697 1.00 40.84 450 LEU A N 1
ATOM 3538 C CA . LEU A 1 450 ? -31.847 -16.463 59.020 1.00 40.84 450 LEU A CA 1
ATOM 3539 C C . LEU A 1 450 ? -30.569 -16.464 59.871 1.00 40.84 450 LEU A C 1
ATOM 3541 O O . LEU A 1 450 ? -29.537 -16.926 59.398 1.00 40.84 450 LEU A O 1
ATOM 3545 N N . ALA A 1 451 ? -30.638 -16.040 61.134 1.00 39.00 451 ALA A N 1
ATOM 3546 C CA . ALA A 1 451 ? -29.489 -15.943 62.036 1.00 39.00 451 ALA A CA 1
ATOM 3547 C C . ALA A 1 451 ? -28.860 -17.313 62.345 1.00 39.00 451 ALA A C 1
ATOM 3549 O O . ALA A 1 451 ? -27.647 -17.477 62.231 1.00 39.00 451 ALA A O 1
ATOM 3550 N N . GLY A 1 452 ? -29.683 -18.328 62.637 1.00 39.72 452 GLY A N 1
ATOM 3551 C CA . GLY A 1 452 ? -29.209 -19.688 62.907 1.00 39.72 452 GLY A CA 1
ATOM 3552 C C . GLY A 1 452 ? -28.566 -20.361 61.694 1.00 39.72 452 GLY A C 1
ATOM 3553 O O . GLY A 1 452 ? -27.689 -21.205 61.853 1.00 39.72 452 GLY A O 1
ATOM 3554 N N . LYS A 1 453 ? -28.943 -19.964 60.472 1.00 40.31 453 LYS A N 1
ATOM 3555 C CA . LYS A 1 453 ? -28.289 -20.463 59.260 1.00 40.31 453 LYS A CA 1
ATOM 3556 C C . LYS A 1 453 ? -27.031 -19.657 58.924 1.00 40.31 453 LYS A C 1
ATOM 3558 O O . LYS A 1 453 ? -26.047 -20.270 58.541 1.00 40.31 453 LYS A O 1
ATOM 3563 N N . VAL A 1 454 ? -27.014 -18.332 59.110 1.00 37.81 454 VAL A N 1
ATOM 3564 C CA . VAL A 1 454 ? -25.863 -17.456 58.789 1.00 37.81 454 VAL A CA 1
ATOM 3565 C C . VAL A 1 454 ? -24.630 -17.772 59.649 1.00 37.81 454 VAL A C 1
ATOM 3567 O O . VAL A 1 454 ? -23.509 -17.704 59.156 1.00 37.81 454 VAL A O 1
ATOM 3570 N N . VAL A 1 455 ? -24.817 -18.223 60.892 1.00 36.38 455 VAL A N 1
ATOM 3571 C CA . VAL A 1 455 ? -23.709 -18.653 61.772 1.00 36.38 455 VAL A CA 1
ATOM 3572 C C . VAL A 1 455 ? -23.133 -20.030 61.377 1.00 36.38 455 VAL A C 1
ATOM 3574 O O . VAL A 1 455 ? -21.975 -20.318 61.658 1.00 36.38 455 VAL A O 1
ATOM 3577 N N . LEU A 1 456 ? -23.888 -20.857 60.642 1.00 36.03 456 LEU A N 1
ATOM 3578 C CA . LEU A 1 456 ? -23.453 -22.160 60.102 1.00 36.03 456 LEU A CA 1
ATOM 3579 C C . LEU A 1 456 ? -22.906 -22.080 58.654 1.00 36.03 456 LEU A C 1
ATOM 3581 O O . LEU A 1 456 ? -22.480 -23.090 58.090 1.00 36.03 456 LEU A O 1
ATOM 3585 N N . MET A 1 457 ? -22.922 -20.893 58.032 1.00 40.25 457 MET A N 1
ATOM 3586 C CA . MET A 1 457 ? -22.806 -20.674 56.578 1.00 40.25 457 MET A CA 1
ATOM 3587 C C . MET A 1 457 ? -21.381 -20.474 56.027 1.00 40.25 457 MET A C 1
ATOM 3589 O O . MET A 1 457 ? -21.230 -20.232 54.831 1.00 40.25 457 MET A O 1
ATOM 3593 N N . THR A 1 458 ? -20.325 -20.618 56.830 1.00 40.44 458 THR A N 1
ATOM 3594 C CA . THR A 1 458 ? -18.934 -20.462 56.356 1.00 40.44 458 THR A CA 1
ATOM 3595 C C . THR A 1 458 ? -18.389 -21.656 55.558 1.00 40.44 458 THR A C 1
ATOM 3597 O O . THR A 1 458 ? -17.297 -21.543 55.010 1.00 40.44 458 THR A O 1
ATOM 3600 N N . SER A 1 459 ? -19.110 -22.785 55.432 1.00 36.84 459 SER A N 1
ATOM 3601 C CA . SER A 1 459 ? -18.510 -24.028 54.901 1.00 36.84 459 SER A CA 1
ATOM 3602 C C . SER A 1 459 ? -18.994 -24.551 53.537 1.00 36.84 459 SER A C 1
ATOM 3604 O O . SER A 1 459 ? -18.268 -25.351 52.951 1.00 36.84 459 SER A O 1
ATOM 3606 N N . LYS A 1 460 ? -20.149 -24.150 52.970 1.00 39.81 460 LYS A N 1
ATOM 3607 C CA . LYS A 1 460 ? -20.616 -24.688 51.660 1.00 39.81 460 LYS A CA 1
ATOM 3608 C C . LYS A 1 460 ? -21.444 -23.682 50.847 1.00 39.81 460 LYS A C 1
ATOM 3610 O O . LYS A 1 460 ? -22.624 -23.482 51.114 1.00 39.81 460 LYS A O 1
ATOM 3615 N N . ALA A 1 461 ? -20.832 -23.075 49.827 1.00 38.66 461 ALA A N 1
ATOM 3616 C CA . ALA A 1 461 ? -21.365 -21.904 49.117 1.00 38.66 461 ALA A CA 1
ATOM 3617 C C . ALA A 1 461 ? -22.443 -22.188 48.040 1.00 38.66 461 ALA A C 1
ATOM 3619 O O . ALA A 1 461 ? -23.287 -21.329 47.787 1.00 38.66 461 ALA A O 1
ATOM 3620 N N . GLU A 1 462 ? -22.463 -23.365 47.402 1.00 37.84 462 GLU A N 1
ATOM 3621 C CA . GLU A 1 462 ? -23.290 -23.576 46.193 1.00 37.84 462 GLU A CA 1
ATOM 3622 C C . GLU A 1 462 ? -24.694 -24.141 46.448 1.00 37.84 462 GLU A C 1
ATOM 3624 O O . GLU A 1 462 ? -25.650 -23.660 45.843 1.00 37.84 462 GLU A O 1
ATOM 3629 N N . LEU A 1 463 ? -24.872 -25.066 47.400 1.00 36.44 463 LEU A N 1
ATOM 3630 C CA . LEU A 1 463 ? -26.206 -25.597 47.749 1.00 36.44 463 LEU A CA 1
ATOM 3631 C C . LEU A 1 463 ? -27.086 -24.548 48.468 1.00 36.44 463 LEU A C 1
ATOM 3633 O O . LEU A 1 463 ? -28.313 -24.621 48.474 1.00 36.44 463 LEU A O 1
ATOM 3637 N N . VAL A 1 464 ? -26.438 -23.555 49.081 1.00 43.06 464 VAL A N 1
ATOM 3638 C CA . VAL A 1 464 ? -27.034 -22.555 49.979 1.00 43.06 464 VAL A CA 1
ATOM 3639 C C . VAL A 1 464 ? -27.584 -21.351 49.218 1.00 43.06 464 VAL A C 1
ATOM 3641 O O . VAL A 1 464 ? -28.588 -20.768 49.632 1.00 43.06 464 VAL A O 1
ATOM 3644 N N . LYS A 1 465 ? -26.990 -21.015 48.068 1.00 43.62 465 LYS A N 1
ATOM 3645 C CA . LYS A 1 465 ? -27.406 -19.883 47.234 1.00 43.62 465 LYS A CA 1
ATOM 3646 C C . LYS A 1 465 ? -28.878 -19.990 46.831 1.00 43.62 465 LYS A C 1
ATOM 3648 O O . LYS A 1 465 ? -29.607 -19.010 46.924 1.00 43.62 465 LYS A O 1
ATOM 3653 N N . THR A 1 466 ? -29.343 -21.185 46.474 1.00 44.75 466 THR A N 1
ATOM 3654 C CA . THR A 1 466 ? -30.729 -21.426 46.044 1.00 44.75 466 THR A CA 1
ATOM 3655 C C . THR A 1 466 ? -31.720 -21.319 47.208 1.00 44.75 466 THR A C 1
ATOM 3657 O O . THR A 1 466 ? -32.779 -20.706 47.077 1.00 44.75 466 THR A O 1
ATOM 3660 N N . GLN A 1 467 ? -31.362 -21.847 48.384 1.00 43.38 467 GLN A N 1
ATOM 3661 C CA . GLN A 1 467 ? -32.261 -21.893 49.541 1.00 43.38 467 GLN A CA 1
ATOM 3662 C C . GLN A 1 467 ? -32.362 -20.540 50.261 1.00 43.38 467 GLN A C 1
ATOM 3664 O O . GLN A 1 467 ? -33.458 -20.126 50.650 1.00 43.38 467 GLN A O 1
ATOM 3669 N N . VAL A 1 468 ? -31.242 -19.819 50.381 1.00 44.03 468 VAL A N 1
ATOM 3670 C CA . VAL A 1 468 ? -31.195 -18.454 50.927 1.00 44.03 468 VAL A CA 1
ATOM 3671 C C . VAL A 1 468 ? -31.880 -17.474 49.982 1.00 44.03 468 VAL A C 1
ATOM 3673 O O . VAL A 1 468 ? -32.674 -16.669 50.454 1.00 44.03 468 VAL A O 1
ATOM 3676 N N . MET A 1 469 ? -31.687 -17.593 48.663 1.00 46.69 469 MET A N 1
ATOM 3677 C CA . MET A 1 469 ? -32.427 -16.770 47.701 1.00 46.69 469 MET A CA 1
ATOM 3678 C C . MET A 1 469 ? -33.936 -17.002 47.781 1.00 46.69 469 MET A C 1
ATOM 3680 O O . MET A 1 469 ? -34.668 -16.024 47.724 1.00 46.69 469 MET A O 1
ATOM 3684 N N . SER A 1 470 ? -34.419 -18.239 47.977 1.00 47.75 470 SER A N 1
ATOM 3685 C CA . SER A 1 470 ? -35.863 -18.471 48.180 1.00 47.75 470 SER A CA 1
ATOM 3686 C C . SER A 1 470 ? -36.372 -17.814 49.468 1.00 47.75 470 SER A C 1
ATOM 3688 O O . SER A 1 470 ? -37.359 -17.093 49.443 1.00 47.75 470 SER A O 1
ATOM 3690 N N . THR A 1 471 ? -35.621 -17.936 50.567 1.00 48.31 471 THR A N 1
ATOM 3691 C CA . THR A 1 471 ? -36.033 -17.404 51.875 1.00 48.31 471 THR A CA 1
ATOM 3692 C C . THR A 1 471 ? -35.983 -15.872 51.907 1.00 48.31 471 THR A C 1
ATOM 3694 O O . THR A 1 471 ? -36.859 -15.238 52.487 1.00 48.31 471 THR A O 1
ATOM 3697 N N . ILE A 1 472 ? -34.980 -15.262 51.263 1.00 48.44 472 ILE A N 1
ATOM 3698 C CA . ILE A 1 472 ? -34.880 -13.805 51.105 1.00 48.44 472 ILE A CA 1
ATOM 3699 C C . ILE A 1 472 ? -35.947 -13.304 50.134 1.00 48.44 472 ILE A C 1
ATOM 3701 O O . ILE A 1 472 ? -36.561 -12.286 50.415 1.00 48.44 472 ILE A O 1
ATOM 3705 N N . LYS A 1 473 ? -36.218 -14.003 49.026 1.00 47.72 473 LYS A N 1
ATOM 3706 C CA . LYS A 1 473 ? -37.269 -13.613 48.075 1.00 47.72 473 LYS A CA 1
ATOM 3707 C C . LYS A 1 473 ? -38.657 -13.662 48.720 1.00 47.72 473 LYS A C 1
ATOM 3709 O O . LYS A 1 473 ? -39.432 -12.730 48.528 1.00 47.72 473 LYS A O 1
ATOM 3714 N N . ASP A 1 474 ? -38.925 -14.673 49.543 1.00 50.06 474 ASP A N 1
ATOM 3715 C CA . ASP A 1 474 ? -40.169 -14.796 50.309 1.00 50.06 474 ASP A CA 1
ATOM 3716 C C . ASP A 1 474 ? -40.281 -13.706 51.387 1.00 50.06 474 ASP A C 1
ATOM 3718 O O . ASP A 1 474 ? -41.330 -13.076 51.525 1.00 50.06 474 ASP A O 1
ATOM 3722 N N . ALA A 1 475 ? -39.190 -13.413 52.104 1.00 47.75 475 ALA A N 1
ATOM 3723 C CA . ALA A 1 475 ? -39.153 -12.331 53.088 1.00 47.75 475 ALA A CA 1
ATOM 3724 C C . ALA A 1 475 ? -39.300 -10.945 52.432 1.00 47.75 475 ALA A C 1
ATOM 3726 O O . ALA A 1 475 ? -40.059 -10.110 52.912 1.00 47.75 475 ALA A O 1
ATOM 3727 N N . VAL A 1 476 ? -38.638 -10.697 51.299 1.00 44.78 476 VAL A N 1
ATOM 3728 C CA . VAL A 1 476 ? -38.752 -9.441 50.544 1.00 44.78 476 VAL A CA 1
ATOM 3729 C C . VAL A 1 476 ? -40.160 -9.284 49.971 1.00 44.78 476 VAL A C 1
ATOM 3731 O O . VAL A 1 476 ? -40.716 -8.199 50.087 1.00 44.78 476 VAL A O 1
ATOM 3734 N N . HIS A 1 477 ? -40.795 -10.333 49.436 1.00 48.41 477 HIS A N 1
ATOM 3735 C CA . HIS A 1 477 ? -42.189 -10.247 48.977 1.00 48.41 477 HIS A CA 1
ATOM 3736 C C . HIS A 1 477 ? -43.184 -9.950 50.107 1.00 48.41 477 HIS A C 1
ATOM 3738 O O . HIS A 1 477 ? -44.159 -9.238 49.877 1.00 48.41 477 HIS A O 1
ATOM 3744 N N . GLN A 1 478 ? -42.936 -10.450 51.321 1.00 48.56 478 GLN A N 1
ATOM 3745 C CA . GLN A 1 478 ? -43.783 -10.170 52.486 1.00 48.56 478 GLN A CA 1
ATOM 3746 C C . GLN A 1 478 ? -43.589 -8.755 53.048 1.00 48.56 478 GLN A C 1
ATOM 3748 O O . GLN A 1 478 ? -44.515 -8.198 53.636 1.00 48.56 478 GLN A O 1
ATOM 3753 N N . VAL A 1 479 ? -42.407 -8.163 52.866 1.00 41.88 479 VAL A N 1
ATOM 3754 C CA . VAL A 1 479 ? -42.021 -6.898 53.513 1.00 41.88 479 VAL A CA 1
ATOM 3755 C C . VAL A 1 479 ? -42.045 -5.706 52.543 1.00 41.88 479 VAL A C 1
ATOM 3757 O O . VAL A 1 479 ? -42.301 -4.579 52.965 1.00 41.88 479 VAL A O 1
ATOM 3760 N N . ALA A 1 480 ? -41.864 -5.930 51.237 1.00 37.59 480 ALA A N 1
ATOM 3761 C CA . ALA A 1 480 ? -41.860 -4.888 50.205 1.00 37.59 480 ALA A CA 1
ATOM 3762 C C . ALA A 1 480 ? -43.101 -3.965 50.214 1.00 37.59 480 ALA A C 1
ATOM 3764 O O . ALA A 1 480 ? -42.913 -2.758 50.057 1.00 37.59 480 ALA A O 1
ATOM 3765 N N . PRO A 1 481 ? -44.339 -4.439 50.477 1.00 37.91 481 PRO A N 1
ATOM 3766 C CA . PRO A 1 481 ? -45.498 -3.549 50.588 1.00 37.91 481 PRO A CA 1
ATOM 3767 C C . PRO A 1 481 ? -45.434 -2.589 51.790 1.00 37.91 481 PRO A C 1
ATOM 3769 O O . PRO A 1 481 ? -46.074 -1.543 51.766 1.00 37.91 481 PRO A O 1
ATOM 3772 N N . GLN A 1 482 ? -44.670 -2.917 52.840 1.00 38.72 482 GLN A N 1
ATOM 3773 C CA . GLN A 1 482 ? -44.596 -2.130 54.080 1.00 38.72 482 GLN A CA 1
ATOM 3774 C C . GLN A 1 482 ? -43.427 -1.129 54.111 1.00 38.72 482 GLN A C 1
ATOM 3776 O O . GLN A 1 482 ? -43.498 -0.121 54.815 1.00 38.72 482 GLN A O 1
ATOM 3781 N N . ILE A 1 483 ? -42.379 -1.347 53.308 1.00 37.03 483 ILE A N 1
ATOM 3782 C CA . ILE A 1 483 ? -41.240 -0.414 53.188 1.00 37.03 483 ILE A CA 1
ATOM 3783 C C . ILE A 1 483 ? -41.607 0.821 52.341 1.00 37.03 483 ILE A C 1
ATOM 3785 O O . ILE A 1 483 ? -41.141 1.926 52.621 1.00 37.03 483 ILE A O 1
ATOM 3789 N N . VAL A 1 484 ? -42.512 0.677 51.362 1.00 31.88 484 VAL A N 1
ATOM 3790 C CA . VAL A 1 484 ? -43.019 1.807 50.551 1.00 31.88 484 VAL A CA 1
ATOM 3791 C C . VAL A 1 484 ? -43.851 2.792 51.391 1.00 31.88 484 VAL A C 1
ATOM 3793 O O . VAL A 1 484 ? -43.912 3.977 51.076 1.00 31.88 484 VAL A O 1
ATOM 3796 N N . LEU A 1 485 ? -44.445 2.336 52.499 1.00 30.00 485 LEU A N 1
ATOM 3797 C CA . LEU A 1 485 ? -45.282 3.157 53.384 1.00 30.00 485 LEU A CA 1
ATOM 3798 C C . LEU A 1 485 ? -44.498 3.955 54.438 1.00 30.00 485 LEU A C 1
ATOM 3800 O O . LEU A 1 485 ? -45.039 4.898 55.005 1.00 30.00 485 LEU A O 1
ATOM 3804 N N . THR A 1 486 ? -43.235 3.615 54.704 1.00 33.50 486 THR A N 1
ATOM 3805 C CA . THR A 1 486 ? -42.448 4.225 55.794 1.00 33.50 486 THR A CA 1
ATOM 3806 C C . THR A 1 486 ? -41.391 5.229 55.330 1.00 33.50 486 THR A C 1
ATOM 3808 O O . THR A 1 486 ? -40.793 5.903 56.164 1.00 33.50 486 THR A O 1
ATOM 3811 N N . THR A 1 487 ? -41.193 5.416 54.021 1.00 32.78 487 THR A N 1
ATOM 3812 C CA . THR A 1 487 ? -40.203 6.373 53.482 1.00 32.78 487 THR A CA 1
ATOM 3813 C C . THR A 1 487 ? -40.738 7.783 53.196 1.00 32.78 487 THR A C 1
ATOM 3815 O O . THR A 1 487 ? -39.970 8.639 52.770 1.00 32.78 487 THR A O 1
ATOM 3818 N N . TYR A 1 488 ? -42.003 8.088 53.510 1.00 34.25 488 TYR A N 1
ATOM 3819 C CA . TYR A 1 488 ? -42.541 9.452 53.403 1.00 34.25 488 TYR A CA 1
ATOM 3820 C C . TYR A 1 488 ? -43.389 9.860 54.610 1.00 34.25 488 TYR A C 1
ATOM 3822 O O . TYR A 1 488 ? -44.584 10.100 54.491 1.00 34.25 488 TYR A O 1
ATOM 3830 N N . HIS A 1 489 ? -42.757 10.037 55.769 1.00 29.84 489 HIS A N 1
ATOM 3831 C CA . HIS A 1 489 ? -43.292 10.915 56.811 1.00 29.84 489 HIS A CA 1
ATOM 3832 C C . HIS A 1 489 ? -42.160 11.734 57.434 1.00 29.84 489 HIS A C 1
ATOM 3834 O O . HIS A 1 489 ? -41.515 11.320 58.390 1.00 29.84 489 HIS A O 1
ATOM 3840 N N . PHE A 1 490 ? -41.927 12.925 56.877 1.00 32.56 490 PHE A N 1
ATOM 3841 C CA . PHE A 1 490 ? -41.264 13.997 57.615 1.00 32.56 490 PHE A CA 1
ATOM 3842 C C . PHE A 1 490 ? -42.287 14.654 58.545 1.00 32.56 490 PHE A C 1
ATOM 3844 O O . PHE A 1 490 ? -43.374 15.038 58.105 1.00 32.56 490 PHE A O 1
ATOM 3851 N N . HIS A 1 491 ? -41.933 14.815 59.821 1.00 33.09 491 HIS A N 1
ATOM 3852 C CA . 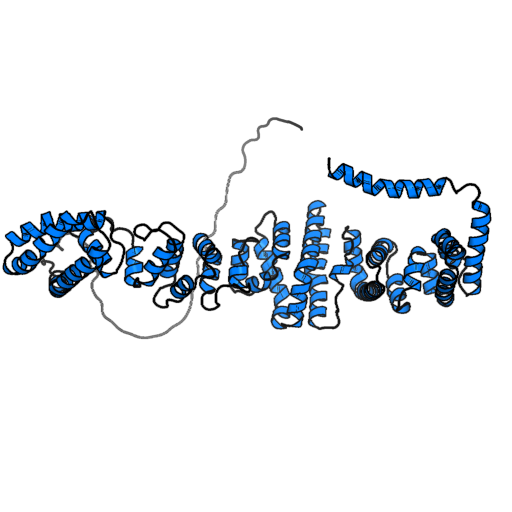HIS A 1 491 ? -42.679 15.681 60.728 1.00 33.09 491 HIS A CA 1
ATOM 3853 C C . HIS A 1 491 ? -42.482 17.161 60.328 1.00 33.09 491 HIS A C 1
ATOM 3855 O O . HIS A 1 491 ? -41.374 17.541 59.946 1.00 33.09 491 HIS A O 1
ATOM 3861 N N . PRO A 1 492 ? -43.499 18.038 60.455 1.00 32.25 492 PRO A N 1
ATOM 3862 C CA . PRO A 1 492 ? -43.442 19.433 59.982 1.00 32.25 492 PRO A CA 1
ATOM 3863 C C . PRO A 1 492 ? -42.500 20.381 60.762 1.00 32.25 492 PRO A C 1
ATOM 3865 O O . PRO A 1 492 ? -42.605 21.598 60.615 1.00 32.25 492 PRO A O 1
ATOM 3868 N N . GLY A 1 493 ? -41.618 19.864 61.624 1.00 36.22 493 GLY A N 1
ATOM 3869 C CA . GLY A 1 493 ? -40.802 20.654 62.557 1.00 36.22 493 GLY A CA 1
ATOM 3870 C C . GLY A 1 493 ? -39.381 20.987 62.090 1.00 36.22 493 GLY A C 1
ATOM 3871 O O . GLY A 1 493 ? -38.850 22.022 62.489 1.00 36.22 493 GLY A O 1
ATOM 3872 N N . ASP A 1 494 ? -38.785 20.185 61.205 1.00 36.12 494 ASP A N 1
ATOM 3873 C CA . ASP A 1 494 ? -37.324 20.211 60.989 1.00 36.12 494 ASP A CA 1
ATOM 3874 C C . ASP A 1 494 ? -36.847 21.109 59.831 1.00 36.12 494 ASP A C 1
ATOM 3876 O O . ASP A 1 494 ? -35.671 21.121 59.479 1.00 36.12 494 ASP A O 1
ATOM 3880 N N . LEU A 1 495 ? -37.728 21.942 59.265 1.00 34.84 495 LEU A N 1
ATOM 3881 C CA . LEU A 1 495 ? -37.388 22.908 58.204 1.00 34.84 495 LEU A CA 1
ATOM 3882 C C . LEU A 1 495 ? -37.186 24.353 58.702 1.00 34.84 495 LEU A C 1
ATOM 3884 O O . LEU A 1 495 ? -37.236 25.297 57.915 1.00 34.84 495 LEU A O 1
ATOM 3888 N N . LYS A 1 496 ? -36.934 24.567 60.002 1.00 33.50 496 LYS A N 1
ATOM 3889 C CA . LYS A 1 496 ? -36.743 25.918 60.575 1.00 33.50 496 LYS A CA 1
ATOM 3890 C C . LYS A 1 496 ? -35.295 26.405 60.724 1.00 33.50 496 LYS A C 1
ATOM 3892 O O . LYS A 1 496 ? -35.085 27.461 61.314 1.00 33.50 496 LYS A O 1
ATOM 3897 N N . ALA A 1 497 ? -34.306 25.737 60.128 1.00 37.41 497 ALA A N 1
ATOM 3898 C CA . ALA A 1 497 ? -32.918 26.213 60.138 1.00 37.41 497 ALA A CA 1
ATOM 3899 C C . ALA A 1 497 ? -32.223 26.116 58.768 1.00 37.41 497 ALA A C 1
ATOM 3901 O O . ALA A 1 497 ? -31.165 25.517 58.636 1.00 37.41 497 ALA A O 1
ATOM 3902 N N . ALA A 1 498 ? -32.799 26.744 57.742 1.00 30.78 498 ALA A N 1
ATOM 3903 C CA . ALA A 1 498 ? -32.045 27.210 56.577 1.00 30.78 498 ALA A CA 1
ATOM 3904 C C . ALA A 1 498 ? -32.787 28.397 55.946 1.00 30.78 498 ALA A C 1
ATOM 3906 O O . ALA A 1 498 ? -33.784 28.233 55.246 1.00 30.78 498 ALA A O 1
ATOM 3907 N N . LYS A 1 499 ? -32.323 29.618 56.238 1.00 31.94 499 LYS A N 1
ATOM 3908 C CA . LYS A 1 499 ? -32.719 30.828 55.509 1.00 31.94 499 LYS A CA 1
ATOM 3909 C C . LYS A 1 499 ? -32.263 30.685 54.057 1.00 31.94 499 LYS A C 1
ATOM 3911 O O . LYS A 1 499 ? -31.064 30.704 53.799 1.00 31.94 499 LYS A O 1
ATOM 3916 N N . ILE A 1 500 ? -33.209 30.596 53.131 1.00 31.64 500 ILE A N 1
ATOM 3917 C CA . ILE A 1 500 ? -33.007 30.964 51.730 1.00 31.64 500 ILE A CA 1
ATOM 3918 C C . ILE A 1 500 ? -34.174 31.877 51.359 1.00 31.64 500 ILE A C 1
ATOM 3920 O O . ILE A 1 500 ? -35.340 31.521 51.552 1.00 31.64 500 ILE A O 1
ATOM 3924 N N . ASP A 1 501 ? -33.840 33.082 50.905 1.00 31.27 501 ASP A N 1
ATOM 3925 C CA . ASP A 1 501 ? -34.784 34.121 50.511 1.00 31.27 501 ASP A CA 1
ATOM 3926 C C . ASP A 1 501 ? -35.680 33.661 49.353 1.00 31.27 501 ASP A C 1
ATOM 3928 O O . ASP A 1 501 ? -35.228 33.085 48.362 1.00 31.27 501 ASP A O 1
ATOM 3932 N N . LYS A 1 502 ? -36.979 33.942 49.478 1.00 29.64 502 LYS A N 1
ATOM 3933 C CA . LYS A 1 502 ? -37.964 33.799 48.399 1.00 29.64 502 LYS A CA 1
ATOM 3934 C C . LYS A 1 502 ? -37.932 35.036 47.495 1.00 29.64 502 LYS A C 1
ATOM 3936 O O . LYS A 1 502 ? -37.932 36.144 48.029 1.00 29.64 502 LYS A O 1
ATOM 3941 N N . PRO A 1 503 ? -38.119 34.898 46.173 1.00 31.59 503 PRO A N 1
ATOM 3942 C CA . PRO A 1 503 ? -38.735 35.940 45.366 1.00 31.59 503 PRO A CA 1
ATOM 3943 C C . PRO A 1 503 ? -40.248 35.706 45.221 1.00 31.59 503 PRO A C 1
ATOM 3945 O O . PRO A 1 503 ? -40.717 34.585 45.016 1.00 31.59 503 PRO A O 1
ATOM 3948 N N . ASN A 1 504 ? -41.006 36.799 45.323 1.00 30.12 504 ASN A N 1
ATOM 3949 C CA . ASN A 1 504 ? -42.445 36.859 45.086 1.00 30.12 504 ASN A CA 1
ATOM 3950 C C . ASN A 1 504 ? -42.775 37.029 43.592 1.00 30.12 504 ASN A C 1
ATOM 3952 O O . ASN A 1 504 ? -42.244 37.908 42.923 1.00 30.12 504 ASN A O 1
ATOM 3956 N N . PHE A 1 505 ? -43.704 36.180 43.150 1.00 29.02 505 PHE A N 1
ATOM 3957 C CA . PHE A 1 505 ? -44.808 36.348 42.193 1.00 29.02 505 PHE A CA 1
ATOM 3958 C C . PHE A 1 505 ? -44.916 37.598 41.298 1.00 29.02 505 PHE A C 1
ATOM 3960 O O . PHE A 1 505 ? -44.941 38.729 41.773 1.00 29.02 505 PHE A O 1
ATOM 3967 N N . GLY A 1 506 ? -45.281 37.359 40.029 1.00 27.31 506 GLY A N 1
ATOM 3968 C CA . GLY A 1 506 ? -45.946 38.348 39.173 1.00 27.31 506 GLY A CA 1
ATOM 3969 C C . GLY A 1 506 ? -46.467 37.769 37.853 1.00 27.31 506 GLY A C 1
ATOM 3970 O O . GLY A 1 506 ? -45.716 37.167 37.101 1.00 27.31 506 GLY A O 1
ATOM 3971 N N . ARG A 1 507 ? -47.770 37.933 37.607 1.00 30.75 507 ARG A N 1
ATOM 3972 C CA . ARG A 1 507 ? -48.565 37.496 36.440 1.00 30.75 507 ARG A CA 1
ATOM 3973 C C . ARG A 1 507 ? -48.274 38.330 35.176 1.00 30.75 507 ARG A C 1
ATOM 3975 O O . ARG A 1 507 ? -47.914 39.492 35.311 1.00 30.75 507 ARG A O 1
ATOM 3982 N N . GLY A 1 508 ? -48.639 37.812 33.992 1.00 27.31 508 GLY A N 1
ATOM 3983 C CA . GLY A 1 508 ? -49.087 38.648 32.857 1.00 27.31 508 GLY A CA 1
ATOM 3984 C C . GLY A 1 508 ? -48.561 38.278 31.460 1.00 27.31 508 GLY A C 1
ATOM 3985 O O . GLY A 1 508 ? -47.404 38.508 31.150 1.00 27.31 508 GLY A O 1
ATOM 3986 N N . LEU A 1 509 ? -49.457 37.750 30.620 1.00 27.14 509 LEU A N 1
ATOM 3987 C CA . LEU A 1 509 ? -49.429 37.639 29.139 1.00 27.14 509 LEU A CA 1
ATOM 3988 C C . LEU A 1 509 ? -49.343 39.035 28.438 1.00 27.14 509 LEU A C 1
ATOM 3990 O O . LEU A 1 509 ? -49.543 40.019 29.150 1.00 27.14 509 LEU A O 1
ATOM 3994 N N . PRO A 1 510 ? -49.312 39.207 27.083 1.00 43.91 510 PRO A N 1
ATOM 3995 C CA . PRO A 1 510 ? -48.782 38.417 25.942 1.00 43.91 510 PRO A CA 1
ATOM 3996 C C . PRO A 1 510 ? -48.149 39.272 24.772 1.00 43.91 510 PRO A C 1
ATOM 3998 O O . PRO A 1 510 ? -48.109 40.492 24.832 1.00 43.91 510 PRO A O 1
ATOM 4001 N N . ILE A 1 511 ? -47.782 38.604 23.654 1.00 28.00 511 ILE A N 1
ATOM 4002 C CA . ILE A 1 511 ? -47.726 39.061 22.227 1.00 28.00 511 ILE A CA 1
ATOM 4003 C C . ILE A 1 511 ? -46.627 40.053 21.724 1.00 28.00 511 ILE A C 1
ATOM 4005 O O . ILE A 1 511 ? -46.446 41.158 22.212 1.00 28.00 511 ILE A O 1
ATOM 4009 N N . SER A 1 512 ? -46.072 39.673 20.554 1.00 29.23 512 SER A N 1
ATOM 4010 C CA . SER A 1 512 ? -45.538 40.458 19.406 1.00 29.23 512 SER A CA 1
ATOM 4011 C C . SER A 1 512 ? -44.033 40.761 19.232 1.00 29.23 512 SER A C 1
ATOM 4013 O O . SER A 1 512 ? -43.384 41.449 20.004 1.00 29.23 512 SER A O 1
ATOM 4015 N N . ALA A 1 513 ? -43.538 40.221 18.109 1.00 27.73 513 ALA A N 1
ATOM 4016 C CA . ALA A 1 513 ? -42.616 40.741 17.090 1.00 27.73 513 ALA A CA 1
ATOM 4017 C C . ALA A 1 513 ? -41.889 42.094 17.279 1.00 27.73 513 ALA A C 1
ATOM 4019 O O . ALA A 1 513 ? -42.537 43.115 17.449 1.00 27.73 513 ALA A O 1
ATOM 4020 N N . GLN A 1 514 ? -40.573 42.098 16.997 1.00 27.30 514 GLN A N 1
ATOM 4021 C CA . GLN A 1 514 ? -39.822 42.961 16.041 1.00 27.30 514 GLN A CA 1
ATOM 4022 C C . GLN A 1 514 ? -38.326 43.015 16.435 1.00 27.30 514 GLN A C 1
ATOM 4024 O O . GLN A 1 514 ? -37.973 43.289 17.570 1.00 27.30 514 GLN A O 1
ATOM 4029 N N . ARG A 1 515 ? -37.427 42.508 15.579 1.00 28.27 515 ARG A N 1
ATOM 4030 C CA . ARG A 1 515 ? -36.473 43.251 14.719 1.00 28.27 515 ARG A CA 1
ATOM 4031 C C . ARG A 1 515 ? -35.438 44.168 15.417 1.00 28.27 515 ARG A C 1
ATOM 4033 O O . ARG A 1 515 ? -35.775 45.224 15.920 1.00 28.27 515 ARG A O 1
ATOM 4040 N N . ARG A 1 516 ? -34.171 43.828 15.109 1.00 29.59 516 ARG A N 1
ATOM 4041 C CA . ARG A 1 516 ? -33.014 44.680 14.728 1.00 29.59 516 ARG A CA 1
ATOM 4042 C C . ARG A 1 516 ? -32.211 45.447 15.802 1.00 29.59 516 ARG A C 1
ATOM 4044 O O . ARG A 1 516 ? -32.660 46.438 16.346 1.00 29.59 516 ARG A O 1
ATOM 4051 N N . SER A 1 517 ? -30.939 45.020 15.900 1.00 27.77 517 SER A N 1
ATOM 4052 C CA . SER A 1 517 ? -29.674 45.794 15.868 1.00 27.77 517 SER A CA 1
ATOM 4053 C C . SER A 1 517 ? -29.505 47.042 16.742 1.00 27.77 517 SER A C 1
ATOM 4055 O O . SER A 1 517 ? -30.198 48.023 16.514 1.00 27.77 517 SER A O 1
ATOM 4057 N N . PHE A 1 518 ? -28.421 47.096 17.532 1.00 28.00 518 PHE A N 1
ATOM 4058 C CA . PHE A 1 518 ? -27.236 47.930 17.242 1.00 28.00 518 PHE A CA 1
ATOM 4059 C C . PHE A 1 518 ? -26.127 47.819 18.320 1.00 28.00 518 PHE A C 1
ATOM 4061 O O . PHE A 1 518 ? -26.398 47.765 19.510 1.00 28.00 518 PHE A O 1
ATOM 4068 N N . LEU A 1 519 ? -24.886 47.888 17.816 1.00 29.91 519 LEU A N 1
ATOM 4069 C CA . LEU A 1 519 ? -23.648 48.478 18.365 1.00 29.91 519 LEU A CA 1
ATOM 4070 C C . LEU A 1 519 ? -22.818 47.804 19.478 1.00 29.91 519 LEU A C 1
ATOM 4072 O O . LEU A 1 519 ? -23.244 47.552 20.596 1.00 29.91 519 LEU A O 1
ATOM 4076 N N . LYS A 1 520 ? -21.539 47.654 19.094 1.00 31.48 520 LYS A N 1
ATOM 4077 C CA . LYS A 1 520 ? -20.298 47.433 19.856 1.00 31.48 520 LYS A CA 1
ATOM 4078 C C . LYS A 1 520 ? -20.120 48.413 21.031 1.00 31.48 520 LYS A C 1
ATOM 4080 O O . LYS A 1 520 ? -20.690 49.501 21.010 1.00 31.48 520 LYS A O 1
ATOM 4085 N N . PRO A 1 521 ? -19.110 48.154 21.882 1.00 38.38 521 PRO A N 1
ATOM 4086 C CA . PRO A 1 521 ? -17.959 49.061 21.834 1.00 38.38 521 PRO A CA 1
ATOM 4087 C C . PRO A 1 521 ? -16.576 48.383 21.816 1.00 38.38 521 PRO A C 1
ATOM 4089 O O . PRO A 1 521 ? -16.375 47.261 22.270 1.00 38.38 521 PRO A O 1
ATOM 4092 N N . ARG A 1 522 ? -15.633 49.139 21.239 1.00 29.14 522 ARG A N 1
ATOM 4093 C CA . ARG A 1 522 ? -14.170 48.977 21.235 1.00 29.14 522 ARG A CA 1
ATOM 4094 C C . ARG A 1 522 ? -13.592 49.178 22.635 1.00 29.14 522 ARG A C 1
ATOM 4096 O O . ARG A 1 522 ? -14.001 50.141 23.268 1.00 29.14 522 ARG A O 1
ATOM 4103 N N . TRP A 1 523 ? -12.533 48.450 22.983 1.00 29.77 523 TRP A N 1
ATOM 4104 C CA . TRP A 1 523 ? -11.472 48.923 23.884 1.00 29.77 523 TRP A CA 1
ATOM 4105 C C . TRP A 1 523 ? -10.108 48.609 23.247 1.00 29.77 523 TRP A C 1
ATOM 4107 O O . TRP A 1 523 ? -9.892 47.505 22.754 1.00 29.77 523 TRP A O 1
ATOM 4117 N N . ASN A 1 524 ? -9.241 49.619 23.180 1.00 29.08 524 ASN A N 1
ATOM 4118 C CA . ASN A 1 524 ? -7.860 49.579 22.696 1.00 29.08 524 ASN A CA 1
ATOM 4119 C C . ASN A 1 524 ? -7.063 50.635 23.489 1.00 29.08 524 ASN A C 1
ATOM 4121 O O . ASN A 1 524 ? -7.671 51.627 23.890 1.00 29.08 524 ASN A O 1
ATOM 4125 N N . HIS A 1 525 ? -5.740 50.437 23.584 1.00 29.67 525 HIS A N 1
ATOM 4126 C CA . HIS A 1 525 ? -4.694 51.163 24.348 1.00 29.67 525 HIS A CA 1
ATO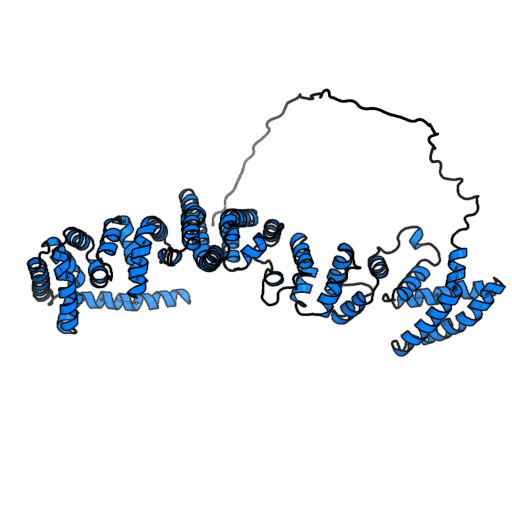M 4127 C C . HIS A 1 525 ? -4.374 50.535 25.724 1.00 29.67 525 HIS A C 1
ATOM 4129 O O . HIS A 1 525 ? -5.288 50.231 26.477 1.00 29.67 525 HIS A O 1
ATOM 4135 N N . ASP A 1 526 ? -3.120 50.245 26.104 1.00 29.95 526 ASP A N 1
ATOM 4136 C CA . ASP A 1 526 ? -1.854 50.875 25.697 1.00 29.95 526 ASP A CA 1
ATOM 4137 C C . ASP A 1 526 ? -0.596 49.976 25.852 1.00 29.95 526 ASP A C 1
ATOM 4139 O O . ASP A 1 526 ? -0.559 49.047 26.659 1.00 29.95 526 ASP A O 1
ATOM 4143 N N . ARG A 1 527 ? 0.439 50.306 25.055 1.00 30.97 527 ARG A N 1
ATOM 4144 C CA . ARG A 1 527 ? 1.882 49.967 25.210 1.00 30.97 527 ARG A CA 1
ATOM 4145 C C . ARG A 1 527 ? 2.417 50.609 26.510 1.00 30.97 527 ARG A C 1
ATOM 4147 O O . ARG A 1 527 ? 1.836 51.580 26.959 1.00 30.97 527 ARG A O 1
ATOM 4154 N N . GLN A 1 528 ? 3.505 50.212 27.176 1.00 29.27 528 GLN A N 1
ATOM 4155 C CA . GLN A 1 528 ? 4.936 50.176 26.801 1.00 29.27 528 GLN A CA 1
ATOM 4156 C C . GLN A 1 528 ? 5.664 49.991 28.168 1.00 29.27 528 GLN A C 1
ATOM 4158 O O . GLN A 1 528 ? 5.231 50.587 29.143 1.00 29.27 528 GLN A O 1
ATOM 4163 N N . GLU A 1 529 ? 6.619 49.089 28.402 1.00 28.06 529 GLU A N 1
ATOM 4164 C CA . GLU A 1 529 ? 8.075 49.303 28.323 1.00 28.06 529 GLU A CA 1
ATOM 4165 C C . GLU A 1 529 ? 8.763 48.156 29.101 1.00 28.06 529 GLU A C 1
ATOM 4167 O O . GLU A 1 529 ? 8.374 47.864 30.230 1.00 28.06 529 GLU A O 1
ATOM 4172 N N . ARG A 1 530 ? 9.824 47.560 28.546 1.00 27.97 530 ARG A N 1
ATOM 4173 C CA . ARG A 1 530 ? 11.212 47.639 29.059 1.00 27.97 530 ARG A CA 1
ATOM 4174 C C . ARG A 1 530 ? 12.084 46.553 28.433 1.00 27.97 530 ARG A C 1
ATOM 4176 O O . ARG A 1 530 ? 11.899 45.358 28.633 1.00 27.97 530 ARG A O 1
ATOM 4183 N N . THR A 1 531 ? 13.074 47.030 27.696 1.00 29.30 531 THR A N 1
ATOM 4184 C CA . THR A 1 531 ? 14.211 46.295 27.155 1.00 29.30 531 THR A CA 1
ATOM 4185 C C . THR A 1 531 ? 15.386 46.361 28.138 1.00 29.30 531 THR A C 1
ATOM 4187 O O . THR A 1 531 ? 15.620 47.404 28.741 1.00 29.30 531 THR A O 1
ATOM 4190 N N . ASN A 1 532 ? 16.170 45.278 28.157 1.00 29.14 532 ASN A N 1
ATOM 4191 C CA . ASN A 1 532 ? 17.584 45.152 28.541 1.00 29.14 532 ASN A CA 1
ATOM 4192 C C . ASN A 1 532 ? 17.986 45.280 30.020 1.00 29.14 532 ASN A C 1
ATOM 4194 O O . ASN A 1 532 ? 17.883 46.349 30.604 1.00 29.14 532 ASN A O 1
ATOM 4198 N N . LEU A 1 533 ? 18.644 44.228 30.532 1.00 28.27 533 LEU A N 1
ATOM 4199 C CA . LEU A 1 533 ? 19.955 44.313 31.193 1.00 28.27 533 LEU A CA 1
ATOM 4200 C C . LEU A 1 533 ? 20.665 42.936 31.185 1.00 28.27 533 LEU A C 1
ATOM 4202 O O . LEU A 1 533 ? 20.167 41.956 31.722 1.00 28.27 533 LEU A O 1
ATOM 4206 N N . LEU A 1 534 ? 21.868 42.968 30.598 1.00 27.45 534 LEU A N 1
ATOM 4207 C CA . LEU A 1 534 ? 23.106 42.242 30.928 1.00 27.45 534 LEU A CA 1
ATOM 4208 C C . LEU A 1 534 ? 23.385 40.799 30.454 1.00 27.45 534 LEU A C 1
ATOM 4210 O O . LEU A 1 534 ? 22.928 39.797 30.989 1.00 27.45 534 LEU A O 1
ATOM 4214 N N . LYS A 1 535 ? 24.327 40.782 29.499 1.00 27.69 535 LYS A N 1
ATOM 4215 C CA . LYS A 1 535 ? 25.380 39.795 29.230 1.00 27.69 535 LYS A CA 1
ATOM 4216 C C . LYS A 1 535 ? 26.286 39.536 30.449 1.00 27.69 535 LYS A C 1
ATOM 4218 O O . LYS A 1 535 ? 26.756 40.501 31.040 1.00 27.69 535 LYS A O 1
ATOM 4223 N N . THR A 1 536 ? 26.681 38.272 30.613 1.00 28.92 536 THR A N 1
ATOM 4224 C CA . THR A 1 536 ? 28.024 37.742 30.969 1.00 28.92 536 THR A CA 1
ATOM 4225 C C . THR A 1 536 ? 28.018 36.260 30.519 1.00 28.92 536 THR A C 1
ATOM 4227 O O . THR A 1 536 ? 27.099 35.535 30.874 1.00 28.92 536 THR A O 1
ATOM 4230 N N . GLN A 1 537 ? 28.768 35.803 29.497 1.00 28.08 537 GLN A N 1
ATOM 4231 C CA . GLN A 1 537 ? 30.186 35.356 29.512 1.00 28.08 537 GLN A CA 1
ATOM 4232 C C . GLN A 1 537 ? 30.501 34.449 30.726 1.00 28.08 537 GLN A C 1
ATOM 4234 O O . GLN A 1 537 ? 30.252 34.872 31.843 1.00 28.08 537 GLN A O 1
ATOM 4239 N N . CYS A 1 538 ? 31.018 33.215 30.633 1.00 25.23 538 CYS A N 1
ATOM 4240 C CA . CYS A 1 538 ? 31.956 32.586 29.693 1.00 25.23 538 CYS A CA 1
ATOM 4241 C C . CYS A 1 538 ? 31.950 31.038 29.824 1.00 25.23 538 CYS A C 1
ATOM 4243 O O . CYS A 1 538 ? 31.615 30.524 30.885 1.00 25.23 538 CYS A O 1
ATOM 4245 N N . SER A 1 539 ? 32.466 30.375 28.770 1.00 27.75 539 SER A N 1
ATOM 4246 C CA . SER A 1 539 ? 33.288 29.133 28.725 1.00 27.75 539 SER A CA 1
ATOM 4247 C C . SER A 1 539 ? 32.739 27.821 29.330 1.00 27.75 539 SER A C 1
ATOM 4249 O O . SER A 1 539 ? 32.329 27.793 30.475 1.00 27.75 539 SER A O 1
ATOM 4251 N N . GLY A 1 540 ? 32.813 26.663 28.670 1.00 26.91 540 GLY A N 1
ATOM 4252 C CA . GLY A 1 540 ? 33.685 26.309 27.559 1.00 26.91 540 GLY A CA 1
ATOM 4253 C C . GLY A 1 540 ? 33.505 24.872 27.054 1.00 26.91 540 GLY A C 1
ATOM 4254 O O . GLY A 1 540 ? 32.752 24.071 27.595 1.00 26.91 540 GLY A O 1
ATOM 4255 N N . SER A 1 541 ? 34.222 24.652 25.960 1.00 28.03 541 SER A N 1
ATOM 4256 C CA . SER A 1 541 ? 34.555 23.465 25.176 1.00 28.03 541 SER A CA 1
ATOM 4257 C C . SER A 1 541 ? 34.466 22.086 25.841 1.00 28.03 541 SER A C 1
ATOM 4259 O O . SER A 1 541 ? 35.006 21.885 26.923 1.00 28.03 541 SER A O 1
ATOM 4261 N N . CYS A 1 542 ? 33.992 21.097 25.075 1.00 24.62 542 CYS A N 1
ATOM 4262 C CA . CYS A 1 542 ? 34.719 19.836 24.904 1.00 24.62 542 CYS A CA 1
ATOM 4263 C C . CYS A 1 542 ? 34.326 19.157 23.583 1.00 24.62 542 CYS A C 1
ATOM 4265 O O . CYS A 1 542 ? 33.153 18.895 23.329 1.00 24.62 542 CYS A O 1
ATOM 4267 N N . CYS A 1 543 ? 35.339 18.911 22.752 1.00 26.80 543 CYS A N 1
ATOM 4268 C CA . CYS A 1 543 ? 35.303 18.031 21.594 1.00 26.80 543 CYS A CA 1
ATOM 4269 C C . CYS A 1 543 ? 35.242 16.563 22.038 1.00 26.80 543 CYS A C 1
ATOM 4271 O O . CYS A 1 543 ? 35.949 16.195 22.979 1.00 26.80 543 CYS A O 1
ATOM 4273 N N . LEU A 1 544 ? 34.510 15.738 21.287 1.00 31.19 544 LEU A N 1
ATOM 4274 C CA . LEU A 1 544 ? 34.960 14.443 20.761 1.00 31.19 544 LEU A CA 1
ATOM 4275 C C . LEU A 1 544 ? 34.050 14.018 19.608 1.00 31.19 544 LEU A C 1
ATOM 4277 O O . LEU A 1 544 ? 32.816 14.139 19.777 1.00 31.19 544 LEU A O 1
#

Radius of gyration: 43.03 Å; chains: 1; bounding box: 99×77×119 Å

pLDDT: mean 75.83, std 24.69, range [24.62, 97.62]

Sequence (544 aa):
MYLARRAINYCLPYLHICMFAISLGLTSSVIAKEATNLYATRLNTAGWSINAANAVTDLHRLWFDDLATNQPQALELILKNLEPLGDSFAWQRLLALHPESTGLVITAEDRRLLLSVLSGISNTCWPFILQQYIYLTAPEDAAMLTKILKLHHRSICKLARLGVPGAAAIYMFDSKQDGAREYTRWLEHDLIGAALYDAKYSSNLDTKNDILAVAVTFAMFQGPVIRDRMLRDPSFRQRLPGLYQALQRAVSGYEDRNERIALISFEPKIWDLLLLEQGEAILANWGPEIPIALLFSPVALPSDIQYIAIDAFYNKHLDIINLLQNHLDDANLHSLMRRPDFSKPQMERVLVALDGKCPDCPDGYTKRLAYFKRLSPAAISDQFAPSATGIVAWMPFTKEVTTINKIVQGRQVSAIDYAMLGFSIATTFIPFSQVAGVAGNAFAKVAPKLAGKVVLMTSKAELVKTQVMSTIKDAVHQVAPQIVLTTYHFHPGDLKAAKIDKPNFGRGLPISAQRRSFLKPRWNHDRQERTNLLKTQCSGSCCL

Foldseek 3Di:
DVVVVVVVVVCVVVVVVVVVVVVVPPPCPPVLVVQLCVQLVLLVVLQADSLLSSLLCVVCVVVLVCCVPPPVVVSVLLSVLNSVLNVPPLSSVLCSVVSVCSVVCSLAPDNVLQSVLSVPDDPLQVVLLVQLCVVVVDNVSSNLLSVQSVPCVVLSSLLSVLVNRNSSVLVRDDCPAPLSVLLVVCLCPVQSVVLSVVLVPDPDSVVSNLSSVLSSLLSVQQVVLSSVCSRVPVVCSVCVSVLVVLLQVLLVPDPPSSVLSNLLSNPSCLSVLSPDPCSSLLCSQQGSNDPCCCPDNPLHADPLQVVLVVVCSNVVVVQLVVLCVVCSPPPLLSVLSPDPQADPVLSSVLSSVLRDPQDQFDPDNVRSSVQSSQFGNVLSCLSPPPDDDDPCNVPPCSLVVSQLVCLVRVTGADPVSLVVNLCCLVPPLLVVLVVDPPVSVVVVVLSCVVNVVSVVPPPDDPVVSVVVSVSSVVVCVVCVVVVVVPPDDDDPPDPPPDDDDDDDDDDDDDDDDDDDDDDDDDDDDDDDDDDDDDDDDDDDDDDD